Protein AF-0000000083315907 (afdb_homodimer)

InterPro domains:
  IPR002641 Patatin-like phospholipase domain [PF01734] (4-179)
  IPR002641 Patatin-like phospholipase domain [PS51635] (4-180)
  IPR016035 Acyl transferase/acyl hydrolase/lysophospholipase [SSF52151] (2-270)
  IPR050301 Neuropathy target esterase [PTHR14226] (2-271)

Nearest PDB structures (foldseek):
  5fya-assembly1_A  TM=8.007E-01  e=1.916E-17  Pseudomonas aeruginosa PAO1
  5fya-assembly1_B  TM=8.425E-01  e=4.971E-16  Pseudomonas aeruginosa PAO1
  5fqu-assembly1_A  TM=8.225E-01  e=1.769E-15  Pseudomonas aeruginosa PAO1
  5fqu-assembly1_B  TM=8.237E-01  e=1.584E-15  Pseudomonas aeruginosa PAO1
  5mal-assembly2_B  TM=2.877E-01  e=3.463E+00  Streptomyces rimosus

Secondary structure (DSSP, 8-state):
-EEEEE---GGGHHHHHHHHHHHHHTT---SEEEE-THHHHHHHHHHHH-SSHHHHHHHHHHHHHS-HHHHSTT-HHHHHHHHHHSTT----THHHHHHHHHHSPTT--BGGG-SS-EEEEEEETTTTEEEEESSSTTSBHHHHHHHHT--TTTSPPEEETTEEEEETHHHHSS-HHHHHHTT-SEEEEEE-S---SPPPPP-HHHHHHHHHHHHHHHHHHHHHHHHHHH-TT-EEEEEE----TT--TT-GGGHHHHHHHHHHHHHHHHHS-----------------S--TTEEEE-S-----/-EEEEE---GGGHHHHHHHHHHHHHTT---SEEEE-THHHHHHHHHHHH-SSHHHHHHHHHHHHHS-HHHHSTT-HHHHHHHHHHSTT----THHHHHHHHHHSPTT--BGGG-SS-EEEEEEETTTTEEEEESSSTTSBHHHHHHHHT--TTTSPPEEETTEEEEETHHHHSS-HHHHHHTT-SEEEEEE-S---SPPPPP-HHHHHHHHHHHHHHHHHHHHHHHHHHH-TT-EEEEEE----TT--TT-GGGHHHHHHHHHHHHHHHHHS-----------------S--TTEEEE-SS----

Sequence (610 aa):
MIALVLSGAGNRGPVEVGALRALVEHQIRPDFIVGTSAGAINGCYVAARGMSRETVEAMEALWQQASANVIYPGGILGAAWRLWRRADSLFSSDGMRTLIRNALPAGVTTFGHLQLPLYVTAVDLLSSRLFLFGEDGNVPLVDAVLASASVPAIHPPVAYHGLQLVDGGVLANVAASVAMDKGATQVYVVNAGYGGGPLTPAQGVLEVIGHTINAMMAQSLLQDLDRAIRDTAIDLHHIHIPAFQGISFRDFSKTREMIQAGYEAAQAYLAAPRPHVVAPAAVAQPALGAAVPGARELIPPYPRPMIALVLSGAGNRGPVEVGALRALVEHQIRPDFIVGTSAGAINGCYVAARGMSRETVEAMEALWQQASANVIYPGGILGAAWRLWRRADSLFSSDGMRTLIRNALPAGVTTFGHLQLPLYVTAVDLLSSRLFLFGEDGNVPLVDAVLASASVPAIHPPVAYHGLQLVDGGVLANVAASVAMDKGATQVYVVNAGYGGGPLTPAQGVLEVIGHTINAMMAQSLLQDLDRAIRDTAIDLHHIHIPAFQGISFRDFSKTREMIQAGYEAAQAYLAAPRPHVVAPAAVAQPALGAAVPGARELIPPYPRP

Structure (mmCIF, N/CA/C/O backbone):
data_AF-0000000083315907-model_v1
#
loop_
_entity.id
_entity.type
_entity.pdbx_description
1 polymer 'Patatin-like phospholipase family protein'
#
loop_
_atom_site.group_PDB
_atom_site.id
_atom_site.type_symbol
_atom_site.label_atom_id
_atom_site.label_alt_id
_atom_site.label_comp_id
_atom_site.label_asym_id
_atom_site.label_entity_id
_atom_site.label_seq_id
_atom_site.pdbx_PDB_ins_code
_atom_site.Cartn_x
_atom_site.Cartn_y
_atom_site.Cartn_z
_atom_site.occupancy
_atom_site.B_iso_or_equiv
_atom_site.auth_seq_id
_atom_site.auth_comp_id
_atom_site.auth_asym_id
_atom_site.auth_atom_id
_atom_site.pdbx_PDB_model_num
ATOM 1 N N . MET A 1 1 ? 19.875 -18.844 -11.914 1 95.5 1 MET A N 1
ATOM 2 C CA . MET A 1 1 ? 18.562 -19.422 -11.656 1 95.5 1 MET A CA 1
ATOM 3 C C . MET A 1 1 ? 17.453 -18.531 -12.188 1 95.5 1 MET A C 1
ATOM 5 O O . MET A 1 1 ? 17.5 -17.312 -12 1 95.5 1 MET A O 1
ATOM 9 N N . ILE A 1 2 ? 16.531 -19.172 -12.906 1 97.69 2 ILE A N 1
ATOM 10 C CA . ILE A 1 2 ? 15.453 -18.438 -13.562 1 97.69 2 ILE A CA 1
ATOM 11 C C . ILE A 1 2 ? 14.156 -18.594 -12.766 1 97.69 2 ILE A C 1
ATOM 13 O O . ILE A 1 2 ? 13.75 -19.719 -12.453 1 97.69 2 ILE A O 1
ATOM 17 N N . ALA A 1 3 ? 13.586 -17.438 -12.391 1 98.31 3 ALA A N 1
ATOM 18 C CA . ALA A 1 3 ? 12.273 -17.453 -11.742 1 98.31 3 ALA A CA 1
ATOM 19 C C . ALA A 1 3 ? 11.195 -16.906 -12.664 1 98.31 3 ALA A C 1
ATOM 21 O O . ALA A 1 3 ? 11.43 -15.938 -13.398 1 98.31 3 ALA A O 1
ATOM 22 N N . LEU A 1 4 ? 10.078 -17.578 -12.633 1 98.44 4 LEU A N 1
ATOM 23 C CA . LEU A 1 4 ? 8.859 -17.047 -13.242 1 98.44 4 LEU A CA 1
ATOM 24 C C . LEU A 1 4 ? 7.918 -16.484 -12.18 1 98.44 4 LEU A C 1
ATOM 26 O O . LEU A 1 4 ? 7.523 -17.203 -11.258 1 98.44 4 LEU A O 1
ATOM 30 N N . VAL A 1 5 ? 7.641 -15.203 -12.289 1 97.44 5 VAL A N 1
ATOM 31 C CA . VAL A 1 5 ? 6.738 -14.547 -11.344 1 97.44 5 VAL A CA 1
ATOM 32 C C . VAL A 1 5 ? 5.414 -14.227 -12.039 1 97.44 5 VAL A C 1
ATOM 34 O O . VAL A 1 5 ? 5.391 -13.5 -13.031 1 97.44 5 VAL A O 1
ATOM 37 N N . LEU A 1 6 ? 4.352 -14.812 -11.531 1 96.69 6 LEU A N 1
ATOM 38 C CA . LEU A 1 6 ? 3.004 -14.562 -12.031 1 96.69 6 LEU A CA 1
ATOM 39 C C . LEU A 1 6 ? 2.217 -13.695 -11.055 1 96.69 6 LEU A C 1
ATOM 41 O O . LEU A 1 6 ? 1.921 -14.125 -9.938 1 96.69 6 LEU A O 1
ATOM 45 N N . SER A 1 7 ? 1.846 -12.5 -11.461 1 94.5 7 SER A N 1
ATOM 46 C CA . SER A 1 7 ? 1.148 -11.555 -10.594 1 94.5 7 SER A CA 1
ATOM 47 C C . SER A 1 7 ? -0.285 -12 -10.328 1 94.5 7 SER A C 1
ATOM 49 O O . SER A 1 7 ? -0.79 -12.914 -10.992 1 94.5 7 SER A O 1
ATOM 51 N N . GLY A 1 8 ? -0.85 -11.391 -9.273 1 91.06 8 GLY A N 1
ATOM 52 C CA . GLY A 1 8 ? -2.305 -11.422 -9.258 1 91.06 8 GLY A CA 1
ATOM 53 C C . GLY A 1 8 ? -2.928 -10.789 -10.492 1 91.06 8 GLY A C 1
ATOM 54 O O . GLY A 1 8 ? -2.326 -9.914 -11.117 1 91.06 8 GLY A O 1
ATOM 55 N N . ALA A 1 9 ? -4.168 -11.273 -10.805 1 85.62 9 ALA A N 1
ATOM 56 C CA . ALA A 1 9 ? -4.742 -10.812 -12.07 1 85.62 9 ALA A CA 1
ATOM 57 C C . ALA A 1 9 ? -6.262 -10.727 -11.977 1 85.62 9 ALA A C 1
ATOM 59 O O . ALA A 1 9 ? -6.938 -10.477 -12.977 1 85.62 9 ALA A O 1
ATOM 60 N N . GLY A 1 10 ? -6.777 -10.875 -10.836 1 78.56 10 GLY A N 1
ATOM 61 C CA . GLY A 1 10 ? -8.227 -10.953 -10.773 1 78.56 10 GLY A CA 1
ATOM 62 C C . GLY A 1 10 ? -8.82 -11.906 -11.789 1 78.56 10 GLY A C 1
ATOM 63 O O . GLY A 1 10 ? -8.414 -13.07 -11.867 1 78.56 10 GLY A O 1
ATOM 64 N N . ASN A 1 11 ? -9.711 -11.352 -12.664 1 75 11 ASN A N 1
ATOM 65 C CA . ASN A 1 11 ? -10.328 -12.18 -13.695 1 75 11 ASN A CA 1
ATOM 66 C C . ASN A 1 11 ? -9.453 -12.273 -14.938 1 75 11 ASN A C 1
ATOM 68 O O . ASN A 1 11 ? -9.836 -12.906 -15.922 1 75 11 ASN A O 1
ATOM 72 N N . ARG A 1 12 ? -8.281 -11.773 -14.828 1 82.44 12 ARG A N 1
ATOM 73 C CA . ARG A 1 12 ? -7.406 -11.734 -15.992 1 82.44 12 ARG A CA 1
ATOM 74 C C . ARG A 1 12 ? -6.387 -12.867 -15.953 1 82.44 12 ARG A C 1
ATOM 76 O O . ARG A 1 12 ? -5.316 -12.766 -16.562 1 82.44 12 ARG A O 1
ATOM 83 N N . GLY A 1 13 ? -6.691 -13.914 -15.328 1 86.31 13 GLY A N 1
ATOM 84 C CA . GLY A 1 13 ? -5.852 -15.102 -15.289 1 86.31 13 GLY A CA 1
ATOM 85 C C . GLY A 1 13 ? -5.492 -15.625 -16.672 1 86.31 13 GLY A C 1
ATOM 86 O O . GLY A 1 13 ? -4.34 -15.992 -16.922 1 86.31 13 GLY A O 1
ATOM 87 N N . PRO A 1 14 ? -6.465 -15.594 -17.547 1 88.5 14 PRO A N 1
ATOM 88 C CA . PRO A 1 14 ? -6.199 -16.109 -18.906 1 88.5 14 PRO A CA 1
ATOM 89 C C . PRO A 1 14 ? -5.102 -15.32 -19.625 1 88.5 14 PRO A C 1
ATOM 91 O O . PRO A 1 14 ? -4.406 -15.875 -20.484 1 88.5 14 PRO A O 1
ATOM 94 N N . VAL A 1 15 ? -4.895 -14.078 -19.297 1 90.94 15 VAL A N 1
ATOM 95 C CA . VAL A 1 15 ? -3.828 -13.273 -19.875 1 90.94 15 VAL A CA 1
ATOM 96 C C . VAL A 1 15 ? -2.475 -13.922 -19.594 1 90.94 15 VAL A C 1
ATOM 98 O O . VAL A 1 15 ? -1.603 -13.961 -20.469 1 90.94 15 VAL A O 1
ATOM 101 N N . GLU A 1 16 ? -2.324 -14.406 -18.438 1 95.19 16 GLU A N 1
ATOM 102 C CA . GLU A 1 16 ? -1.077 -15.062 -18.047 1 95.19 16 GLU A CA 1
ATOM 103 C C . GLU A 1 16 ? -0.844 -16.328 -18.859 1 95.19 16 GLU A C 1
ATOM 105 O O . GLU A 1 16 ? 0.298 -16.672 -19.172 1 95.19 16 GLU A O 1
ATOM 110 N N . VAL A 1 17 ? -1.901 -17.047 -19.203 1 94.56 17 VAL A N 1
ATOM 111 C CA . VAL A 1 17 ? -1.788 -18.266 -19.984 1 94.56 17 VAL A CA 1
ATOM 112 C C . VAL A 1 17 ? -1.201 -17.953 -21.359 1 94.56 17 VAL A C 1
ATOM 114 O O . VAL A 1 17 ? -0.318 -18.672 -21.844 1 94.56 17 VAL A O 1
ATOM 117 N N . GLY A 1 18 ? -1.704 -16.906 -21.953 1 95.38 18 GLY A N 1
ATOM 118 C CA . GLY A 1 18 ? -1.13 -16.469 -23.219 1 95.38 18 GLY A CA 1
ATOM 119 C C . GLY A 1 18 ? 0.347 -16.141 -23.125 1 95.38 18 GLY A C 1
ATOM 120 O O . GLY A 1 18 ? 1.132 -16.516 -23.984 1 95.38 18 GLY A O 1
ATOM 121 N N . ALA A 1 19 ? 0.713 -15.43 -22.109 1 96.5 19 ALA A N 1
ATOM 122 C CA . ALA A 1 19 ? 2.117 -15.086 -21.906 1 96.5 19 ALA A CA 1
ATOM 123 C C . ALA A 1 19 ? 2.969 -16.344 -21.734 1 96.5 19 ALA A C 1
ATOM 125 O O . ALA A 1 19 ? 4.094 -16.406 -22.234 1 96.5 19 ALA A O 1
ATOM 126 N N . LEU A 1 20 ? 2.459 -17.312 -21.031 1 97.75 20 LEU A N 1
ATOM 127 C CA . LEU A 1 20 ? 3.172 -18.578 -20.812 1 97.75 20 LEU A CA 1
ATOM 128 C C . LEU A 1 20 ? 3.432 -19.297 -22.125 1 97.75 20 LEU A C 1
ATOM 130 O O . LEU A 1 20 ? 4.488 -19.906 -22.312 1 97.75 20 LEU A O 1
ATOM 134 N N . ARG A 1 21 ? 2.475 -19.234 -23 1 97.31 21 ARG A N 1
ATOM 135 C CA . ARG A 1 21 ? 2.662 -19.844 -24.312 1 97.31 21 ARG A CA 1
ATOM 136 C C . ARG A 1 21 ? 3.875 -19.234 -25.016 1 97.31 21 ARG A C 1
ATOM 138 O O . ARG A 1 21 ? 4.703 -19.969 -25.562 1 97.31 21 ARG A O 1
ATOM 145 N N . ALA A 1 22 ? 3.955 -17.938 -24.969 1 97.5 22 ALA A N 1
ATOM 146 C CA . ALA A 1 22 ? 5.094 -17.25 -25.578 1 97.5 22 ALA A CA 1
ATOM 147 C C . ALA A 1 22 ? 6.406 -17.672 -24.922 1 97.5 22 ALA A C 1
ATOM 149 O O . ALA A 1 22 ? 7.402 -17.906 -25.609 1 97.5 22 ALA A O 1
ATOM 150 N N . LEU A 1 23 ? 6.453 -17.766 -23.641 1 97.81 23 LEU A N 1
ATOM 151 C CA . LEU A 1 23 ? 7.66 -18.141 -22.922 1 97.81 23 LEU A CA 1
ATOM 152 C C . LEU A 1 23 ? 8.109 -19.547 -23.312 1 97.81 23 LEU A C 1
ATOM 154 O O . LEU A 1 23 ? 9.305 -19.781 -23.516 1 97.81 23 LEU A O 1
ATOM 158 N N . VAL A 1 24 ? 7.176 -20.469 -23.422 1 97.62 24 VAL A N 1
ATOM 159 C CA . VAL A 1 24 ? 7.477 -21.844 -23.812 1 97.62 24 VAL A CA 1
ATOM 160 C C . VAL A 1 24 ? 8.07 -21.844 -25.219 1 97.62 24 VAL A C 1
ATOM 162 O O . VAL A 1 24 ? 9.055 -22.547 -25.484 1 97.62 24 VAL A O 1
ATOM 165 N N . GLU A 1 25 ? 7.5 -21.109 -26.062 1 97 25 GLU A N 1
ATOM 166 C CA . GLU A 1 25 ? 7.953 -21.062 -27.453 1 97 25 GLU A CA 1
ATOM 167 C C . GLU A 1 25 ? 9.367 -20.5 -27.562 1 97 25 GLU A C 1
ATOM 169 O O . GLU A 1 25 ? 10.117 -20.844 -28.469 1 97 25 GLU A O 1
ATOM 174 N N . HIS A 1 26 ? 9.719 -19.672 -26.656 1 96.62 26 HIS A N 1
ATOM 175 C CA . HIS A 1 26 ? 11.055 -19.094 -26.641 1 96.62 26 HIS A CA 1
ATOM 176 C C . HIS A 1 26 ? 12 -19.906 -25.781 1 96.62 26 HIS A C 1
ATOM 178 O O . HIS A 1 26 ? 13.117 -19.484 -25.484 1 96.62 26 HIS A O 1
ATOM 184 N N . GLN A 1 27 ? 11.539 -21.016 -25.266 1 96.25 27 GLN A N 1
ATOM 185 C CA . GLN A 1 27 ? 12.312 -22.016 -24.531 1 96.25 27 GLN A CA 1
ATOM 186 C C . GLN A 1 27 ? 12.828 -21.438 -23.219 1 96.25 27 GLN A C 1
ATOM 188 O O . GLN A 1 27 ? 13.961 -21.734 -22.812 1 96.25 27 GLN A O 1
ATOM 193 N N . ILE A 1 28 ? 12.062 -20.562 -22.656 1 96.06 28 ILE A N 1
ATOM 194 C CA . ILE A 1 28 ? 12.367 -20.078 -21.312 1 96.06 28 ILE A CA 1
ATOM 195 C C . ILE A 1 28 ? 11.82 -21.062 -20.281 1 96.06 28 ILE A C 1
ATOM 197 O O . ILE A 1 28 ? 10.609 -21.281 -20.188 1 96.06 28 ILE A O 1
ATOM 201 N N . ARG A 1 29 ? 12.727 -21.672 -19.562 1 95.12 29 ARG A N 1
ATOM 202 C CA . ARG A 1 29 ? 12.352 -22.672 -18.562 1 95.12 29 ARG A CA 1
ATOM 203 C C . ARG A 1 29 ? 12.703 -22.219 -17.156 1 95.12 29 ARG A C 1
ATOM 205 O O . ARG A 1 29 ? 13.867 -22.25 -16.766 1 95.12 29 ARG A O 1
ATOM 212 N N . PRO A 1 30 ? 11.695 -21.906 -16.375 1 97.94 30 PRO A N 1
ATOM 213 C CA . PRO A 1 30 ? 12.008 -21.438 -15.023 1 97.94 30 PRO A CA 1
ATOM 214 C C . PRO A 1 30 ? 12.453 -22.578 -14.102 1 97.94 30 PRO A C 1
ATOM 216 O O . PRO A 1 30 ? 12.047 -23.719 -14.281 1 97.94 30 PRO A O 1
ATOM 219 N N . ASP A 1 31 ? 13.305 -22.234 -13.156 1 98.25 31 ASP A N 1
ATOM 220 C CA . ASP A 1 31 ? 13.719 -23.156 -12.094 1 98.25 31 ASP A CA 1
ATOM 221 C C . ASP A 1 31 ? 12.656 -23.234 -11 1 98.25 31 ASP A C 1
ATOM 223 O O . ASP A 1 31 ? 12.539 -24.25 -10.312 1 98.25 31 ASP A O 1
ATOM 227 N N . PHE A 1 32 ? 11.938 -22.188 -10.836 1 98.44 32 PHE A N 1
ATOM 228 C CA . PHE A 1 32 ? 10.828 -22.172 -9.891 1 98.44 32 PHE A CA 1
ATOM 229 C C . PHE A 1 32 ? 9.836 -21.062 -10.242 1 98.44 32 PHE A C 1
ATOM 231 O O . PHE A 1 32 ? 10.117 -20.234 -11.102 1 98.44 32 PHE A O 1
ATOM 238 N N . ILE A 1 33 ? 8.672 -21.094 -9.602 1 98.56 33 ILE A N 1
ATOM 239 C CA . ILE A 1 33 ? 7.582 -20.172 -9.891 1 98.56 33 ILE A CA 1
ATOM 240 C C . ILE A 1 33 ? 7.152 -19.469 -8.602 1 98.56 33 ILE A C 1
ATOM 242 O O . ILE A 1 33 ? 7.102 -20.094 -7.535 1 98.56 33 ILE A O 1
ATOM 246 N N . VAL A 1 34 ? 6.957 -18.156 -8.656 1 98.12 34 VAL A N 1
ATOM 247 C CA . VAL A 1 34 ? 6.281 -17.391 -7.621 1 98.12 34 VAL A CA 1
ATOM 248 C C . VAL A 1 34 ? 4.93 -16.906 -8.133 1 98.12 34 VAL A C 1
ATOM 250 O O . VAL A 1 34 ? 4.852 -16.281 -9.195 1 98.12 34 VAL A O 1
ATOM 253 N N . GLY A 1 35 ? 3.881 -17.25 -7.418 1 97.25 35 GLY A N 1
ATOM 254 C CA . GLY A 1 35 ? 2.551 -16.859 -7.867 1 97.25 35 GLY A CA 1
ATOM 255 C C . GLY A 1 35 ? 1.729 -16.172 -6.793 1 97.25 35 GLY A C 1
ATOM 256 O O . GLY A 1 35 ? 1.814 -16.531 -5.617 1 97.25 35 GLY A O 1
ATOM 257 N N . THR A 1 36 ? 0.922 -15.242 -7.203 1 95.62 36 THR A N 1
ATOM 258 C CA . THR A 1 36 ? -0 -14.539 -6.32 1 95.62 36 THR A CA 1
ATOM 259 C C . THR A 1 36 ? -1.414 -14.547 -6.895 1 95.62 36 THR A C 1
ATOM 261 O O . THR A 1 36 ? -1.622 -14.172 -8.047 1 95.62 36 THR A O 1
ATOM 264 N N . SER A 1 37 ? -2.439 -14.945 -6.086 1 93.38 37 SER A N 1
ATOM 265 C CA . SER A 1 37 ? -3.838 -14.969 -6.5 1 93.38 37 SER A CA 1
ATOM 266 C C . SER A 1 37 ? -4.027 -15.797 -7.77 1 93.38 37 SER A C 1
ATOM 268 O O . SER A 1 37 ? -3.658 -16.969 -7.812 1 93.38 37 SER A O 1
ATOM 270 N N . ALA A 1 38 ? -4.527 -15.195 -8.844 1 89.12 38 ALA A N 1
ATOM 271 C CA . ALA A 1 38 ? -4.652 -15.914 -10.109 1 89.12 38 ALA A CA 1
ATOM 272 C C . ALA A 1 38 ? -3.311 -16.484 -10.555 1 89.12 38 ALA A C 1
ATOM 274 O O . ALA A 1 38 ? -3.252 -17.562 -11.148 1 89.12 38 ALA A O 1
ATOM 275 N N . GLY A 1 39 ? -2.266 -15.766 -10.281 1 94.81 39 GLY A N 1
ATOM 276 C CA . GLY A 1 39 ? -0.93 -16.266 -10.57 1 94.81 39 GLY A CA 1
ATOM 277 C C . GLY A 1 39 ? -0.567 -17.5 -9.758 1 94.81 39 GLY A C 1
ATOM 278 O O . GLY A 1 39 ? 0.149 -18.375 -10.242 1 94.81 39 GLY A O 1
ATOM 279 N N . ALA A 1 40 ? -1.029 -17.5 -8.508 1 96.06 40 ALA A N 1
ATOM 280 C CA . ALA A 1 40 ? -0.821 -18.703 -7.699 1 96.06 40 ALA A CA 1
ATOM 281 C C . ALA A 1 40 ? -1.546 -19.906 -8.297 1 96.06 40 ALA A C 1
ATOM 283 O O . ALA A 1 40 ? -1.008 -21.016 -8.32 1 96.06 40 ALA A O 1
ATOM 284 N N . ILE A 1 41 ? -2.73 -19.703 -8.797 1 92.06 41 ILE A N 1
ATOM 285 C CA . ILE A 1 41 ? -3.523 -20.766 -9.406 1 92.06 41 ILE A CA 1
ATOM 286 C C . ILE A 1 41 ? -2.842 -21.25 -10.68 1 92.06 41 ILE A C 1
ATOM 288 O O . ILE A 1 41 ? -2.604 -22.453 -10.844 1 92.06 41 ILE A O 1
ATOM 292 N N . ASN A 1 42 ? -2.525 -20.328 -11.539 1 94.38 42 ASN A N 1
ATOM 293 C CA . ASN A 1 42 ? -1.828 -20.672 -12.773 1 94.38 42 ASN A CA 1
ATOM 294 C C . ASN A 1 42 ? -0.476 -21.328 -12.484 1 94.38 42 ASN A C 1
ATOM 296 O O . ASN A 1 42 ? -0.105 -22.312 -13.117 1 94.38 42 ASN A O 1
ATOM 300 N N . GLY A 1 43 ? 0.276 -20.703 -11.531 1 96.81 43 GLY A N 1
ATOM 301 C CA . GLY A 1 43 ? 1.568 -21.266 -11.148 1 96.81 43 GLY A CA 1
ATOM 302 C C . GLY A 1 43 ? 1.482 -22.672 -10.625 1 96.81 43 GLY A C 1
ATOM 303 O O . GLY A 1 43 ? 2.336 -23.516 -10.93 1 96.81 43 GLY A O 1
ATOM 304 N N . CYS A 1 44 ? 0.469 -22.922 -9.867 1 95.56 44 CYS A N 1
ATOM 305 C CA . CYS A 1 44 ? 0.259 -24.266 -9.312 1 95.56 44 CYS A CA 1
ATOM 306 C C . CYS A 1 44 ? 0.007 -25.281 -10.43 1 95.56 44 CYS A C 1
ATOM 308 O O . CYS A 1 44 ? 0.54 -26.391 -10.391 1 95.56 44 CYS A O 1
ATOM 310 N N . TYR A 1 45 ? -0.792 -24.922 -11.391 1 94.75 45 TYR A N 1
ATOM 311 C CA . TYR A 1 45 ? -1.074 -25.781 -12.531 1 94.75 45 TYR A CA 1
ATOM 312 C C . TYR A 1 45 ? 0.204 -26.125 -13.281 1 94.75 45 TYR A C 1
ATOM 314 O O . TYR A 1 45 ? 0.466 -27.297 -13.578 1 94.75 45 TYR A O 1
ATOM 322 N N . VAL A 1 46 ? 1.014 -25.172 -13.555 1 96.88 46 VAL A N 1
ATOM 323 C CA . VAL A 1 46 ? 2.25 -25.344 -14.305 1 96.88 46 VAL A CA 1
ATOM 324 C C . VAL A 1 46 ? 3.256 -26.141 -13.477 1 96.88 46 VAL A C 1
ATOM 326 O O . VAL A 1 46 ? 3.904 -27.047 -13.977 1 96.88 46 VAL A O 1
ATOM 329 N N . ALA A 1 47 ? 3.344 -25.797 -12.211 1 97.62 47 ALA A N 1
ATOM 330 C CA . ALA A 1 47 ? 4.316 -26.453 -11.336 1 97.62 47 ALA A CA 1
ATOM 331 C C . ALA A 1 47 ? 4.008 -27.938 -11.188 1 97.62 47 ALA A C 1
ATOM 333 O O . ALA A 1 47 ? 4.918 -28.75 -11.031 1 97.62 47 ALA A O 1
ATOM 334 N N . ALA A 1 48 ? 2.736 -28.266 -11.25 1 96.5 48 ALA A N 1
ATOM 335 C CA . ALA A 1 48 ? 2.316 -29.656 -11.062 1 96.5 48 ALA A CA 1
ATOM 336 C C . ALA A 1 48 ? 2.611 -30.484 -12.305 1 96.5 48 ALA A C 1
ATOM 338 O O . ALA A 1 48 ? 2.764 -31.719 -12.227 1 96.5 48 ALA A O 1
ATOM 339 N N . ARG A 1 49 ? 2.682 -29.859 -13.484 1 95.44 49 ARG A N 1
ATOM 340 C CA . ARG A 1 49 ? 2.738 -30.594 -14.75 1 95.44 49 ARG A CA 1
ATOM 341 C C . ARG A 1 49 ? 4.055 -30.328 -15.477 1 95.44 49 ARG A C 1
ATOM 343 O O . ARG A 1 49 ? 4.43 -31.078 -16.375 1 95.44 49 ARG A O 1
ATOM 350 N N . GLY A 1 50 ? 4.734 -29.25 -15.039 1 94.81 50 GLY A N 1
ATOM 351 C CA . GLY A 1 50 ? 5.891 -28.797 -15.789 1 94.81 50 GLY A CA 1
ATOM 352 C C . GLY A 1 50 ? 5.547 -27.781 -16.859 1 94.81 50 GLY A C 1
ATOM 353 O O . GLY A 1 50 ? 4.41 -27.719 -17.328 1 94.81 50 GLY A O 1
ATOM 354 N N . MET A 1 51 ? 6.461 -26.969 -17.156 1 95.25 51 MET A N 1
ATOM 355 C CA . MET A 1 51 ? 6.281 -25.922 -18.156 1 95.25 51 MET A CA 1
ATOM 356 C C . MET A 1 51 ? 6.508 -26.484 -19.562 1 95.25 51 MET A C 1
ATOM 358 O O . MET A 1 51 ? 7.652 -26.656 -19.984 1 95.25 51 MET A O 1
ATOM 362 N N . SER A 1 52 ? 5.453 -26.766 -20.281 1 96.12 52 SER A N 1
ATOM 363 C CA . SER A 1 52 ? 5.496 -27.328 -21.641 1 96.12 52 SER A CA 1
ATOM 364 C C . SER A 1 52 ? 4.348 -26.797 -22.484 1 96.12 52 SER A C 1
ATOM 366 O O . SER A 1 52 ? 3.414 -26.188 -21.969 1 96.12 52 SER A O 1
ATOM 368 N N . ARG A 1 53 ? 4.496 -27.047 -23.75 1 95.81 53 ARG A N 1
ATOM 369 C CA . ARG A 1 53 ? 3.432 -26.656 -24.672 1 95.81 53 ARG A CA 1
ATOM 370 C C . ARG A 1 53 ? 2.127 -27.359 -24.328 1 95.81 53 ARG A C 1
ATOM 372 O O . ARG A 1 53 ? 1.058 -26.75 -24.344 1 95.81 53 ARG A O 1
ATOM 379 N N . GLU A 1 54 ? 2.238 -28.594 -24.016 1 95.44 54 GLU A N 1
ATOM 380 C CA . GLU A 1 54 ? 1.067 -29.391 -23.656 1 95.44 54 GLU A CA 1
ATOM 381 C C . GLU A 1 54 ? 0.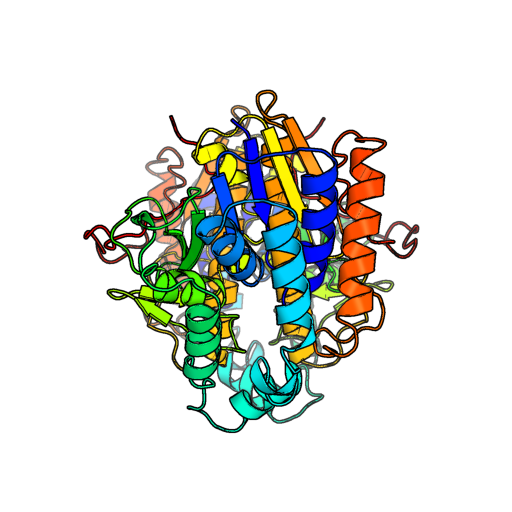382 -28.812 -22.422 1 95.44 54 GLU A C 1
ATOM 383 O O . GLU A 1 54 ? -0.846 -28.719 -22.375 1 95.44 54 GLU A O 1
ATOM 388 N N . THR A 1 55 ? 1.168 -28.484 -21.453 1 95.94 55 THR A N 1
ATOM 389 C CA . THR A 1 55 ? 0.634 -27.922 -20.219 1 95.94 55 THR A CA 1
ATOM 390 C C . THR A 1 55 ? -0.114 -26.625 -20.484 1 95.94 55 THR A C 1
ATOM 392 O O . THR A 1 55 ? -1.234 -26.422 -20.016 1 95.94 55 THR A O 1
ATOM 395 N N . VAL A 1 56 ? 0.442 -25.719 -21.297 1 95.94 56 VAL A N 1
ATOM 396 C CA . VAL A 1 56 ? -0.146 -24.406 -21.578 1 95.94 56 VAL A CA 1
ATOM 397 C C . VAL A 1 56 ? -1.432 -24.594 -22.391 1 95.94 56 VAL A C 1
ATOM 399 O O . VAL A 1 56 ? -2.432 -23.922 -22.125 1 95.94 56 VAL A O 1
ATOM 402 N N . GLU A 1 57 ? -1.417 -25.516 -23.344 1 93.31 57 GLU A N 1
ATOM 403 C CA . GLU A 1 57 ? -2.607 -25.797 -24.141 1 93.31 57 GLU A CA 1
ATOM 404 C C . GLU A 1 57 ? -3.748 -26.312 -23.266 1 93.31 57 GLU A C 1
ATOM 406 O O . GLU A 1 57 ? -4.902 -25.922 -23.453 1 93.31 57 GLU A O 1
ATOM 411 N N . ALA A 1 58 ? -3.422 -27.156 -22.406 1 91.25 58 ALA A N 1
ATOM 412 C CA . ALA A 1 58 ? -4.43 -27.672 -21.484 1 91.25 58 ALA A CA 1
ATOM 413 C C . ALA A 1 58 ? -4.992 -26.562 -20.609 1 91.25 58 ALA A C 1
ATOM 415 O O . ALA A 1 58 ? -6.191 -26.547 -20.312 1 91.25 58 ALA A O 1
ATOM 416 N N . MET A 1 59 ? -4.16 -25.672 -20.141 1 91.88 59 MET A N 1
ATOM 417 C CA . MET A 1 59 ? -4.598 -24.531 -19.344 1 91.88 59 MET A CA 1
ATOM 418 C C . MET A 1 59 ? -5.578 -23.656 -20.125 1 91.88 59 MET A C 1
ATOM 420 O O . MET A 1 59 ? -6.578 -23.203 -19.578 1 91.88 59 MET A O 1
ATOM 424 N N . GLU A 1 60 ? -5.211 -23.406 -21.344 1 89.31 60 GLU A N 1
ATOM 425 C CA . GLU A 1 60 ? -6.09 -22.625 -22.219 1 89.31 60 GLU A CA 1
ATOM 426 C C . GLU A 1 60 ? -7.484 -23.25 -22.297 1 89.31 60 GLU A C 1
ATOM 428 O O . GLU A 1 60 ? -8.484 -22.531 -22.156 1 89.31 60 GLU A O 1
ATOM 433 N N . ALA A 1 61 ? -7.516 -24.5 -22.453 1 84.38 61 ALA A N 1
ATOM 434 C CA . ALA A 1 61 ? -8.789 -25.203 -22.547 1 84.38 61 ALA A CA 1
ATOM 435 C C . ALA A 1 61 ? -9.57 -25.109 -21.25 1 84.38 61 ALA A C 1
ATOM 437 O O . ALA A 1 61 ? -10.789 -24.922 -21.266 1 84.38 61 ALA A O 1
ATOM 438 N N . LEU A 1 62 ? -8.914 -25.219 -20.141 1 82.19 62 LEU A N 1
ATOM 439 C CA . LEU A 1 62 ? -9.547 -25.125 -18.828 1 82.19 62 LEU A CA 1
ATOM 440 C C . LEU A 1 62 ? -10.18 -23.75 -18.609 1 82.19 62 LEU A C 1
ATOM 442 O O . LEU A 1 62 ? -11.32 -23.656 -18.156 1 82.19 62 LEU A O 1
ATOM 446 N N . TRP A 1 63 ? -9.453 -22.688 -18.906 1 83.38 63 TRP A N 1
ATOM 447 C CA . TRP A 1 63 ? -9.953 -21.344 -18.719 1 83.38 63 TRP A CA 1
ATOM 448 C C . TRP A 1 63 ? -11.125 -21.047 -19.641 1 83.38 63 TRP A C 1
ATOM 450 O O . TRP A 1 63 ? -12.047 -20.312 -19.297 1 83.38 63 TRP A O 1
ATOM 460 N N . GLN A 1 64 ? -11.055 -21.594 -20.797 1 78.19 64 GLN A N 1
ATOM 461 C CA . GLN A 1 64 ? -12.133 -21.391 -21.766 1 78.19 64 GLN A CA 1
ATOM 462 C C . GLN A 1 64 ? -13.414 -22.078 -21.312 1 78.19 64 GLN A C 1
ATOM 464 O O . GLN A 1 64 ? -14.516 -21.609 -21.625 1 78.19 64 GLN A O 1
ATOM 469 N N . GLN A 1 65 ? -13.297 -23.094 -20.578 1 71.38 65 GLN A N 1
ATOM 470 C CA . GLN A 1 65 ? -14.461 -23.828 -20.078 1 71.38 65 GLN A CA 1
ATOM 471 C C . GLN A 1 65 ? -14.984 -23.219 -18.797 1 71.38 65 GLN A C 1
ATOM 473 O O . GLN A 1 65 ? -16.141 -23.422 -18.422 1 71.38 65 GLN A O 1
ATOM 478 N N . ALA A 1 66 ? -14.125 -22.578 -18 1 62.72 66 ALA A N 1
ATOM 479 C CA . ALA A 1 66 ? -14.484 -22.031 -16.688 1 62.72 66 ALA A CA 1
ATOM 480 C C . ALA A 1 66 ? -15.492 -20.891 -16.844 1 62.72 66 ALA A C 1
ATOM 482 O O . ALA A 1 66 ? -15.32 -20.016 -17.703 1 62.72 66 ALA A O 1
ATOM 483 N N . SER A 1 67 ? -16.797 -21.219 -16.984 1 52.56 67 SER A N 1
ATOM 484 C CA . SER A 1 67 ? -17.891 -20.25 -17.062 1 52.56 67 SER A CA 1
ATOM 485 C C . SER A 1 67 ? -17.828 -19.25 -15.914 1 52.56 67 SER A C 1
ATOM 487 O O . SER A 1 67 ? -17.344 -19.578 -14.82 1 52.56 67 SER A O 1
ATOM 489 N N . ALA A 1 68 ? -17.906 -17.875 -16.156 1 49.91 68 ALA A N 1
ATOM 490 C CA . ALA A 1 68 ? -17.969 -16.75 -15.227 1 49.91 68 ALA A CA 1
ATOM 491 C C . ALA A 1 68 ? -18.734 -17.141 -13.961 1 49.91 68 ALA A C 1
ATOM 493 O O . ALA A 1 68 ? -18.391 -16.688 -12.867 1 49.91 68 ALA A O 1
ATOM 494 N N . ASN A 1 69 ? -19.781 -17.969 -14.195 1 47.53 69 ASN A N 1
ATOM 495 C CA . ASN A 1 69 ? -20.75 -18.203 -13.125 1 47.53 69 ASN A CA 1
ATOM 496 C C . ASN A 1 69 ? -20.141 -19.031 -12 1 47.53 69 ASN A C 1
ATOM 498 O O . ASN A 1 69 ? -20.562 -18.922 -10.844 1 47.53 69 ASN A O 1
ATOM 502 N N . VAL A 1 70 ? -19.203 -19.844 -12.297 1 47.62 70 VAL A N 1
ATOM 503 C CA . VAL A 1 70 ? -18.688 -20.75 -11.273 1 47.62 70 VAL A CA 1
ATOM 504 C C . VAL A 1 70 ? -17.672 -20.031 -10.406 1 47.62 70 VAL A C 1
ATOM 506 O O . VAL A 1 70 ? -17.641 -20.219 -9.188 1 47.62 70 VAL A O 1
ATOM 509 N N . ILE A 1 71 ? -16.859 -19.203 -10.914 1 48.44 71 ILE A N 1
ATOM 510 C CA . ILE A 1 71 ? -15.742 -18.625 -10.18 1 48.44 71 ILE A CA 1
ATOM 511 C C . ILE A 1 71 ? -16.203 -17.375 -9.43 1 48.44 71 ILE A C 1
ATOM 513 O O . ILE A 1 71 ? -15.812 -17.141 -8.289 1 48.44 71 ILE A O 1
ATOM 517 N N . TYR A 1 72 ? -17 -16.453 -10.023 1 45.38 72 TYR A N 1
ATOM 518 C CA . TYR A 1 72 ? -17.531 -15.242 -9.414 1 45.38 72 TYR A CA 1
ATOM 519 C C . TYR A 1 72 ? -19.031 -15.164 -9.602 1 45.38 72 TYR A C 1
ATOM 521 O O . TYR A 1 72 ? -19.531 -14.43 -10.469 1 45.38 72 TYR A O 1
ATOM 529 N N . PRO A 1 73 ? -19.844 -16.031 -8.922 1 39.34 73 PRO A N 1
ATOM 530 C CA . PRO A 1 73 ? -21.297 -15.891 -9.047 1 39.34 73 PRO A CA 1
ATOM 531 C C . PRO A 1 73 ? -21.781 -14.492 -8.688 1 39.34 73 PRO A C 1
ATOM 533 O O . PRO A 1 73 ? -21.484 -13.984 -7.605 1 39.34 73 PRO A O 1
ATOM 536 N N . GLY A 1 74 ? -22.25 -13.703 -9.773 1 41.09 74 GLY A N 1
ATOM 537 C CA . GLY A 1 74 ? -23.016 -12.461 -9.734 1 41.09 74 GLY A CA 1
ATOM 538 C C . GLY A 1 74 ? -22.141 -11.227 -9.93 1 41.09 74 GLY A C 1
ATOM 539 O O . GLY A 1 74 ? -22.594 -10.109 -9.703 1 41.09 74 GLY A O 1
ATOM 540 N N . GLY A 1 75 ? -20.969 -11.234 -10.414 1 38.84 75 GLY A N 1
ATOM 541 C CA . GLY A 1 75 ? -20.094 -10.102 -10.703 1 38.84 75 GLY A CA 1
ATOM 542 C C . GLY A 1 75 ? -19.375 -9.578 -9.484 1 38.84 75 GLY A C 1
ATOM 543 O O . GLY A 1 75 ? -19.703 -9.938 -8.352 1 38.84 75 GLY A O 1
ATOM 544 N N . ILE A 1 76 ? -18.109 -9.055 -9.531 1 36.47 76 ILE A N 1
ATOM 545 C CA . ILE A 1 76 ? -17.328 -8.586 -8.383 1 36.47 76 ILE A CA 1
ATOM 546 C C . ILE A 1 76 ? -18.203 -7.668 -7.523 1 36.47 76 ILE A C 1
ATOM 548 O O . ILE A 1 76 ? -18.188 -7.77 -6.293 1 36.47 76 ILE A O 1
ATOM 552 N N . LEU A 1 77 ? -18.859 -6.785 -8.18 1 38.44 77 LEU A N 1
ATOM 553 C CA . LEU A 1 77 ? -19.766 -5.844 -7.523 1 38.44 77 LEU A CA 1
ATOM 554 C C . LEU A 1 77 ? -20.984 -6.559 -6.977 1 38.44 77 LEU A C 1
ATOM 556 O O . LEU A 1 77 ? -21.5 -6.207 -5.906 1 38.44 77 LEU A O 1
ATOM 560 N N . GLY A 1 78 ? -21.578 -7.324 -7.828 1 40.47 78 GLY A N 1
ATOM 561 C CA . GLY A 1 78 ? -22.734 -8.078 -7.359 1 40.47 78 GLY A CA 1
ATOM 562 C C . GLY A 1 78 ? -22.422 -8.977 -6.184 1 40.47 78 GLY A C 1
ATOM 563 O O . GLY A 1 78 ? -23.234 -9.141 -5.281 1 40.47 78 GLY A O 1
ATOM 564 N N . ALA A 1 79 ? -21.297 -9.602 -6.164 1 39.12 79 ALA A N 1
ATOM 565 C CA . ALA A 1 79 ? -20.859 -10.391 -5.02 1 39.12 79 ALA A CA 1
ATOM 566 C C . ALA A 1 79 ? -20.547 -9.5 -3.82 1 39.12 79 ALA A C 1
ATOM 568 O O . ALA A 1 79 ? -20.891 -9.836 -2.686 1 39.12 79 ALA A O 1
ATOM 569 N N . ALA A 1 80 ? -19.828 -8.383 -4.004 1 40.47 80 ALA A N 1
ATOM 570 C CA . ALA A 1 80 ? -19.656 -7.398 -2.938 1 40.47 80 ALA A CA 1
ATOM 571 C C . ALA A 1 80 ? -21.016 -6.934 -2.406 1 40.47 80 ALA A C 1
ATOM 573 O O . ALA A 1 80 ? -21.188 -6.77 -1.197 1 40.47 80 ALA A O 1
ATOM 574 N N . TRP A 1 81 ? -21.953 -6.586 -3.297 1 39.47 81 TRP A N 1
ATOM 575 C CA . TRP A 1 81 ? -23.312 -6.211 -2.938 1 39.47 81 TRP A CA 1
ATOM 576 C C . TRP A 1 81 ? -24 -7.344 -2.186 1 39.47 81 TRP A C 1
ATOM 578 O O . TRP A 1 81 ? -24.719 -7.098 -1.215 1 39.47 81 TRP A O 1
ATOM 588 N N . ARG A 1 82 ? -24 -8.461 -2.719 1 40 82 ARG A N 1
ATOM 589 C CA . ARG A 1 82 ? -24.625 -9.555 -1.979 1 40 82 ARG A CA 1
ATOM 590 C C . ARG A 1 82 ? -23.938 -9.766 -0.632 1 40 82 ARG A C 1
ATOM 592 O O . ARG A 1 82 ? -24.578 -10.211 0.328 1 40 82 ARG A O 1
ATOM 599 N N . LEU A 1 83 ? -22.672 -9.617 -0.545 1 38.47 83 LEU A N 1
ATOM 600 C CA . LEU A 1 83 ? -21.938 -9.656 0.718 1 38.47 83 LEU A CA 1
ATOM 601 C C . LEU A 1 83 ? -22.359 -8.508 1.627 1 38.47 83 LEU A C 1
ATOM 603 O O . LEU A 1 83 ? -22.359 -8.648 2.852 1 38.47 83 LEU A O 1
ATOM 607 N N . TRP A 1 84 ? -22.484 -7.305 1.119 1 38.47 84 TRP A N 1
ATOM 608 C CA . TRP A 1 84 ? -22.984 -6.215 1.949 1 38.47 84 TRP A CA 1
ATOM 609 C C . TRP A 1 84 ? -24.359 -6.57 2.531 1 38.47 84 TRP A C 1
ATOM 611 O O . TRP A 1 84 ? -24.703 -6.117 3.623 1 38.47 84 TRP A O 1
ATOM 621 N N . ARG A 1 85 ? -25.328 -6.945 1.62 1 36.88 85 ARG A N 1
ATOM 622 C CA . ARG A 1 85 ? -26.641 -7.168 2.234 1 36.88 85 ARG A CA 1
ATOM 623 C C . ARG A 1 85 ? -26.562 -8.234 3.32 1 36.88 85 ARG A C 1
ATOM 625 O O . ARG A 1 85 ? -27.422 -8.305 4.195 1 36.88 85 ARG A O 1
ATOM 632 N N . ARG A 1 86 ? -26.203 -9.617 2.949 1 37.34 86 ARG A N 1
ATOM 633 C CA . ARG A 1 86 ? -26.25 -10.672 3.957 1 37.34 86 ARG A CA 1
ATOM 634 C C . ARG A 1 86 ? -24.953 -10.703 4.766 1 37.34 86 ARG A C 1
ATOM 636 O O . ARG A 1 86 ? -23.859 -10.781 4.199 1 37.34 86 ARG A O 1
ATOM 643 N N . ALA A 1 87 ? -24.812 -10.156 5.992 1 37.47 87 ALA A N 1
ATOM 644 C CA . ALA A 1 87 ? -23.766 -10.227 7.016 1 37.47 87 ALA A CA 1
ATOM 645 C C . ALA A 1 87 ? -22.75 -11.328 6.699 1 37.47 87 ALA A C 1
ATOM 647 O O . ALA A 1 87 ? -21.547 -11.125 6.836 1 37.47 87 ALA A O 1
ATOM 648 N N . ASP A 1 88 ? -23.125 -12.609 6.73 1 35.09 88 ASP A N 1
ATOM 649 C CA . ASP A 1 88 ? -22.453 -13.891 6.914 1 35.09 88 ASP A CA 1
ATOM 650 C C . ASP A 1 88 ? -21.922 -14.43 5.59 1 35.09 88 ASP A C 1
ATOM 652 O O . ASP A 1 88 ? -21.391 -15.539 5.531 1 35.09 88 ASP A O 1
ATOM 656 N N . SER A 1 89 ? -22.453 -13.992 4.438 1 36.62 89 SER A N 1
ATOM 657 C CA . SER A 1 89 ? -22.266 -14.969 3.371 1 36.62 89 SER A CA 1
ATOM 658 C C . SER A 1 89 ? -20.953 -14.742 2.631 1 36.62 89 SER A C 1
ATOM 660 O O . SER A 1 89 ? -20.891 -13.922 1.717 1 36.62 89 SER A O 1
ATOM 662 N N . LEU A 1 90 ? -19.891 -14.477 3.281 1 41.06 90 LEU A N 1
ATOM 663 C CA . LEU A 1 90 ? -18.656 -14.844 2.607 1 41.06 90 LEU A CA 1
ATOM 664 C C . LEU A 1 90 ? -18.859 -16.062 1.71 1 41.06 90 LEU A C 1
ATOM 666 O O . LEU A 1 90 ? -19.453 -17.047 2.133 1 41.06 90 LEU A O 1
ATOM 670 N N . PHE A 1 91 ? -19.109 -15.875 0.386 1 45.62 91 PHE A N 1
ATOM 671 C CA . PHE A 1 91 ? -19.141 -17.016 -0.519 1 45.62 91 PHE A CA 1
ATOM 672 C C . PHE A 1 91 ? -18.328 -18.172 0.048 1 45.62 91 PHE A C 1
ATOM 674 O O . PHE A 1 91 ? -17.328 -17.953 0.748 1 45.62 91 PHE A O 1
ATOM 681 N N . SER A 1 92 ? -18.969 -19.203 0.227 1 52.38 92 SER A N 1
ATOM 682 C CA . SER A 1 92 ? -18.234 -20.391 0.674 1 52.38 92 SER A CA 1
ATOM 683 C C . SER A 1 92 ? -17 -20.641 -0.183 1 52.38 92 SER A C 1
ATOM 685 O O . SER A 1 92 ? -17.047 -20.469 -1.403 1 52.38 92 SER A O 1
ATOM 687 N N . SER A 1 93 ? -15.781 -20.422 0.38 1 62.75 93 SER A N 1
ATOM 688 C CA . SER A 1 93 ? -14.492 -20.781 -0.222 1 62.75 93 SER A CA 1
ATOM 689 C C . SER A 1 93 ? -14.547 -22.156 -0.881 1 62.75 93 SER A C 1
ATOM 691 O O . SER A 1 93 ? -13.586 -22.578 -1.523 1 62.75 93 SER A O 1
ATOM 693 N N . ASP A 1 94 ? -15.781 -22.781 -0.997 1 71.12 94 ASP A N 1
ATOM 694 C CA . ASP A 1 94 ? -15.859 -24.172 -1.453 1 71.12 94 ASP A CA 1
ATOM 695 C C . ASP A 1 94 ? -15.734 -24.25 -2.973 1 71.12 94 ASP A C 1
ATOM 697 O O . ASP A 1 94 ? -15.094 -25.156 -3.498 1 71.12 94 ASP A O 1
ATOM 701 N N . GLY A 1 95 ? -16.312 -23.281 -3.605 1 71.31 95 GLY A N 1
ATOM 702 C CA . GLY A 1 95 ? -16.203 -23.297 -5.055 1 71.31 95 GLY A CA 1
ATOM 703 C C . GLY A 1 95 ? -14.773 -23.125 -5.535 1 71.31 95 GLY A C 1
ATOM 704 O O . GLY A 1 95 ? -14.297 -23.875 -6.379 1 71.31 95 GLY A O 1
ATOM 705 N N . MET A 1 96 ? -14.086 -22.234 -4.984 1 78.06 96 MET A N 1
ATOM 706 C CA . MET A 1 96 ? -12.703 -21.984 -5.367 1 78.06 96 MET A CA 1
ATOM 707 C C . MET A 1 96 ? -11.812 -23.172 -4.977 1 78.06 96 MET A C 1
ATOM 709 O O . MET A 1 96 ? -10.938 -23.562 -5.742 1 78.06 96 MET A O 1
ATOM 713 N N . ARG A 1 97 ? -12.094 -23.719 -3.836 1 84.19 97 ARG A N 1
ATOM 714 C CA . ARG A 1 97 ? -11.344 -24.891 -3.393 1 84.19 97 ARG A CA 1
ATOM 715 C C . ARG A 1 97 ? -11.477 -26.047 -4.391 1 84.19 97 ARG A C 1
ATOM 717 O O . ARG A 1 97 ? -10.484 -26.688 -4.738 1 84.19 97 ARG A O 1
ATOM 724 N N . THR A 1 98 ? -12.648 -26.234 -4.773 1 79.25 98 THR A N 1
ATOM 725 C CA . THR A 1 98 ? -12.93 -27.312 -5.719 1 79.25 98 THR A CA 1
ATOM 726 C C . THR A 1 98 ? -12.258 -27.031 -7.062 1 79.25 98 THR A C 1
ATOM 728 O O . THR A 1 98 ? -11.688 -27.938 -7.676 1 79.25 98 THR A O 1
ATOM 731 N N . LEU A 1 99 ? -12.25 -25.828 -7.465 1 74.5 99 LEU A N 1
ATOM 732 C CA . LEU A 1 99 ? -11.609 -25.453 -8.719 1 74.5 99 LEU A CA 1
ATOM 733 C C . LEU A 1 99 ? -10.109 -25.719 -8.656 1 74.5 99 LEU A C 1
ATOM 735 O O . LEU A 1 99 ? -9.539 -26.281 -9.594 1 74.5 99 LEU A O 1
ATOM 739 N N . ILE A 1 100 ? -9.484 -25.359 -7.605 1 84.44 100 ILE A N 1
ATOM 740 C CA . ILE A 1 100 ? -8.055 -25.562 -7.43 1 84.44 100 ILE A CA 1
ATOM 741 C C . ILE A 1 100 ? -7.738 -27.062 -7.383 1 84.44 100 ILE A C 1
ATOM 743 O O . ILE A 1 100 ? -6.805 -27.516 -8.047 1 84.44 100 ILE A O 1
ATOM 747 N N . ARG A 1 101 ? -8.547 -27.781 -6.691 1 85.75 101 ARG A N 1
ATOM 748 C CA . ARG A 1 101 ? -8.336 -29.219 -6.559 1 85.75 101 ARG A CA 1
ATOM 749 C C . ARG A 1 101 ? -8.461 -29.922 -7.91 1 85.75 101 ARG A C 1
ATOM 751 O O . ARG A 1 101 ? -7.664 -30.797 -8.227 1 85.75 101 ARG A O 1
ATOM 758 N N . ASN A 1 102 ? -9.414 -29.531 -8.625 1 76.81 102 ASN A N 1
ATOM 759 C CA . ASN A 1 102 ? -9.672 -30.172 -9.914 1 76.81 102 ASN A CA 1
ATOM 760 C C . ASN A 1 102 ? -8.57 -29.859 -10.922 1 76.81 102 ASN A C 1
ATOM 762 O O . ASN A 1 102 ? -8.375 -30.609 -11.883 1 76.81 102 ASN A O 1
ATOM 766 N N . ALA A 1 103 ? -7.883 -28.797 -10.703 1 77.69 103 ALA A N 1
ATOM 767 C CA . ALA A 1 103 ? -6.816 -28.391 -11.617 1 77.69 103 ALA A CA 1
ATOM 768 C C . ALA A 1 103 ? -5.527 -29.156 -11.328 1 77.69 103 ALA A C 1
ATOM 770 O O . ALA A 1 103 ? -4.602 -29.156 -12.141 1 77.69 103 ALA A O 1
ATOM 771 N N . LEU A 1 104 ? -5.5 -29.859 -10.25 1 88.38 104 LEU A N 1
ATOM 772 C CA . LEU A 1 104 ? -4.297 -30.578 -9.859 1 88.38 104 LEU A CA 1
ATOM 773 C C . LEU A 1 104 ? -4.367 -32.031 -10.312 1 88.38 104 LEU A C 1
ATOM 775 O O . LEU A 1 104 ? -5.441 -32.656 -10.289 1 88.38 104 LEU A O 1
ATOM 779 N N . PRO A 1 105 ? -3.168 -32.625 -10.805 1 90.12 105 PRO A N 1
ATOM 780 C CA . PRO A 1 105 ? -3.137 -34.031 -11.109 1 90.12 105 PRO A CA 1
ATOM 781 C C . PRO A 1 105 ? -3.42 -34.906 -9.891 1 90.12 105 PRO A C 1
ATOM 783 O O . PRO A 1 105 ? -3.238 -34.469 -8.75 1 90.12 105 PRO A O 1
ATOM 786 N N . ALA A 1 106 ? -3.859 -36.156 -10.25 1 89.38 106 ALA A N 1
ATOM 787 C CA . ALA A 1 106 ? -4.078 -37.094 -9.172 1 89.38 106 ALA A CA 1
ATOM 788 C C . ALA A 1 106 ? -2.807 -37.312 -8.359 1 89.38 106 ALA A C 1
ATOM 790 O O . ALA A 1 106 ? -1.718 -37.469 -8.922 1 89.38 106 ALA A O 1
ATOM 791 N N . GLY A 1 107 ? -2.891 -37.219 -7.094 1 92.38 107 GLY A N 1
ATOM 792 C CA . GLY A 1 107 ? -1.771 -37.5 -6.215 1 92.38 107 GLY A CA 1
ATOM 793 C C . GLY A 1 107 ? -0.999 -36.281 -5.812 1 92.38 107 GLY A C 1
ATOM 794 O O . GLY A 1 107 ? -0.164 -36.312 -4.906 1 92.38 107 GLY A O 1
ATOM 795 N N . VAL A 1 108 ? -1.219 -35.219 -6.457 1 95.81 108 VAL A N 1
ATOM 796 C CA . VAL A 1 108 ? -0.532 -33.969 -6.105 1 95.81 108 VAL A CA 1
ATOM 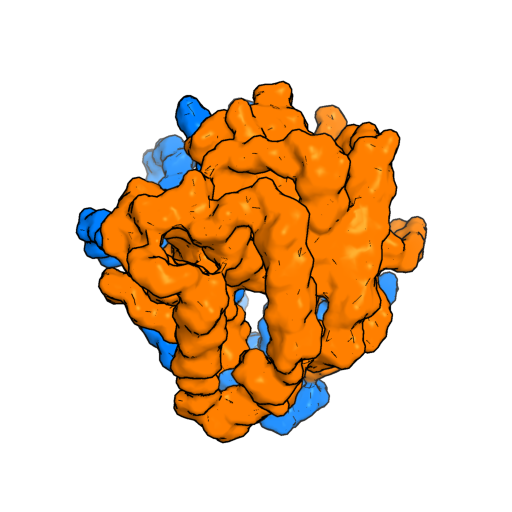797 C C . VAL A 1 108 ? -1.367 -33.188 -5.098 1 95.81 108 VAL A C 1
ATOM 799 O O . VAL A 1 108 ? -2.393 -32.594 -5.453 1 95.81 108 VAL A O 1
ATOM 802 N N . THR A 1 109 ? -0.907 -33.156 -3.832 1 95.38 109 THR A N 1
ATOM 803 C CA . THR A 1 109 ? -1.72 -32.531 -2.793 1 95.38 109 THR A CA 1
ATOM 804 C C . THR A 1 109 ? -0.893 -31.547 -1.978 1 95.38 109 THR A C 1
ATOM 806 O O . THR A 1 109 ? -1.445 -30.703 -1.269 1 95.38 109 THR A O 1
ATOM 809 N N . THR A 1 110 ? 0.41 -31.734 -2.027 1 97.19 110 THR A N 1
ATOM 810 C CA . THR A 1 110 ? 1.305 -30.875 -1.262 1 97.19 110 THR A CA 1
ATOM 811 C C . THR A 1 110 ? 2.357 -30.234 -2.17 1 97.19 110 THR A C 1
ATOM 813 O O . THR A 1 110 ? 2.506 -30.641 -3.326 1 97.19 110 THR A O 1
ATOM 816 N N . PHE A 1 111 ? 3.049 -29.266 -1.668 1 97.94 111 PHE A N 1
ATOM 817 C CA . PHE A 1 111 ? 4.07 -28.562 -2.434 1 97.94 111 PHE A CA 1
ATOM 818 C C . PHE A 1 111 ? 5.168 -29.516 -2.881 1 97.94 111 PHE A C 1
ATOM 820 O O . PHE A 1 111 ? 5.746 -29.359 -3.957 1 97.94 111 PHE A O 1
ATOM 827 N N . GLY A 1 112 ? 5.477 -30.531 -2.082 1 97.56 112 GLY A N 1
ATOM 828 C CA . GLY A 1 112 ? 6.531 -31.484 -2.375 1 97.56 112 GLY A CA 1
ATOM 829 C C . GLY A 1 112 ? 6.215 -32.375 -3.555 1 97.56 112 GLY A C 1
ATOM 830 O O . GLY A 1 112 ? 7.105 -33.031 -4.098 1 97.56 112 GLY A O 1
ATOM 831 N N . HIS A 1 113 ? 4.996 -32.469 -3.969 1 97.5 113 HIS A N 1
ATOM 832 C CA . HIS A 1 113 ? 4.574 -33.344 -5.078 1 97.5 113 HIS A CA 1
ATOM 833 C C . HIS A 1 113 ? 4.75 -32.625 -6.414 1 97.5 113 HIS A C 1
ATOM 835 O O . HIS A 1 113 ? 4.602 -33.25 -7.473 1 97.5 113 HIS A O 1
ATOM 841 N N . LEU A 1 114 ? 5.121 -31.344 -6.426 1 97.81 114 LEU A N 1
ATOM 842 C CA . LEU A 1 114 ? 5.195 -30.547 -7.645 1 97.81 114 LEU A CA 1
ATOM 843 C C . LEU A 1 114 ? 6.469 -30.859 -8.422 1 97.81 114 LEU A C 1
ATOM 845 O O . LEU A 1 114 ? 7.48 -31.25 -7.832 1 97.81 114 LEU A O 1
ATOM 849 N N . GLN A 1 115 ? 6.445 -30.703 -9.742 1 97.06 115 GLN A N 1
ATOM 850 C CA . GLN A 1 115 ? 7.605 -30.906 -10.602 1 97.06 115 GLN A CA 1
ATOM 851 C C . GLN A 1 115 ? 8.555 -29.719 -10.539 1 97.06 115 GLN A C 1
ATOM 853 O O . GLN A 1 115 ? 9.766 -29.875 -10.703 1 97.06 115 GLN A O 1
ATOM 858 N N . LEU A 1 116 ? 8.039 -28.531 -10.359 1 97.5 116 LEU A N 1
ATOM 859 C CA . LEU A 1 116 ? 8.781 -27.297 -10.141 1 97.5 116 LEU A CA 1
ATOM 860 C C . LEU A 1 116 ? 8.445 -26.703 -8.781 1 97.5 116 LEU A C 1
ATOM 862 O O . LEU A 1 116 ? 7.285 -26.703 -8.359 1 97.5 116 LEU A O 1
ATOM 866 N N . PRO A 1 117 ? 9.477 -26.172 -8.102 1 98.31 117 PRO A N 1
ATOM 867 C CA . PRO A 1 117 ? 9.133 -25.453 -6.867 1 98.31 117 PRO A CA 1
ATOM 868 C C . PRO A 1 117 ? 8.188 -24.281 -7.113 1 98.31 117 PRO A C 1
ATOM 870 O O . PRO A 1 117 ? 8.336 -23.562 -8.102 1 98.31 117 PRO A O 1
ATOM 873 N N . LEU A 1 118 ? 7.156 -24.188 -6.277 1 98.31 118 LEU A N 1
ATOM 874 C CA . LEU A 1 118 ? 6.184 -23.094 -6.309 1 98.31 118 LEU A CA 1
ATOM 875 C C . LEU A 1 118 ? 6.141 -22.375 -4.973 1 98.31 118 LEU A C 1
ATOM 877 O O . LEU A 1 118 ? 6.094 -23 -3.914 1 98.31 118 LEU A O 1
ATOM 881 N N . TYR A 1 119 ? 6.215 -21.062 -5.016 1 98.06 119 TYR A N 1
ATOM 882 C CA . TYR A 1 119 ? 6.047 -20.219 -3.844 1 98.06 119 TYR A CA 1
ATOM 883 C C . TYR A 1 119 ? 4.84 -19.297 -4 1 98.06 119 TYR A C 1
ATOM 885 O O . TYR A 1 119 ? 4.648 -18.688 -5.055 1 98.06 119 TYR A O 1
ATOM 893 N N . VAL A 1 120 ? 3.984 -19.25 -2.994 1 97.56 120 VAL A N 1
ATOM 894 C CA . VAL A 1 120 ? 2.805 -18.391 -3.039 1 97.56 120 VAL A CA 1
ATOM 895 C C . VAL A 1 120 ? 2.727 -17.547 -1.769 1 97.56 120 VAL A C 1
ATOM 897 O O . VAL A 1 120 ? 3.244 -17.953 -0.722 1 97.56 120 VAL A O 1
ATOM 900 N N . THR A 1 121 ? 2.119 -16.375 -1.877 1 96.06 121 THR A N 1
ATOM 901 C CA . THR A 1 121 ? 2.064 -15.453 -0.749 1 96.06 121 THR A CA 1
ATOM 902 C C . THR A 1 121 ? 0.62 -15.203 -0.328 1 96.06 121 THR A C 1
ATOM 904 O O . THR A 1 121 ? -0.302 -15.352 -1.133 1 96.06 121 THR A O 1
ATOM 907 N N . ALA A 1 122 ? 0.42 -14.93 0.878 1 96.5 122 ALA A N 1
ATOM 908 C CA . ALA A 1 122 ? -0.837 -14.484 1.472 1 96.5 122 ALA A CA 1
ATOM 909 C C . ALA A 1 122 ? -0.588 -13.492 2.604 1 96.5 122 ALA A C 1
ATOM 911 O O . ALA A 1 122 ? 0.511 -13.438 3.16 1 96.5 122 ALA A O 1
ATOM 912 N N . VAL A 1 123 ? -1.588 -12.711 2.889 1 94.62 123 VAL A N 1
ATOM 913 C CA . VAL A 1 123 ? -1.434 -11.68 3.908 1 94.62 123 VAL A CA 1
ATOM 914 C C . VAL A 1 123 ? -2.283 -12.023 5.129 1 94.62 123 VAL A C 1
ATOM 916 O O . VAL A 1 123 ? -3.453 -12.391 4.996 1 94.62 123 VAL A O 1
ATOM 919 N N . ASP A 1 124 ? -1.65 -11.906 6.266 1 92.94 124 ASP A N 1
ATOM 920 C CA . ASP A 1 124 ? -2.402 -12.07 7.508 1 92.94 124 ASP A CA 1
ATOM 921 C C . ASP A 1 124 ? -3.002 -10.742 7.961 1 92.94 124 ASP A C 1
ATOM 923 O O . ASP A 1 124 ? -2.277 -9.766 8.18 1 92.94 124 ASP A O 1
ATOM 927 N N . LEU A 1 125 ? -4.32 -10.734 8.156 1 90.12 125 LEU A N 1
ATOM 928 C CA . LEU A 1 125 ? -5.02 -9.516 8.547 1 90.12 125 LEU A CA 1
ATOM 929 C C . LEU A 1 125 ? -4.727 -9.164 10 1 90.12 125 LEU A C 1
ATOM 931 O O . LEU A 1 125 ? -4.863 -8 10.398 1 90.12 125 LEU A O 1
ATOM 935 N N . LEU A 1 126 ? -4.348 -10.156 10.773 1 87 126 LEU A N 1
ATOM 936 C CA . LEU A 1 126 ? -4.133 -9.914 12.195 1 87 126 LEU A CA 1
ATOM 937 C C . LEU A 1 126 ? -2.791 -9.234 12.438 1 87 126 LEU A C 1
ATOM 939 O O . LEU A 1 126 ? -2.705 -8.273 13.203 1 87 126 LEU A O 1
ATOM 943 N N . SER A 1 127 ? -1.788 -9.695 11.781 1 83.62 127 SER A N 1
ATOM 944 C CA . SER A 1 127 ? -0.443 -9.172 11.984 1 83.62 127 SER A CA 1
ATOM 945 C C . SER A 1 127 ? -0.076 -8.164 10.898 1 83.62 127 SER A C 1
ATOM 947 O O . SER A 1 127 ? 0.924 -7.449 11.016 1 83.62 127 SER A O 1
ATOM 949 N N . SER A 1 128 ? -0.813 -8.086 9.867 1 86.44 128 SER A N 1
ATOM 950 C CA . SER A 1 128 ? -0.566 -7.211 8.727 1 86.44 128 SER A CA 1
ATOM 951 C C . SER A 1 128 ? 0.734 -7.574 8.016 1 86.44 128 SER A C 1
ATOM 953 O O . SER A 1 128 ? 1.458 -6.699 7.543 1 86.44 128 SER A O 1
ATOM 955 N N . ARG A 1 129 ? 0.952 -8.867 8.008 1 87.62 129 ARG A N 1
ATOM 956 C CA . ARG A 1 129 ? 2.221 -9.312 7.438 1 87.62 129 ARG A CA 1
ATOM 957 C C . ARG A 1 129 ? 1.993 -10.25 6.258 1 87.62 129 ARG A C 1
ATOM 959 O O . ARG A 1 129 ? 0.948 -10.898 6.168 1 87.62 129 ARG A O 1
ATOM 966 N N . LEU A 1 130 ? 2.994 -10.227 5.414 1 91.44 130 LEU A N 1
ATOM 967 C CA . LEU A 1 130 ? 3.008 -11.133 4.266 1 91.44 130 LEU A CA 1
ATOM 968 C C . LEU A 1 130 ? 3.613 -12.477 4.645 1 91.44 130 LEU A C 1
ATOM 970 O O . LEU A 1 130 ? 4.652 -12.531 5.305 1 91.44 130 LEU A O 1
ATOM 974 N N . PHE A 1 131 ? 2.938 -13.539 4.27 1 93.25 131 PHE A N 1
ATOM 975 C CA . PHE A 1 131 ? 3.432 -14.891 4.527 1 93.25 131 PHE A CA 1
ATOM 976 C C . PHE A 1 131 ? 3.742 -15.609 3.221 1 93.25 131 PHE A C 1
ATOM 978 O O . PHE A 1 131 ? 3.002 -15.477 2.244 1 93.25 131 PHE A O 1
ATOM 985 N N . LEU A 1 132 ? 4.848 -16.344 3.275 1 95.38 132 LEU A N 1
ATOM 986 C CA . LEU A 1 132 ? 5.316 -17.125 2.133 1 95.38 132 LEU A CA 1
ATOM 987 C C . LEU A 1 132 ? 5.074 -18.625 2.355 1 95.38 132 LEU A C 1
ATOM 989 O O . LEU A 1 132 ? 5.449 -19.156 3.396 1 95.38 132 LEU A O 1
ATOM 993 N N . PHE A 1 133 ? 4.414 -19.266 1.4 1 97.06 133 PHE A N 1
ATOM 994 C CA . PHE A 1 133 ? 4.238 -20.719 1.374 1 97.06 133 PHE A CA 1
ATOM 995 C C . PHE A 1 133 ? 5.113 -21.359 0.299 1 97.06 133 PHE A C 1
ATOM 997 O O . PHE A 1 133 ? 5.473 -20.703 -0.681 1 97.06 133 PHE A O 1
ATOM 1004 N N . GLY A 1 134 ? 5.414 -22.703 0.5 1 97.62 134 GLY A N 1
ATOM 1005 C CA . GLY A 1 134 ? 6.133 -23.438 -0.527 1 97.62 134 GLY A CA 1
ATOM 1006 C C . GLY A 1 134 ? 7.504 -23.906 -0.078 1 97.62 134 GLY A C 1
ATOM 1007 O O . GLY A 1 134 ? 8.141 -24.719 -0.749 1 97.62 134 GLY A O 1
ATOM 1008 N N . GLU A 1 135 ? 7.953 -23.359 1.018 1 96 135 GLU A N 1
ATOM 1009 C CA . GLU A 1 135 ? 9.266 -23.766 1.52 1 96 135 GLU A CA 1
ATOM 1010 C C . GLU A 1 135 ? 9.195 -25.125 2.207 1 96 135 GLU A C 1
ATOM 1012 O O . GLU A 1 135 ? 10.195 -25.844 2.264 1 96 135 GLU A O 1
ATOM 1017 N N . ASP A 1 136 ? 8.078 -25.469 2.707 1 95.94 136 ASP A N 1
ATOM 1018 C CA . ASP A 1 136 ? 7.809 -26.766 3.307 1 95.94 136 ASP A CA 1
ATOM 1019 C C . ASP A 1 136 ? 6.996 -27.641 2.359 1 95.94 136 ASP A C 1
ATOM 1021 O O . ASP A 1 136 ? 5.812 -27.391 2.129 1 95.94 136 ASP A O 1
ATOM 1025 N N . GLY A 1 137 ? 7.598 -28.703 1.897 1 96.25 137 GLY A N 1
ATOM 1026 C CA . GLY A 1 137 ? 6.988 -29.578 0.91 1 96.25 137 GLY A CA 1
ATOM 1027 C C . GLY A 1 137 ? 5.766 -30.297 1.432 1 96.25 137 GLY A C 1
ATOM 1028 O O . GLY A 1 137 ? 4.988 -30.859 0.652 1 96.25 137 GLY A O 1
ATOM 1029 N N . ASN A 1 138 ? 5.535 -30.297 2.76 1 95.94 138 ASN A N 1
ATOM 1030 C CA . ASN A 1 138 ? 4.449 -31.078 3.354 1 95.94 138 ASN A CA 1
ATOM 1031 C C . ASN A 1 138 ? 3.17 -30.25 3.463 1 95.94 138 ASN A C 1
ATOM 1033 O O . ASN A 1 138 ? 2.107 -30.781 3.785 1 95.94 138 ASN A O 1
ATOM 1037 N N . VAL A 1 139 ? 3.227 -29.016 3.137 1 95.88 139 VAL A N 1
ATOM 1038 C CA . VAL A 1 139 ? 2.08 -28.125 3.258 1 95.88 139 VAL A CA 1
ATOM 1039 C C . VAL A 1 139 ? 1.088 -28.391 2.131 1 95.88 139 VAL A C 1
ATOM 1041 O O . VAL A 1 139 ? 1.479 -28.516 0.967 1 95.88 139 VAL A O 1
ATOM 1044 N N . PRO A 1 140 ? -0.205 -28.5 2.486 1 95.31 140 PRO A N 1
ATOM 1045 C CA . PRO A 1 140 ? -1.214 -28.703 1.443 1 95.31 140 PRO A CA 1
ATOM 1046 C C . PRO A 1 140 ? -1.285 -27.547 0.456 1 95.31 140 PRO A C 1
ATOM 1048 O O . PRO A 1 140 ? -1.371 -26.375 0.867 1 95.31 140 PRO A O 1
ATOM 1051 N N . LEU A 1 141 ? -1.308 -27.859 -0.836 1 95.69 141 LEU A N 1
ATOM 1052 C CA . LEU A 1 141 ? -1.316 -26.875 -1.914 1 95.69 141 LEU A CA 1
ATOM 1053 C C . LEU A 1 141 ? -2.607 -26.062 -1.901 1 95.69 141 LEU A C 1
ATOM 1055 O O . LEU A 1 141 ? -2.574 -24.844 -1.992 1 95.69 141 LEU A O 1
ATOM 1059 N N . VAL A 1 142 ? -3.713 -26.703 -1.747 1 94.38 142 VAL A N 1
ATOM 1060 C CA . VAL A 1 142 ? -5.027 -26.109 -1.93 1 94.38 142 VAL A CA 1
ATOM 1061 C C . VAL A 1 142 ? -5.23 -25 -0.897 1 94.38 142 VAL A C 1
ATOM 1063 O O . VAL A 1 142 ? -5.707 -23.906 -1.23 1 94.38 142 VAL A O 1
ATOM 1066 N N . ASP A 1 143 ? -4.805 -25.219 0.347 1 93.62 143 ASP A N 1
ATOM 1067 C CA . ASP A 1 143 ? -4.98 -24.234 1.405 1 93.62 143 ASP A CA 1
ATOM 1068 C C . ASP A 1 143 ? -4.152 -22.969 1.128 1 93.62 143 ASP A C 1
ATOM 1070 O O . ASP A 1 143 ? -4.648 -21.859 1.267 1 93.62 143 ASP A O 1
ATOM 1074 N N . ALA A 1 144 ? -2.938 -23.188 0.718 1 96.19 144 ALA A N 1
ATOM 1075 C CA . ALA A 1 144 ? -2.033 -22.062 0.462 1 96.19 144 ALA A CA 1
ATOM 1076 C C . ALA A 1 144 ? -2.484 -21.266 -0.754 1 96.19 144 ALA A C 1
ATOM 1078 O O . ALA A 1 144 ? -2.523 -20.031 -0.711 1 96.19 144 ALA A O 1
ATOM 1079 N N . VAL A 1 145 ? -2.832 -21.953 -1.806 1 95.75 145 VAL A N 1
ATOM 1080 C CA . VAL A 1 145 ? -3.252 -21.281 -3.037 1 95.75 145 VAL A CA 1
ATOM 1081 C C . VAL A 1 145 ? -4.586 -20.578 -2.814 1 95.75 145 VAL A C 1
ATOM 1083 O O . VAL A 1 145 ? -4.785 -19.453 -3.291 1 95.75 145 VAL A O 1
ATOM 1086 N N . LEU A 1 146 ? -5.484 -21.219 -2.07 1 93.81 146 LEU A N 1
ATOM 1087 C CA . LEU A 1 146 ? -6.762 -20.594 -1.735 1 93.81 146 LEU A CA 1
ATOM 1088 C C . LEU A 1 146 ? -6.547 -19.312 -0.949 1 93.81 146 LEU A C 1
ATOM 1090 O O . LEU A 1 146 ? -7.176 -18.281 -1.242 1 93.81 146 LEU A O 1
ATOM 1094 N N . ALA A 1 147 ? -5.668 -19.359 0.038 1 95.31 147 ALA A N 1
ATOM 1095 C CA . ALA A 1 147 ? -5.363 -18.172 0.826 1 95.31 147 ALA A CA 1
ATOM 1096 C C . ALA A 1 147 ? -4.836 -17.047 -0.061 1 95.31 147 ALA A C 1
ATOM 1098 O O . ALA A 1 147 ? -5.277 -15.906 0.048 1 95.31 147 ALA A O 1
ATOM 1099 N N . SER A 1 148 ? -3.977 -17.391 -0.955 1 96.25 148 SER A N 1
ATOM 1100 C CA . SER A 1 148 ? -3.348 -16.438 -1.853 1 96.25 148 SER A CA 1
ATOM 1101 C C . SER A 1 148 ? -4.375 -15.789 -2.779 1 96.25 148 SER A C 1
ATOM 1103 O O . SER A 1 148 ? -4.188 -14.656 -3.232 1 96.25 148 SER A O 1
ATOM 1105 N N . ALA A 1 149 ? -5.465 -16.453 -2.975 1 91.5 149 ALA A N 1
ATOM 1106 C CA . ALA A 1 149 ? -6.434 -16 -3.969 1 91.5 149 ALA A CA 1
ATOM 1107 C C . ALA A 1 149 ? -7.695 -15.469 -3.301 1 91.5 149 ALA A C 1
ATOM 1109 O O . ALA A 1 149 ? -8.695 -15.203 -3.971 1 91.5 149 ALA A O 1
ATOM 1110 N N . SER A 1 150 ? -7.652 -15.367 -2.025 1 92.12 150 SER A N 1
ATOM 1111 C CA . SER A 1 150 ? -8.82 -14.867 -1.31 1 92.12 150 SER A CA 1
ATOM 1112 C C . SER A 1 150 ? -8.852 -13.344 -1.294 1 92.12 150 SER A C 1
ATOM 1114 O O . SER A 1 150 ? -8.375 -12.719 -0.345 1 92.12 150 SER A O 1
ATOM 1116 N N . VAL A 1 151 ? -9.484 -12.805 -2.283 1 88.19 151 VAL A N 1
ATOM 1117 C CA . VAL A 1 151 ? -9.562 -11.359 -2.453 1 88.19 151 VAL A CA 1
ATOM 1118 C C . VAL A 1 151 ? -10.406 -10.75 -1.335 1 88.19 151 VAL A C 1
ATOM 1120 O O . VAL A 1 151 ? -11.562 -11.141 -1.139 1 88.19 151 VAL A O 1
ATOM 1123 N N . PRO A 1 152 ? -9.836 -9.836 -0.62 1 89.19 152 PRO A N 1
ATOM 1124 C CA . PRO A 1 152 ? -10.625 -9.211 0.445 1 89.19 152 PRO A CA 1
ATOM 1125 C C . PRO A 1 152 ? -11.945 -8.633 -0.059 1 89.19 152 PRO A C 1
ATOM 1127 O O . PRO A 1 152 ? -12 -8.086 -1.16 1 89.19 152 PRO A O 1
ATOM 1130 N N . ALA A 1 153 ? -13.008 -8.773 0.751 1 77 153 ALA A N 1
ATOM 1131 C CA . ALA A 1 153 ? -14.344 -8.242 0.517 1 77 153 ALA A CA 1
ATOM 1132 C C . ALA A 1 153 ? -15.086 -9.07 -0.536 1 77 153 ALA A C 1
ATOM 1134 O O . ALA A 1 153 ? -16.297 -8.93 -0.708 1 77 153 ALA A O 1
ATOM 1135 N N . ILE A 1 154 ? -14.375 -9.859 -1.293 1 78.81 154 ILE A N 1
ATOM 1136 C CA . ILE A 1 154 ? -15.008 -10.742 -2.271 1 78.81 154 ILE A CA 1
ATOM 1137 C C . ILE A 1 154 ? -15.078 -12.156 -1.718 1 78.81 154 ILE A C 1
ATOM 1139 O O . ILE A 1 154 ? -16.094 -12.844 -1.876 1 78.81 154 ILE A O 1
ATOM 1143 N N . HIS A 1 155 ? -14.023 -12.594 -1.111 1 83.62 155 HIS A N 1
ATOM 1144 C CA . HIS A 1 155 ? -13.93 -13.906 -0.496 1 83.62 155 HIS A CA 1
ATOM 1145 C C . HIS A 1 155 ? -13.672 -13.805 1.003 1 83.62 155 HIS A C 1
ATOM 1147 O O . HIS A 1 155 ? -13 -12.875 1.455 1 83.62 155 HIS A O 1
ATOM 1153 N N . PRO A 1 156 ? -14.258 -14.781 1.757 1 84.75 156 PRO A N 1
ATOM 1154 C CA . PRO A 1 156 ? -13.883 -14.789 3.172 1 84.75 156 PRO A CA 1
ATOM 1155 C C . PRO A 1 156 ? -12.391 -15.062 3.389 1 84.75 156 PRO A C 1
ATOM 1157 O O . PRO A 1 156 ? -11.789 -15.82 2.633 1 84.75 156 PRO A O 1
ATOM 1160 N N . PRO A 1 157 ? -11.875 -14.422 4.426 1 91.94 157 PRO A N 1
ATOM 1161 C CA . PRO A 1 157 ? -10.5 -14.789 4.77 1 91.94 157 PRO A CA 1
ATOM 1162 C C . PRO A 1 157 ? -10.352 -16.281 5.094 1 91.94 157 PRO A C 1
ATOM 1164 O O . PRO A 1 157 ? -11.312 -16.906 5.535 1 91.94 157 PRO A O 1
ATOM 1167 N N . VAL A 1 158 ? -9.219 -16.766 4.855 1 92.38 158 VAL A N 1
ATOM 1168 C CA . VAL A 1 158 ? -8.93 -18.172 5.141 1 92.38 158 VAL A CA 1
ATOM 1169 C C . VAL A 1 158 ? -8.297 -18.297 6.523 1 92.38 158 VAL A C 1
ATOM 1171 O O . VAL A 1 158 ? -7.297 -17.641 6.816 1 92.38 158 VAL A O 1
ATOM 1174 N N . ALA A 1 159 ? -8.945 -19.141 7.316 1 91.94 159 ALA A N 1
ATOM 1175 C CA . ALA A 1 159 ? -8.336 -19.453 8.602 1 91.94 159 ALA A CA 1
ATOM 1176 C C . ALA A 1 159 ? -7.195 -20.453 8.438 1 91.94 159 ALA A C 1
ATOM 1178 O O . ALA A 1 159 ? -7.375 -21.5 7.82 1 91.94 159 ALA A O 1
ATOM 1179 N N . TYR A 1 160 ? -6.031 -20.141 8.906 1 93.38 160 TYR A N 1
ATOM 1180 C CA . TYR A 1 160 ? -4.852 -20.984 8.805 1 93.38 160 TYR A CA 1
ATOM 1181 C C . TYR A 1 160 ? -4.004 -20.891 10.07 1 93.38 160 TYR A C 1
ATOM 1183 O O . TYR A 1 160 ? -3.281 -19.906 10.266 1 93.38 160 TYR A O 1
ATOM 1191 N N . HIS A 1 161 ? -4.062 -21.922 10.984 1 92.06 161 HIS A N 1
ATOM 1192 C CA . HIS A 1 161 ? -3.27 -22.016 12.203 1 92.06 161 HIS A CA 1
ATOM 1193 C C . HIS A 1 161 ? -3.279 -20.703 12.969 1 92.06 161 HIS A C 1
ATOM 1195 O O . HIS A 1 161 ? -2.221 -20.172 13.32 1 92.06 161 HIS A O 1
ATOM 1201 N N . GLY A 1 162 ? -4.406 -20.094 13.102 1 88.94 162 GLY A N 1
ATOM 1202 C CA . GLY A 1 162 ? -4.574 -18.906 13.914 1 88.94 162 GLY A CA 1
ATOM 1203 C C . GLY A 1 162 ? -4.465 -17.625 13.117 1 88.94 162 GLY A C 1
ATOM 1204 O O . GLY A 1 162 ? -4.719 -16.531 13.633 1 88.94 162 GLY A O 1
ATOM 1205 N N . LEU A 1 163 ? -4.094 -17.781 11.875 1 92.12 163 LEU A N 1
ATOM 1206 C CA . LEU A 1 163 ? -4.027 -16.625 11 1 92.12 163 LEU A CA 1
ATOM 1207 C C . LEU A 1 163 ? -5.348 -16.422 10.266 1 92.12 163 LEU A C 1
ATOM 1209 O O . LEU A 1 163 ? -6.16 -17.344 10.172 1 92.12 163 LEU A O 1
ATOM 1213 N N . GLN A 1 164 ? -5.57 -15.227 9.914 1 93.69 164 GLN A N 1
ATOM 1214 C CA . GLN A 1 164 ? -6.637 -14.859 8.992 1 93.69 164 GLN A CA 1
ATOM 1215 C C . GLN A 1 164 ? -6.066 -14.336 7.676 1 93.69 164 GLN A C 1
ATOM 1217 O O . GLN A 1 164 ? -5.773 -13.148 7.555 1 93.69 164 GLN A O 1
ATOM 1222 N N . LEU A 1 165 ? -5.996 -15.227 6.715 1 95.25 165 LEU A N 1
ATOM 1223 C CA . LEU A 1 165 ? -5.234 -14.938 5.504 1 95.25 165 LEU A CA 1
ATOM 1224 C C . LEU A 1 165 ? -6.148 -14.43 4.395 1 95.25 165 LEU A C 1
ATOM 1226 O O . LEU A 1 165 ? -7.27 -14.914 4.234 1 95.25 165 LEU A O 1
ATOM 1230 N N . VAL A 1 166 ? -5.645 -13.438 3.701 1 95.12 166 VAL A N 1
ATOM 1231 C CA . VAL A 1 166 ? -6.281 -12.945 2.482 1 95.12 166 VAL A CA 1
ATOM 1232 C C . VAL A 1 166 ? -5.266 -12.922 1.342 1 95.12 166 VAL A C 1
ATOM 1234 O O . VAL A 1 166 ? -4.113 -13.328 1.518 1 95.12 166 VAL A O 1
ATOM 1237 N N . ASP A 1 167 ? -5.758 -12.5 0.221 1 94.94 167 ASP A N 1
ATOM 1238 C CA . ASP A 1 167 ? -5.008 -12.484 -1.033 1 94.94 167 ASP A CA 1
ATOM 1239 C C . ASP A 1 167 ? -3.633 -11.852 -0.841 1 94.94 167 ASP A C 1
ATOM 1241 O O . ASP A 1 167 ? -3.516 -10.773 -0.247 1 94.94 167 ASP A O 1
ATOM 1245 N N . GLY A 1 168 ? -2.596 -12.492 -1.414 1 95.12 168 GLY A N 1
ATOM 1246 C CA . GLY A 1 168 ? -1.236 -11.984 -1.312 1 95.12 168 GLY A CA 1
ATOM 1247 C C . GLY A 1 168 ? -1.036 -10.664 -2.029 1 95.12 168 GLY A C 1
ATOM 1248 O O . GLY A 1 168 ? -0.105 -9.914 -1.718 1 95.12 168 GLY A O 1
ATOM 1249 N N . GLY A 1 169 ? -1.846 -10.406 -2.992 1 93.06 169 GLY A N 1
ATOM 1250 C CA . GLY A 1 169 ? -1.736 -9.195 -3.797 1 93.06 169 GLY A CA 1
ATOM 1251 C C . GLY A 1 169 ? -1.933 -7.926 -2.994 1 93.06 169 GLY A C 1
ATOM 1252 O O . GLY A 1 169 ? -1.58 -6.836 -3.451 1 93.06 169 GLY A O 1
ATOM 1253 N N . VAL A 1 170 ? -2.475 -8.094 -1.8 1 92.38 170 VAL A N 1
ATOM 1254 C CA . VAL A 1 170 ? -2.682 -6.957 -0.911 1 92.38 170 VAL A CA 1
ATOM 1255 C C . VAL A 1 170 ? -1.344 -6.281 -0.618 1 92.38 170 VAL A C 1
ATOM 1257 O O . VAL A 1 170 ? -1.253 -5.051 -0.598 1 92.38 170 VAL A O 1
ATOM 1260 N N . LEU A 1 171 ? -0.306 -7.062 -0.475 1 91.56 171 LEU A N 1
ATOM 1261 C CA . LEU A 1 171 ? 0.992 -6.488 -0.141 1 91.56 171 LEU A CA 1
ATOM 1262 C C . LEU A 1 171 ? 2.02 -6.801 -1.223 1 91.56 171 LEU A C 1
ATOM 1264 O O . LEU A 1 171 ? 3.018 -6.09 -1.361 1 91.56 171 LEU A O 1
ATOM 1268 N N . ALA A 1 172 ? 1.771 -7.863 -1.939 1 91.31 172 ALA A N 1
ATOM 1269 C CA . ALA A 1 172 ? 2.742 -8.281 -2.947 1 91.31 172 ALA A CA 1
ATOM 1270 C C . ALA A 1 172 ? 2.047 -8.891 -4.16 1 91.31 172 ALA A C 1
ATOM 1272 O O . ALA A 1 172 ? 2.037 -10.117 -4.328 1 91.31 172 ALA A O 1
ATOM 1273 N N . ASN A 1 173 ? 1.641 -7.969 -5.012 1 90.81 173 ASN A N 1
ATOM 1274 C CA . ASN A 1 173 ? 0.939 -8.477 -6.188 1 90.81 173 ASN A CA 1
ATOM 1275 C C . ASN A 1 173 ? 1.907 -9.07 -7.203 1 90.81 173 ASN A C 1
ATOM 1277 O O . ASN A 1 173 ? 1.612 -10.094 -7.824 1 90.81 173 ASN A O 1
ATOM 1281 N N . VAL A 1 174 ? 3.033 -8.156 -7.312 1 88.31 174 VAL A N 1
ATOM 1282 C CA . VAL A 1 174 ? 4.164 -8.664 -8.086 1 88.31 174 VAL A CA 1
ATOM 1283 C C . VAL A 1 174 ? 5.277 -9.109 -7.145 1 88.31 174 VAL A C 1
ATOM 1285 O O . VAL A 1 174 ? 5.953 -8.273 -6.531 1 88.31 174 VAL A O 1
ATOM 1288 N N . ALA A 1 175 ? 5.414 -10.062 -6.707 1 91.12 175 ALA A N 1
ATOM 1289 C CA . ALA A 1 175 ? 6.281 -10.68 -5.707 1 91.12 175 ALA A CA 1
ATOM 1290 C C . ALA A 1 175 ? 7.652 -11.008 -6.289 1 91.12 175 ALA A C 1
ATOM 1292 O O . ALA A 1 175 ? 8.156 -12.117 -6.125 1 91.12 175 ALA A O 1
ATOM 1293 N N . ALA A 1 176 ? 8.242 -10.008 -6.984 1 91.44 176 ALA A N 1
ATOM 1294 C CA . ALA A 1 176 ? 9.586 -10.188 -7.52 1 91.44 176 ALA A CA 1
ATOM 1295 C C . ALA A 1 176 ? 10.609 -10.336 -6.398 1 91.44 176 ALA A C 1
ATOM 1297 O O . ALA A 1 176 ? 11.594 -11.07 -6.539 1 91.44 176 ALA A O 1
ATOM 1298 N N . SER A 1 177 ? 10.312 -9.695 -5.301 1 88.31 177 SER A N 1
ATOM 1299 C CA . SER A 1 177 ? 11.219 -9.766 -4.156 1 88.31 177 SER A CA 1
ATOM 1300 C C . SER A 1 177 ? 11.32 -11.195 -3.617 1 88.31 177 SER A C 1
ATOM 1302 O O . SER A 1 177 ? 12.367 -11.602 -3.119 1 88.31 177 SER A O 1
ATOM 1304 N N . VAL A 1 178 ? 10.227 -11.938 -3.711 1 93.06 178 VAL A N 1
ATOM 1305 C CA . VAL A 1 178 ? 10.242 -13.336 -3.285 1 93.06 178 VAL A CA 1
ATOM 1306 C C . VAL A 1 178 ? 11.188 -14.133 -4.184 1 93.06 178 VAL A C 1
ATOM 1308 O O . VAL A 1 178 ? 11.953 -14.969 -3.703 1 93.06 178 VAL A O 1
ATOM 1311 N N . ALA A 1 179 ? 11.102 -13.867 -5.473 1 95.25 179 ALA A N 1
ATOM 1312 C CA . ALA A 1 179 ? 12.008 -14.539 -6.406 1 95.25 179 ALA A CA 1
ATOM 1313 C C . ALA A 1 179 ? 13.461 -14.25 -6.062 1 95.25 179 ALA A C 1
ATOM 1315 O O . ALA A 1 179 ? 14.297 -15.156 -6.066 1 95.25 179 ALA A O 1
ATOM 1316 N N . MET A 1 180 ? 13.703 -13.008 -5.754 1 91.44 180 MET A N 1
ATOM 1317 C CA . MET A 1 180 ? 15.055 -12.617 -5.371 1 91.44 180 MET A CA 1
ATOM 1318 C C . MET A 1 180 ? 15.484 -13.305 -4.082 1 91.44 180 MET A C 1
ATOM 1320 O O . MET A 1 180 ? 16.609 -13.789 -3.977 1 91.44 180 MET A O 1
ATOM 1324 N N . ASP A 1 181 ? 14.586 -13.375 -3.145 1 89.38 181 ASP A N 1
ATOM 1325 C CA . ASP A 1 181 ? 14.828 -14.023 -1.86 1 89.38 181 ASP A CA 1
ATOM 1326 C C . ASP A 1 181 ? 15.18 -15.5 -2.051 1 89.38 181 ASP A C 1
ATOM 1328 O O . ASP A 1 181 ? 15.953 -16.062 -1.275 1 89.38 181 ASP A O 1
ATOM 1332 N N . LYS A 1 182 ? 14.648 -16.062 -3.115 1 94.19 182 LYS A N 1
ATOM 1333 C CA . LYS A 1 182 ? 14.859 -17.484 -3.359 1 94.19 182 LYS A CA 1
ATOM 1334 C C . LYS A 1 182 ? 16.062 -17.719 -4.27 1 94.19 182 LYS A C 1
ATOM 1336 O O . LYS A 1 182 ? 16.328 -18.844 -4.691 1 94.19 182 LYS A O 1
ATOM 1341 N N . GLY A 1 183 ? 16.75 -16.656 -4.637 1 93.62 183 GLY A N 1
ATOM 1342 C CA . GLY A 1 183 ? 18.047 -16.781 -5.27 1 93.62 183 GLY A CA 1
ATOM 1343 C C . GLY A 1 183 ? 18 -16.625 -6.777 1 93.62 183 GLY A C 1
ATOM 1344 O O . GLY A 1 183 ? 18.969 -16.938 -7.473 1 93.62 183 GLY A O 1
ATOM 1345 N N . ALA A 1 184 ? 16.906 -16.172 -7.277 1 95.94 184 ALA A N 1
ATOM 1346 C CA . ALA A 1 184 ? 16.828 -15.969 -8.719 1 95.94 184 ALA A CA 1
ATOM 1347 C C . ALA A 1 184 ? 17.812 -14.891 -9.172 1 95.94 184 ALA A C 1
ATOM 1349 O O . ALA A 1 184 ? 18.016 -13.891 -8.484 1 95.94 184 ALA A O 1
ATOM 1350 N N . THR A 1 185 ? 18.422 -15.102 -10.32 1 95.62 185 THR A N 1
ATOM 1351 C CA . THR A 1 185 ? 19.266 -14.086 -10.945 1 95.62 185 THR A CA 1
ATOM 1352 C C . THR A 1 185 ? 18.625 -13.57 -12.234 1 95.62 185 THR A C 1
ATOM 1354 O O . THR A 1 185 ? 19.016 -12.523 -12.742 1 95.62 185 THR A O 1
ATOM 1357 N N . GLN A 1 186 ? 17.766 -14.383 -12.781 1 95.88 186 GLN A N 1
ATOM 1358 C CA . GLN A 1 186 ? 16.906 -13.977 -13.891 1 95.88 186 GLN A CA 1
ATOM 1359 C C . GLN A 1 186 ? 15.438 -14.094 -13.516 1 95.88 186 GLN A C 1
ATOM 1361 O O . GLN A 1 186 ? 14.977 -15.156 -13.094 1 95.88 186 GLN A O 1
ATOM 1366 N N . VAL A 1 187 ? 14.789 -12.984 -13.594 1 96.06 187 VAL A N 1
ATOM 1367 C CA . VAL A 1 187 ? 13.398 -12.969 -13.156 1 96.06 187 VAL A CA 1
ATOM 1368 C C . VAL A 1 187 ? 12.492 -12.539 -14.312 1 96.06 187 VAL A C 1
ATOM 1370 O O . VAL A 1 187 ? 12.633 -11.438 -14.844 1 96.06 187 VAL A O 1
ATOM 1373 N N . TYR A 1 188 ? 11.609 -13.445 -14.758 1 96.19 188 TYR A N 1
ATOM 1374 C CA . TYR A 1 188 ? 10.555 -13.109 -15.703 1 96.19 188 TYR A CA 1
ATOM 1375 C C . TYR A 1 188 ? 9.242 -12.836 -14.984 1 96.19 188 TYR A C 1
ATOM 1377 O O . TYR A 1 188 ? 8.625 -13.75 -14.43 1 96.19 188 TYR A O 1
ATOM 1385 N N . VAL A 1 189 ? 8.852 -11.562 -15.039 1 95.25 189 VAL A N 1
ATOM 1386 C CA . VAL A 1 189 ? 7.594 -11.164 -14.406 1 95.25 189 VAL A CA 1
ATOM 1387 C C . VAL A 1 189 ? 6.5 -11.039 -15.469 1 95.25 189 VAL A C 1
ATOM 1389 O O . VAL A 1 189 ? 6.629 -10.266 -16.422 1 95.25 189 VAL A O 1
ATOM 1392 N N . VAL A 1 190 ? 5.441 -11.844 -15.312 1 94.69 190 VAL A N 1
ATOM 1393 C CA . VAL A 1 190 ? 4.219 -11.625 -16.078 1 94.69 190 VAL A CA 1
ATOM 1394 C C . VAL A 1 190 ? 3.234 -10.797 -15.25 1 94.69 190 VAL A C 1
ATOM 1396 O O . VAL A 1 190 ? 2.578 -11.328 -14.352 1 94.69 190 VAL A O 1
ATOM 1399 N N . ASN A 1 191 ? 3.143 -9.555 -15.57 1 91 191 ASN A N 1
ATOM 1400 C CA . ASN A 1 191 ? 2.314 -8.602 -14.836 1 91 191 ASN A CA 1
ATOM 1401 C C . ASN A 1 191 ? 0.969 -8.383 -15.523 1 91 191 ASN A C 1
ATOM 1403 O O . ASN A 1 191 ? 0.875 -7.625 -16.484 1 91 191 ASN A O 1
ATOM 1407 N N . ALA A 1 192 ? -0.068 -9.125 -14.992 1 81.94 192 ALA A N 1
ATOM 1408 C CA . ALA A 1 192 ? -1.404 -9.047 -15.578 1 81.94 192 ALA A CA 1
ATOM 1409 C C . ALA A 1 192 ? -2.334 -8.195 -14.727 1 81.94 192 ALA A C 1
ATOM 1411 O O . ALA A 1 192 ? -3.537 -8.125 -14.984 1 81.94 192 ALA A O 1
ATOM 1412 N N . GLY A 1 193 ? -2.023 -7.852 -13.625 1 63.59 193 GLY A N 1
ATOM 1413 C CA . GLY A 1 193 ? -2.889 -7.25 -12.617 1 63.59 193 GLY A CA 1
ATOM 1414 C C . GLY A 1 193 ? -3.166 -5.781 -12.875 1 63.59 193 GLY A C 1
ATOM 1415 O O . GLY A 1 193 ? -4.324 -5.355 -12.883 1 63.59 193 GLY A O 1
ATOM 1416 N N . TYR A 1 194 ? -2.248 -4.855 -12.508 1 58.84 194 TYR A N 1
ATOM 1417 C CA . TYR A 1 194 ? -2.473 -3.426 -12.336 1 58.84 194 TYR A CA 1
ATOM 1418 C C . TYR A 1 194 ? -2.031 -2.65 -13.57 1 58.84 194 TYR A C 1
ATOM 1420 O O . TYR A 1 194 ? -0.854 -2.67 -13.938 1 58.84 194 TYR A O 1
ATOM 1428 N N . GLY A 1 195 ? -3.035 -2.83 -14.68 1 51.75 195 GLY A N 1
ATOM 1429 C CA . GLY A 1 195 ? -2.695 -2.363 -16.016 1 51.75 195 GLY A CA 1
ATOM 1430 C C . GLY A 1 195 ? -2.488 -0.861 -16.078 1 51.75 195 GLY A C 1
ATOM 1431 O O . GLY A 1 195 ? -2.326 -0.302 -17.172 1 51.75 195 GLY A O 1
ATOM 1432 N N . GLY A 1 196 ? -2.195 -0.4 -15.094 1 56.94 196 GLY A N 1
ATOM 1433 C CA . GLY A 1 196 ? -1.772 0.959 -15.391 1 56.94 196 GLY A CA 1
ATOM 1434 C C . GLY A 1 196 ? -2.83 1.77 -16.109 1 56.94 196 GLY A C 1
ATOM 1435 O O . GLY A 1 196 ? -3.883 1.24 -16.484 1 56.94 196 GLY A O 1
ATOM 1436 N N . GLY A 1 197 ? -3.088 3.043 -15.961 1 57.88 197 GLY A N 1
ATOM 1437 C CA . GLY A 1 197 ? -3.854 4.102 -16.609 1 57.88 197 GLY A CA 1
ATOM 1438 C C . GLY A 1 197 ? -4.805 4.805 -15.656 1 57.88 197 GLY A C 1
ATOM 1439 O O . GLY A 1 197 ? -5.047 4.332 -14.547 1 57.88 197 GLY A O 1
ATOM 1440 N N . PRO A 1 198 ? -5.168 5.891 -16.109 1 62.62 198 PRO A N 1
ATOM 1441 C CA . PRO A 1 198 ? -6.102 6.648 -15.281 1 62.62 198 PRO A CA 1
ATOM 1442 C C . PRO A 1 198 ? -7.461 5.961 -15.141 1 62.62 198 PRO A C 1
ATOM 1444 O O . PRO A 1 198 ? -7.938 5.328 -16.094 1 62.62 198 PRO A O 1
ATOM 1447 N N . LEU A 1 199 ? -7.867 5.988 -13.93 1 71.44 199 LEU A N 1
ATOM 1448 C CA . LEU A 1 199 ? -9.195 5.457 -13.633 1 71.44 199 LEU A CA 1
ATOM 1449 C C . LEU A 1 199 ? -10.266 6.52 -13.844 1 71.44 199 LEU A C 1
ATOM 1451 O O . LEU A 1 199 ? -9.961 7.707 -13.953 1 71.44 199 LEU A O 1
ATOM 1455 N N . THR A 1 200 ? -11.469 6.062 -14.062 1 76.75 200 THR A N 1
ATOM 1456 C CA . THR A 1 200 ? -12.594 6.992 -14.086 1 76.75 200 THR A CA 1
ATOM 1457 C C . THR A 1 200 ? -12.852 7.566 -12.695 1 76.75 200 THR A C 1
ATOM 1459 O O . THR A 1 200 ? -12.516 6.938 -11.688 1 76.75 200 THR A O 1
ATOM 1462 N N . PRO A 1 201 ? -13.305 8.844 -12.688 1 84.31 201 PRO A N 1
ATOM 1463 C CA . PRO A 1 201 ? -13.594 9.422 -11.375 1 84.31 201 PRO A CA 1
ATOM 1464 C C . PRO A 1 201 ? -14.492 8.523 -10.523 1 84.31 201 PRO A C 1
ATOM 1466 O O . PRO A 1 201 ? -15.477 7.98 -11.023 1 84.31 201 PRO A O 1
ATOM 1469 N N . ALA A 1 202 ? -14.039 8.234 -9.352 1 83.5 202 ALA A N 1
ATOM 1470 C CA . ALA A 1 202 ? -14.812 7.41 -8.438 1 83.5 202 ALA A CA 1
ATOM 1471 C C . ALA A 1 202 ? -16.141 8.078 -8.078 1 83.5 202 ALA A C 1
ATOM 1473 O O . ALA A 1 202 ? -16.172 9.273 -7.766 1 83.5 202 ALA A O 1
ATOM 1474 N N . GLN A 1 203 ? -17.156 7.215 -8.359 1 80.88 203 GLN A N 1
ATOM 1475 C CA . GLN A 1 203 ? -18.5 7.633 -7.977 1 80.88 203 GLN A CA 1
ATOM 1476 C C . GLN A 1 203 ? -19.031 6.793 -6.82 1 80.88 203 GLN A C 1
ATOM 1478 O O . GLN A 1 203 ? -19.156 5.57 -6.941 1 80.88 203 GLN A O 1
ATOM 1483 N N . GLY A 1 204 ? -19.172 7.352 -5.652 1 78.31 204 GLY A N 1
ATOM 1484 C CA . GLY A 1 204 ? -19.688 6.625 -4.508 1 78.31 204 GLY A CA 1
ATOM 1485 C C . GLY A 1 204 ? -18.594 6.043 -3.627 1 78.31 204 GLY A C 1
ATOM 1486 O O . GLY A 1 204 ? -17.438 6.008 -4.016 1 78.31 204 GLY A O 1
ATOM 1487 N N . VAL A 1 205 ? -19.016 5.492 -2.562 1 80.38 205 VAL A N 1
ATOM 1488 C CA . VAL A 1 205 ? -18.094 5.074 -1.512 1 80.38 205 VAL A CA 1
ATOM 1489 C C . VAL A 1 205 ? -17.344 3.82 -1.954 1 80.38 205 VAL A C 1
ATOM 1491 O O . VAL A 1 205 ? -16.125 3.707 -1.74 1 80.38 205 VAL A O 1
ATOM 1494 N N . LEU A 1 206 ? -18 2.957 -2.586 1 78.12 206 LEU A N 1
ATOM 1495 C CA . LEU A 1 206 ? -17.375 1.702 -2.99 1 78.12 206 LEU A CA 1
ATOM 1496 C C . LEU A 1 206 ? -16.312 1.943 -4.055 1 78.12 206 LEU A C 1
ATOM 1498 O O . LEU A 1 206 ? -15.242 1.324 -4.023 1 78.12 206 LEU A O 1
ATOM 1502 N N . GLU A 1 207 ? -16.641 2.807 -4.953 1 82.44 207 GLU A N 1
ATOM 1503 C CA . GLU A 1 207 ? -15.664 3.123 -5.984 1 82.44 207 GLU A CA 1
ATOM 1504 C C . GLU A 1 207 ? -14.461 3.855 -5.395 1 82.44 207 GLU A C 1
ATOM 1506 O O . GLU A 1 207 ? -13.328 3.654 -5.836 1 82.44 207 GLU A O 1
ATOM 1511 N N . VAL A 1 208 ? -14.742 4.719 -4.41 1 87 208 VAL A N 1
ATOM 1512 C CA . VAL A 1 208 ? -13.648 5.422 -3.746 1 87 208 VAL A CA 1
ATOM 1513 C C . VAL A 1 208 ? -12.734 4.418 -3.043 1 87 208 VAL A C 1
ATOM 1515 O O . VAL A 1 208 ? -11.516 4.496 -3.156 1 87 208 VAL A O 1
ATOM 1518 N N . ILE A 1 209 ? -13.328 3.459 -2.41 1 85.31 209 ILE A N 1
ATOM 1519 C CA . ILE A 1 209 ? -12.562 2.428 -1.724 1 85.31 209 ILE A CA 1
ATOM 1520 C C . ILE A 1 209 ? -11.773 1.605 -2.742 1 85.31 209 ILE A C 1
ATOM 1522 O O . ILE A 1 209 ? -10.586 1.347 -2.555 1 85.31 209 ILE A O 1
ATOM 1526 N N . GLY A 1 210 ? -12.453 1.225 -3.801 1 84.31 210 GLY A N 1
ATOM 1527 C CA . GLY A 1 210 ? -11.781 0.473 -4.852 1 84.31 210 GLY A CA 1
ATOM 1528 C C . GLY A 1 210 ? -10.594 1.206 -5.445 1 84.31 210 GLY A C 1
ATOM 1529 O O . GLY A 1 210 ? -9.523 0.623 -5.625 1 84.31 210 GLY A O 1
ATOM 1530 N N . HIS A 1 211 ? -10.773 2.48 -5.727 1 87.56 211 HIS A N 1
ATOM 1531 C CA . HIS A 1 211 ? -9.695 3.287 -6.285 1 87.56 211 HIS A CA 1
ATOM 1532 C C . HIS A 1 211 ? -8.562 3.451 -5.285 1 87.56 211 HIS A C 1
ATOM 1534 O O . HIS A 1 211 ? -7.391 3.516 -5.672 1 87.56 211 HIS A O 1
ATOM 1540 N N . THR A 1 212 ? -8.914 3.578 -4.031 1 90.38 212 THR A N 1
ATOM 1541 C CA . THR A 1 212 ? -7.906 3.695 -2.98 1 90.38 212 THR A CA 1
ATOM 1542 C C . THR A 1 212 ? -7.039 2.441 -2.92 1 90.38 212 THR A C 1
ATOM 1544 O O . THR A 1 212 ? -5.809 2.533 -2.896 1 90.38 212 THR A O 1
ATOM 1547 N N . ILE A 1 213 ? -7.637 1.306 -2.928 1 88 213 ILE A N 1
ATOM 1548 C CA . ILE A 1 213 ? -6.918 0.037 -2.889 1 88 213 ILE A CA 1
ATOM 1549 C C . ILE A 1 213 ? -6.059 -0.107 -4.145 1 88 213 ILE A C 1
ATOM 1551 O O . ILE A 1 213 ? -4.91 -0.548 -4.066 1 88 213 ILE A O 1
ATOM 1555 N N . ASN A 1 214 ? -6.617 0.318 -5.242 1 84.25 214 ASN A N 1
ATOM 1556 C CA . ASN A 1 214 ? -5.852 0.288 -6.484 1 84.25 214 ASN A CA 1
ATOM 1557 C C . ASN A 1 214 ? -4.59 1.14 -6.391 1 84.25 214 ASN A C 1
ATOM 1559 O O . ASN A 1 214 ? -3.527 0.737 -6.867 1 84.25 214 ASN A O 1
ATOM 1563 N N . ALA A 1 215 ? -4.727 2.299 -5.852 1 87.44 215 ALA A N 1
ATOM 1564 C CA . ALA A 1 215 ? -3.576 3.186 -5.699 1 87.44 215 ALA A CA 1
ATOM 1565 C C . ALA A 1 215 ? -2.504 2.549 -4.82 1 87.44 215 ALA A C 1
ATOM 1567 O O . ALA A 1 215 ? -1.312 2.627 -5.129 1 87.44 215 ALA A O 1
ATOM 1568 N N . MET A 1 216 ? -2.92 1.954 -3.742 1 89.69 216 MET A N 1
ATOM 1569 C CA . MET A 1 216 ? -1.982 1.312 -2.824 1 89.69 216 MET A CA 1
ATOM 1570 C C . MET A 1 216 ? -1.289 0.13 -3.494 1 89.69 216 MET A C 1
ATOM 1572 O O . MET A 1 216 ? -0.085 -0.066 -3.324 1 89.69 216 MET A O 1
ATOM 1576 N N . MET A 1 217 ? -2.037 -0.654 -4.242 1 86.44 217 MET A N 1
ATOM 1577 C CA . MET A 1 217 ? -1.463 -1.794 -4.953 1 86.44 217 MET A CA 1
ATOM 1578 C C . MET A 1 217 ? -0.466 -1.331 -6.008 1 86.44 217 MET A C 1
ATOM 1580 O O . MET A 1 217 ? 0.59 -1.942 -6.184 1 86.44 217 MET A O 1
ATOM 1584 N N . ALA A 1 218 ? -0.852 -0.288 -6.691 1 82.56 218 ALA A N 1
ATOM 1585 C CA . ALA A 1 218 ? 0.041 0.271 -7.703 1 82.56 218 ALA A CA 1
ATOM 1586 C C . ALA A 1 218 ? 1.373 0.691 -7.086 1 82.56 218 ALA A C 1
ATOM 1588 O O . ALA A 1 218 ? 2.438 0.421 -7.648 1 82.56 218 ALA A O 1
ATOM 1589 N N . GLN A 1 219 ? 1.242 1.3 -6 1 84.38 219 GLN A N 1
ATOM 1590 C CA . GLN A 1 219 ? 2.461 1.739 -5.324 1 84.38 219 GLN A CA 1
ATOM 1591 C C . GLN A 1 219 ? 3.312 0.549 -4.898 1 84.38 219 GLN A C 1
ATOM 1593 O O . GLN A 1 219 ? 4.539 0.581 -5.02 1 84.38 219 GLN A O 1
ATOM 1598 N N . SER A 1 220 ? 2.688 -0.461 -4.387 1 83.56 220 SER A N 1
ATOM 1599 C CA . SER A 1 220 ? 3.396 -1.662 -3.961 1 83.56 220 SER A CA 1
ATOM 1600 C C . SER A 1 220 ? 4.109 -2.326 -5.133 1 83.56 220 SER A C 1
ATOM 1602 O O . SER A 1 220 ? 5.242 -2.799 -4.992 1 83.56 220 SER A O 1
ATOM 1604 N N . LEU A 1 221 ? 3.465 -2.361 -6.227 1 82.38 221 LEU A N 1
ATOM 1605 C CA . LEU A 1 221 ? 4.039 -2.938 -7.438 1 82.38 221 LEU A CA 1
ATOM 1606 C C . LEU A 1 221 ? 5.281 -2.17 -7.871 1 82.38 221 LEU A C 1
ATOM 1608 O O . LEU A 1 221 ? 6.32 -2.773 -8.156 1 82.38 221 LEU A O 1
ATOM 1612 N N . LEU A 1 222 ? 5.156 -0.888 -7.859 1 79.75 222 LEU A N 1
ATOM 1613 C CA . LEU A 1 222 ? 6.277 -0.053 -8.281 1 79.75 222 LEU A CA 1
ATOM 1614 C C . LEU A 1 222 ? 7.473 -0.228 -7.352 1 79.75 222 LEU A C 1
ATOM 1616 O O . LEU A 1 222 ? 8.617 -0.295 -7.809 1 79.75 222 LEU A O 1
ATOM 1620 N N . GLN A 1 223 ? 7.168 -0.309 -6.137 1 78.69 223 GLN A N 1
ATOM 1621 C CA . GLN A 1 223 ? 8.242 -0.461 -5.164 1 78.69 223 GLN A CA 1
ATOM 1622 C C . GLN A 1 223 ? 8.938 -1.812 -5.32 1 78.69 223 GLN A C 1
ATOM 1624 O O . GLN A 1 223 ? 10.164 -1.903 -5.203 1 78.69 223 GLN A O 1
ATOM 1629 N N . ASP A 1 224 ? 8.172 -2.861 -5.562 1 82.38 224 ASP A N 1
ATOM 1630 C CA . ASP A 1 224 ? 8.727 -4.195 -5.75 1 82.38 224 ASP A CA 1
ATOM 1631 C C . ASP A 1 224 ? 9.594 -4.262 -7.008 1 82.38 224 ASP A C 1
ATOM 1633 O O . ASP A 1 224 ? 10.695 -4.805 -6.98 1 82.38 224 ASP A O 1
ATOM 1637 N N . LEU A 1 225 ? 9.109 -3.691 -8.039 1 81.56 225 LEU A N 1
ATOM 1638 C CA . LEU A 1 225 ? 9.859 -3.689 -9.289 1 81.56 225 LEU A CA 1
ATOM 1639 C C . LEU A 1 225 ? 11.117 -2.834 -9.172 1 81.56 225 LEU A C 1
ATOM 1641 O O . LEU A 1 225 ? 12.164 -3.191 -9.711 1 81.56 225 LEU A O 1
ATOM 1645 N N . ASP A 1 226 ? 10.992 -1.72 -8.453 1 79 226 ASP A N 1
ATOM 1646 C CA . ASP A 1 226 ? 12.141 -0.844 -8.25 1 79 226 ASP A CA 1
ATOM 1647 C C . ASP A 1 226 ? 13.273 -1.578 -7.539 1 79 226 ASP A C 1
ATOM 1649 O O . ASP A 1 226 ? 14.445 -1.393 -7.867 1 79 226 ASP A O 1
ATOM 1653 N N . ARG A 1 227 ? 12.945 -2.334 -6.66 1 78.56 227 ARG A N 1
ATOM 1654 C CA . ARG A 1 227 ? 13.945 -3.107 -5.934 1 78.56 227 ARG A CA 1
ATOM 1655 C C . ARG A 1 227 ? 14.68 -4.062 -6.863 1 78.56 227 ARG A C 1
ATOM 1657 O O . ARG A 1 227 ? 15.906 -4.199 -6.777 1 78.56 227 ARG A O 1
ATOM 1664 N N . ALA A 1 228 ? 13.922 -4.734 -7.703 1 83.25 228 ALA A N 1
ATOM 1665 C CA . ALA A 1 228 ? 14.523 -5.668 -8.648 1 83.25 228 ALA A CA 1
ATOM 1666 C C . ALA A 1 228 ? 15.391 -4.938 -9.664 1 83.25 228 ALA A C 1
ATOM 1668 O O . ALA A 1 228 ? 16.469 -5.41 -10.023 1 83.25 228 ALA A O 1
ATOM 1669 N N . ILE A 1 229 ? 14.945 -3.787 -10.023 1 82.31 229 ILE A N 1
ATOM 1670 C CA . ILE A 1 229 ? 15.641 -3.006 -11.039 1 82.31 229 ILE A CA 1
ATOM 1671 C C . ILE A 1 229 ? 16.969 -2.484 -10.469 1 82.31 229 ILE A C 1
ATOM 1673 O O . ILE A 1 229 ? 17.984 -2.461 -11.164 1 82.31 229 ILE A O 1
ATOM 1677 N N . ARG A 1 230 ? 16.984 -2.109 -9.234 1 79.44 230 ARG A N 1
ATOM 1678 C CA . ARG A 1 230 ? 18.141 -1.492 -8.617 1 79.44 230 ARG A CA 1
ATOM 1679 C C . ARG A 1 230 ? 19.188 -2.541 -8.242 1 79.44 230 ARG A C 1
ATOM 1681 O O . ARG A 1 230 ? 20.344 -2.207 -7.965 1 79.44 230 ARG A O 1
ATOM 1688 N N . ASP A 1 231 ? 18.766 -3.725 -8.195 1 83 231 ASP A N 1
ATOM 1689 C CA . ASP A 1 231 ? 19.719 -4.793 -7.891 1 83 231 ASP A CA 1
ATOM 1690 C C . ASP A 1 231 ? 20.453 -5.242 -9.148 1 83 231 ASP A C 1
ATOM 1692 O O . ASP A 1 231 ? 19.891 -5.945 -9.992 1 83 231 ASP A O 1
ATOM 1696 N N . THR A 1 232 ? 21.641 -4.895 -9.219 1 84.62 232 THR A N 1
ATOM 1697 C CA . THR A 1 232 ? 22.453 -5.129 -10.414 1 84.62 232 THR A CA 1
ATOM 1698 C C . THR A 1 232 ? 22.641 -6.625 -10.648 1 84.62 232 THR A C 1
ATOM 1700 O O . THR A 1 232 ? 23.047 -7.043 -11.734 1 84.62 232 THR A O 1
ATOM 1703 N N . ALA A 1 233 ? 22.438 -7.426 -9.625 1 89.94 233 ALA A N 1
ATOM 1704 C CA . ALA A 1 233 ? 22.609 -8.867 -9.766 1 89.94 233 ALA A CA 1
ATOM 1705 C C . ALA A 1 233 ? 21.391 -9.508 -10.414 1 89.94 233 ALA A C 1
ATOM 1707 O O . ALA A 1 233 ? 21.422 -10.688 -10.773 1 89.94 233 ALA A O 1
ATOM 1708 N N . ILE A 1 234 ? 20.422 -8.703 -10.609 1 91.94 234 ILE A N 1
ATOM 1709 C CA . ILE A 1 234 ? 19.156 -9.25 -11.109 1 91.94 234 ILE A CA 1
ATOM 1710 C C . ILE A 1 234 ? 18.938 -8.805 -12.555 1 91.94 234 ILE A C 1
ATOM 1712 O O . ILE A 1 234 ? 19.031 -7.617 -12.859 1 91.94 234 ILE A O 1
ATOM 1716 N N . ASP A 1 235 ? 18.719 -9.773 -13.414 1 92.94 235 ASP A N 1
ATOM 1717 C CA . ASP A 1 235 ? 18.219 -9.531 -14.758 1 92.94 235 ASP A CA 1
ATOM 1718 C C . ASP A 1 235 ? 16.688 -9.625 -14.797 1 92.94 235 ASP A C 1
ATOM 1720 O O . ASP A 1 235 ? 16.141 -10.727 -14.844 1 92.94 235 ASP A O 1
ATOM 1724 N N . LEU A 1 236 ? 16.078 -8.453 -14.766 1 92.56 236 LEU A N 1
ATOM 1725 C CA . LEU A 1 236 ? 14.625 -8.414 -14.664 1 92.56 236 LEU A CA 1
ATOM 1726 C C . LEU A 1 236 ? 13.984 -8.297 -16.047 1 92.56 236 LEU A C 1
ATOM 1728 O O . LEU A 1 236 ? 14.328 -7.395 -16.812 1 92.56 236 LEU A O 1
ATOM 1732 N N . HIS A 1 237 ? 13.156 -9.227 -16.344 1 93.12 237 HIS A N 1
ATOM 1733 C CA . HIS A 1 237 ? 12.273 -9.172 -17.516 1 93.12 237 HIS A CA 1
ATOM 1734 C C . HIS A 1 237 ? 10.828 -8.914 -17.094 1 93.12 237 HIS A C 1
ATOM 1736 O O . HIS A 1 237 ? 10.141 -9.828 -16.641 1 93.12 237 HIS A O 1
ATOM 1742 N N . HIS A 1 238 ? 10.414 -7.664 -17.281 1 91.12 238 HIS A N 1
ATOM 1743 C CA . HIS A 1 238 ? 9.062 -7.27 -16.891 1 91.12 238 HIS A CA 1
ATOM 1744 C C . HIS A 1 238 ? 8.117 -7.273 -18.078 1 91.12 238 HIS A C 1
ATOM 1746 O O . HIS A 1 238 ? 8.125 -6.336 -18.891 1 91.12 238 HIS A O 1
ATOM 1752 N N . ILE A 1 239 ? 7.348 -8.312 -18.203 1 90.75 239 ILE A N 1
ATOM 1753 C CA . ILE A 1 239 ? 6.34 -8.422 -19.25 1 90.75 239 ILE A CA 1
ATOM 1754 C C . ILE A 1 239 ? 5.02 -7.828 -18.766 1 90.75 239 ILE A C 1
ATOM 1756 O O . ILE A 1 239 ? 4.242 -8.5 -18.078 1 90.75 239 ILE A O 1
ATOM 1760 N N . HIS A 1 240 ? 4.82 -6.621 -19.078 1 85.88 240 HIS A N 1
ATOM 1761 C CA . HIS A 1 240 ? 3.604 -5.918 -18.688 1 85.88 240 HIS A CA 1
ATOM 1762 C C . HIS A 1 240 ? 2.498 -6.125 -19.719 1 85.88 240 HIS A C 1
ATOM 1764 O O . HIS A 1 240 ? 2.699 -5.887 -20.906 1 85.88 240 HIS A O 1
ATOM 1770 N N . ILE A 1 241 ? 1.387 -6.559 -19.266 1 80.81 241 ILE A N 1
ATOM 1771 C CA . ILE A 1 241 ? 0.234 -6.742 -20.141 1 80.81 241 ILE A CA 1
ATOM 1772 C C . ILE A 1 241 ? -0.825 -5.688 -19.828 1 80.81 241 ILE A C 1
ATOM 1774 O O . ILE A 1 241 ? -1.451 -5.727 -18.766 1 80.81 241 ILE A O 1
ATOM 1778 N N . PRO A 1 242 ? -1.009 -4.727 -20.625 1 70.62 242 PRO A N 1
ATOM 1779 C CA . PRO A 1 242 ? -1.932 -3.623 -20.359 1 70.62 242 PRO A CA 1
ATOM 1780 C C . PRO A 1 242 ? -3.359 -4.098 -20.094 1 70.62 242 PRO A C 1
ATOM 1782 O O . PRO A 1 242 ? -3.76 -5.156 -20.594 1 70.62 242 PRO A O 1
ATOM 1785 N N . ALA A 1 243 ? -3.971 -3.322 -19.203 1 62.53 243 ALA A N 1
ATOM 1786 C CA . ALA A 1 243 ? -5.371 -3.611 -18.906 1 62.53 243 ALA A CA 1
ATOM 1787 C C . ALA A 1 243 ? -6.242 -3.424 -20.141 1 62.53 243 ALA A C 1
ATOM 1789 O O . ALA A 1 243 ? -5.945 -2.582 -21 1 62.53 243 ALA A O 1
ATOM 1790 N N . PHE A 1 244 ? -7.145 -4.441 -20.422 1 55.5 244 PHE A N 1
ATOM 1791 C CA . PHE A 1 244 ? -8.133 -4.328 -21.484 1 55.5 244 PHE A CA 1
ATOM 1792 C C . PHE A 1 244 ? -9.172 -3.264 -21.141 1 55.5 244 PHE A C 1
ATOM 1794 O O . PHE A 1 244 ? -9.695 -3.23 -20.031 1 55.5 244 PHE A O 1
ATOM 1801 N N . GLN A 1 245 ? -9.047 -2.086 -21.719 1 49.62 245 GLN A N 1
ATOM 1802 C CA . GLN A 1 245 ? -10.125 -1.124 -21.547 1 49.62 245 GLN A CA 1
ATOM 1803 C C . GLN A 1 245 ? -11.484 -1.767 -21.812 1 49.62 245 GLN A C 1
ATOM 1805 O O . GLN A 1 245 ? -11.625 -2.557 -22.75 1 49.62 245 GLN A O 1
ATOM 1810 N N . GLY A 1 246 ? -12.484 -1.687 -20.906 1 47.81 246 GLY A N 1
ATOM 1811 C CA . GLY A 1 246 ? -13.875 -2.053 -21.156 1 47.81 246 GLY A CA 1
ATOM 1812 C C . GLY A 1 246 ? -14.203 -3.461 -20.688 1 47.81 246 GLY A C 1
ATOM 1813 O O . GLY A 1 246 ? -15.305 -3.955 -20.938 1 47.81 246 GLY A O 1
ATOM 1814 N N . ILE A 1 247 ? -13.219 -4.156 -20.578 1 48.22 247 ILE A N 1
ATOM 1815 C CA . ILE A 1 247 ? -13.633 -5.492 -20.156 1 48.22 247 ILE A CA 1
ATOM 1816 C C . ILE A 1 247 ? -13.805 -5.523 -18.641 1 48.22 247 ILE A C 1
ATOM 1818 O O . ILE A 1 247 ? -12.875 -5.203 -17.891 1 48.22 247 ILE A O 1
ATOM 1822 N N . SER A 1 248 ? -14.977 -5.512 -18.328 1 47.62 248 SER A N 1
ATOM 1823 C CA . SER A 1 248 ? -15.305 -5.633 -16.906 1 47.62 248 SER A CA 1
ATOM 1824 C C . SER A 1 248 ? -14.57 -6.801 -16.266 1 47.62 248 SER A C 1
ATOM 1826 O O . SER A 1 248 ? -14.391 -7.852 -16.891 1 47.62 248 SER A O 1
ATOM 1828 N N . PHE A 1 249 ? -13.727 -6.602 -15.281 1 45.56 249 PHE A N 1
ATOM 1829 C CA . PHE A 1 249 ? -13.047 -7.617 -14.492 1 45.56 249 PHE A CA 1
ATOM 1830 C C . PHE A 1 249 ? -13.906 -8.867 -14.367 1 45.56 249 PHE A C 1
ATOM 1832 O O . PHE A 1 249 ? -13.391 -9.969 -14.141 1 45.56 249 PHE A O 1
ATOM 1839 N N . ARG A 1 250 ? -15.281 -8.75 -14.844 1 44.69 250 ARG A N 1
ATOM 1840 C CA . ARG A 1 250 ? -16.266 -9.805 -14.625 1 44.69 250 ARG A CA 1
ATOM 1841 C C . ARG A 1 250 ? -16.578 -10.547 -15.922 1 44.69 250 ARG A C 1
ATOM 1843 O O . ARG A 1 250 ? -17.328 -11.523 -15.922 1 44.69 250 ARG A O 1
ATOM 1850 N N . ASP A 1 251 ? -16.094 -10.016 -17.047 1 52.09 251 ASP A N 1
ATOM 1851 C CA . ASP A 1 251 ? -16.531 -10.602 -18.312 1 52.09 251 ASP A CA 1
ATOM 1852 C C . ASP A 1 251 ? -15.578 -11.711 -18.75 1 52.09 251 ASP A C 1
ATOM 1854 O O . ASP A 1 251 ? -14.523 -11.438 -19.344 1 52.09 251 ASP A O 1
ATOM 1858 N N . PHE A 1 252 ? -15.984 -12.938 -18.375 1 54.5 252 PHE A N 1
ATOM 1859 C CA . PHE A 1 252 ? -15.195 -14.102 -18.734 1 54.5 252 PHE A CA 1
ATOM 1860 C C . PHE A 1 252 ? -15.438 -14.492 -20.203 1 54.5 252 PHE A C 1
ATOM 1862 O O . PHE A 1 252 ? -14.859 -15.461 -20.688 1 54.5 252 PHE A O 1
ATOM 1869 N N . SER A 1 253 ? -16.328 -13.789 -20.906 1 61.31 253 SER A N 1
ATOM 1870 C CA . SER A 1 253 ? -16.562 -14.07 -22.312 1 61.31 253 SER A CA 1
ATOM 1871 C C . SER A 1 253 ? -15.375 -13.68 -23.172 1 61.31 253 SER A C 1
ATOM 1873 O O . SER A 1 253 ? -15.273 -14.086 -24.328 1 61.31 253 SER A O 1
ATOM 1875 N N . LYS A 1 254 ? -14.461 -13.203 -22.453 1 76.94 254 LYS A N 1
ATOM 1876 C CA . LYS A 1 254 ? -13.359 -12.672 -23.25 1 76.94 254 LYS A CA 1
ATOM 1877 C C . LYS A 1 254 ? -12.07 -13.438 -22.969 1 76.94 254 LYS A C 1
ATOM 1879 O O . LYS A 1 254 ? -10.969 -12.898 -23.172 1 76.94 254 LYS A O 1
ATOM 1884 N N . THR A 1 255 ? -12.266 -14.695 -22.625 1 83.38 255 THR A N 1
ATOM 1885 C CA . THR A 1 255 ? -11.117 -15.516 -22.281 1 83.38 255 THR A CA 1
ATOM 1886 C C . THR A 1 255 ? -10.148 -15.633 -23.453 1 83.38 255 THR A C 1
ATOM 1888 O O . THR A 1 255 ? -8.945 -15.445 -23.297 1 83.38 255 THR A O 1
ATOM 1891 N N . ARG A 1 256 ? -10.656 -15.906 -24.688 1 84.81 256 ARG A N 1
ATOM 1892 C CA . ARG A 1 256 ? -9.812 -16.062 -25.859 1 84.81 256 ARG A CA 1
ATOM 1893 C C . ARG A 1 256 ? -9.062 -14.766 -26.172 1 84.81 256 ARG A C 1
ATOM 1895 O O . ARG A 1 256 ? -7.883 -14.797 -26.531 1 84.81 256 ARG A O 1
ATOM 1902 N N . GLU A 1 257 ? -9.773 -13.727 -26.062 1 85.5 257 GLU A N 1
ATOM 1903 C CA . GLU A 1 257 ? -9.148 -12.43 -26.297 1 85.5 257 GLU A CA 1
ATOM 1904 C C . GLU A 1 257 ? -8.055 -12.141 -25.266 1 85.5 257 GLU A C 1
ATOM 1906 O O . GLU A 1 257 ? -7.008 -11.586 -25.609 1 85.5 257 GLU A O 1
ATOM 1911 N N . MET A 1 258 ? -8.289 -12.508 -24.047 1 87.88 258 MET A N 1
ATOM 1912 C CA . MET A 1 258 ? -7.32 -12.281 -22.984 1 87.88 258 MET A CA 1
ATOM 1913 C C . MET A 1 258 ? -6.066 -13.125 -23.203 1 87.88 258 MET A C 1
ATOM 1915 O O . MET A 1 258 ? -4.949 -12.633 -23.031 1 87.88 258 MET A O 1
ATOM 1919 N N . ILE A 1 259 ? -6.285 -14.359 -23.594 1 91.44 259 ILE A N 1
ATOM 1920 C CA . ILE A 1 259 ? -5.152 -15.242 -23.875 1 91.44 259 ILE A CA 1
ATOM 1921 C C . ILE A 1 259 ? -4.32 -14.664 -25.016 1 91.44 259 ILE A C 1
ATOM 1923 O O . ILE A 1 259 ? -3.092 -14.594 -24.922 1 91.44 259 ILE A O 1
ATOM 1927 N N . GLN A 1 260 ? -4.992 -14.219 -26.062 1 91.69 260 GLN A N 1
ATOM 1928 C CA . GLN A 1 260 ? -4.297 -13.656 -27.219 1 91.69 260 GLN A CA 1
ATOM 1929 C C . GLN A 1 260 ? -3.525 -12.398 -26.828 1 91.69 260 GLN A C 1
ATOM 1931 O O . GLN A 1 260 ? -2.398 -12.195 -27.281 1 91.69 260 GLN A O 1
ATOM 1936 N N . ALA A 1 261 ? -4.09 -11.555 -26.031 1 88.88 261 ALA A N 1
ATOM 1937 C CA . ALA A 1 261 ? -3.432 -10.328 -25.578 1 88.88 261 ALA A CA 1
ATOM 1938 C C . ALA A 1 261 ? -2.164 -10.641 -24.797 1 88.88 261 ALA A C 1
ATOM 1940 O O . ALA A 1 261 ? -1.129 -10 -24.984 1 88.88 261 ALA A O 1
ATOM 1941 N N . GLY A 1 262 ? -2.283 -11.609 -23.906 1 93.56 262 GLY A N 1
ATOM 1942 C CA . GLY A 1 262 ? -1.112 -12.023 -23.156 1 93.56 262 GLY A CA 1
ATOM 1943 C C . GLY A 1 262 ? -0.003 -12.578 -24.031 1 93.56 262 GLY A C 1
ATOM 1944 O O . GLY A 1 262 ? 1.171 -12.258 -23.828 1 93.56 262 GLY A O 1
ATOM 1945 N N . TYR A 1 263 ? -0.426 -13.383 -24.984 1 94.75 263 TYR A N 1
ATOM 1946 C CA . TYR A 1 263 ? 0.529 -13.977 -25.922 1 94.75 263 TYR A CA 1
ATOM 1947 C C . TYR A 1 263 ? 1.256 -12.891 -26.703 1 94.75 263 TYR A C 1
ATOM 1949 O O . TYR A 1 263 ? 2.486 -12.898 -26.797 1 94.75 263 TYR A O 1
ATOM 1957 N N . GLU A 1 264 ? 0.52 -11.969 -27.219 1 93.5 264 GLU A N 1
ATOM 1958 C CA . GLU A 1 264 ? 1.086 -10.914 -28.062 1 93.5 264 GLU A CA 1
ATOM 1959 C C . GLU A 1 264 ? 2.014 -10.008 -27.25 1 93.5 264 GLU A C 1
ATOM 1961 O O . GLU A 1 264 ? 3.094 -9.648 -27.719 1 93.5 264 GLU A O 1
ATOM 1966 N N . ALA A 1 265 ? 1.612 -9.648 -26.094 1 90.44 265 ALA A N 1
ATOM 1967 C CA . ALA A 1 265 ? 2.439 -8.789 -25.25 1 90.44 265 ALA A CA 1
ATOM 1968 C C . ALA A 1 265 ? 3.76 -9.461 -24.891 1 90.44 265 ALA A C 1
ATOM 1970 O O . ALA A 1 265 ? 4.82 -8.844 -24.953 1 90.44 265 ALA A O 1
ATOM 1971 N N . ALA A 1 266 ? 3.686 -10.727 -24.547 1 94.38 266 ALA A N 1
ATOM 1972 C CA . ALA A 1 266 ? 4.895 -11.461 -24.188 1 94.38 266 ALA A CA 1
ATOM 1973 C C . ALA A 1 266 ? 5.805 -11.648 -25.391 1 94.38 266 ALA A C 1
ATOM 1975 O O . ALA A 1 266 ? 7.02 -11.477 -25.297 1 94.38 266 ALA A O 1
ATOM 1976 N N . GLN A 1 267 ? 5.246 -11.945 -26.531 1 95.31 267 GLN A N 1
ATOM 1977 C CA . GLN A 1 267 ? 6.02 -12.094 -27.766 1 95.31 267 GLN A CA 1
ATOM 1978 C C . GLN A 1 267 ? 6.746 -10.797 -28.109 1 95.31 267 GLN A C 1
ATOM 1980 O O . GLN A 1 267 ? 7.934 -10.812 -28.453 1 95.31 267 GLN A O 1
ATOM 1985 N N . ALA A 1 268 ? 5.992 -9.719 -27.984 1 91 268 ALA A N 1
ATOM 1986 C CA . ALA A 1 268 ? 6.578 -8.414 -28.312 1 91 268 ALA A CA 1
ATOM 1987 C C . ALA A 1 268 ? 7.75 -8.109 -27.375 1 91 268 ALA A C 1
ATOM 1989 O O . ALA A 1 268 ? 8.797 -7.629 -27.828 1 91 268 ALA A O 1
ATOM 1990 N N . TYR A 1 269 ? 7.574 -8.344 -26.156 1 91.75 269 TYR A N 1
ATOM 1991 C CA . TYR A 1 269 ? 8.641 -8.094 -25.203 1 91.75 269 TYR A CA 1
ATOM 1992 C C . TYR A 1 269 ? 9.859 -8.969 -25.484 1 91.75 269 TYR A C 1
ATOM 1994 O O . TYR A 1 269 ? 10.992 -8.484 -25.516 1 91.75 269 TYR A O 1
ATOM 2002 N N . LEU A 1 270 ? 9.625 -10.289 -25.703 1 94.31 270 LEU A N 1
ATOM 2003 C CA . LEU A 1 270 ? 10.719 -11.25 -25.875 1 94.31 270 LEU A CA 1
ATOM 2004 C C . LEU A 1 270 ? 11.469 -11 -27.172 1 94.31 270 LEU A C 1
ATOM 2006 O O . LEU A 1 270 ? 12.656 -11.312 -27.281 1 94.31 270 LEU A O 1
ATOM 2010 N N . ALA A 1 271 ? 10.82 -10.414 -28.094 1 92.75 271 ALA A N 1
ATOM 2011 C CA . ALA A 1 271 ? 11.453 -10.078 -29.375 1 92.75 271 ALA A CA 1
ATOM 2012 C C . ALA A 1 271 ? 12.398 -8.883 -29.203 1 92.75 271 ALA A C 1
ATOM 2014 O O . ALA A 1 271 ? 13.406 -8.781 -29.906 1 92.75 271 ALA A O 1
ATOM 2015 N N . ALA A 1 272 ? 12.094 -7.902 -28.297 1 89.12 272 ALA A N 1
ATOM 2016 C CA . ALA A 1 272 ? 12.898 -6.715 -28.031 1 89.12 272 ALA A CA 1
ATOM 2017 C C . ALA A 1 272 ? 12.883 -6.371 -26.547 1 89.12 272 ALA A C 1
ATOM 2019 O O . ALA A 1 272 ? 12.234 -5.41 -26.125 1 89.12 272 ALA A O 1
ATOM 2020 N N . PRO A 1 273 ? 13.703 -7.211 -25.891 1 82 273 PRO A N 1
ATOM 2021 C CA . PRO A 1 273 ? 13.688 -6.98 -24.453 1 82 273 PRO A CA 1
ATOM 2022 C C . PRO A 1 273 ? 14.219 -5.602 -24.062 1 82 273 PRO A C 1
ATOM 2024 O O . PRO A 1 273 ? 15.219 -5.145 -24.609 1 82 273 PRO A O 1
ATOM 2027 N N . ARG A 1 274 ? 13.32 -4.543 -23.688 1 64.75 274 ARG A N 1
ATOM 2028 C CA . ARG A 1 274 ? 13.727 -3.189 -23.328 1 64.75 274 ARG A CA 1
ATOM 2029 C C . ARG A 1 274 ? 14.023 -3.084 -21.828 1 64.75 274 ARG A C 1
ATOM 2031 O O . ARG A 1 274 ? 13.445 -3.812 -21.031 1 64.75 274 ARG A O 1
ATOM 2038 N N . PRO A 1 275 ? 15.102 -2.295 -21.688 1 58.81 275 PRO A N 1
ATOM 2039 C CA . PRO A 1 275 ? 15.453 -2.061 -20.281 1 58.81 275 PRO A CA 1
ATOM 2040 C C . PRO A 1 275 ? 14.266 -1.584 -19.453 1 58.81 275 PRO A C 1
ATOM 2042 O O . PRO A 1 275 ? 13.336 -0.979 -19.984 1 58.81 275 PRO A O 1
ATOM 2045 N N . HIS A 1 276 ? 14.039 -2.246 -18.406 1 52.84 276 HIS A N 1
ATOM 2046 C CA . HIS A 1 276 ? 12.93 -2.188 -17.453 1 52.84 276 HIS A CA 1
ATOM 2047 C C . HIS A 1 276 ? 12.641 -0.75 -17.031 1 52.84 276 HIS A C 1
ATOM 2049 O O . HIS A 1 276 ? 13.492 -0.102 -16.422 1 52.84 276 HIS A O 1
ATOM 2055 N N . VAL A 1 277 ? 12.273 0.165 -17.953 1 46.31 277 VAL A N 1
ATOM 2056 C CA . VAL A 1 277 ? 11.828 1.419 -17.359 1 46.31 277 VAL A CA 1
ATOM 2057 C C . VAL A 1 277 ? 10.578 1.175 -16.516 1 46.31 277 VAL A C 1
ATOM 2059 O O . VAL A 1 277 ? 9.602 0.594 -17 1 46.31 277 VAL A O 1
ATOM 2062 N N . VAL A 1 278 ? 10.812 0.73 -15.297 1 47.97 278 VAL A N 1
ATOM 2063 C CA . VAL A 1 278 ? 9.664 0.711 -14.406 1 47.97 278 VAL A CA 1
ATOM 2064 C C . VAL A 1 278 ? 8.805 1.951 -14.641 1 47.97 278 VAL A C 1
ATOM 2066 O O . VAL A 1 278 ? 9.039 3.004 -14.047 1 47.97 278 VAL A O 1
ATOM 2069 N N . ALA A 1 279 ? 8.977 2.5 -15.945 1 42.03 279 ALA A N 1
ATOM 2070 C CA . ALA A 1 279 ? 8.164 3.715 -15.938 1 42.03 279 ALA A CA 1
ATOM 2071 C C . ALA A 1 279 ? 6.781 3.443 -15.352 1 42.03 279 ALA A C 1
ATOM 2073 O O . ALA A 1 279 ? 6.18 2.404 -15.633 1 42.03 279 ALA A O 1
ATOM 2074 N N . PRO A 1 280 ? 6.641 3.643 -14.125 1 39.81 280 PRO A N 1
ATOM 2075 C CA . PRO A 1 280 ? 5.191 3.607 -13.898 1 39.81 280 PRO A CA 1
ATOM 2076 C C . PRO A 1 280 ? 4.395 3.723 -15.195 1 39.81 280 PRO A C 1
ATOM 2078 O O . PRO A 1 280 ? 4.785 4.461 -16.109 1 39.81 280 PRO A O 1
ATOM 2081 N N . ALA A 1 281 ? 4.133 2.668 -15.914 1 34.78 281 ALA A N 1
ATOM 2082 C CA . ALA A 1 281 ? 3.303 3.09 -17.047 1 34.78 281 ALA A CA 1
ATOM 2083 C C . ALA A 1 281 ? 2.836 4.531 -16.875 1 34.78 281 ALA A C 1
ATOM 2085 O O . ALA A 1 281 ? 2.242 4.879 -15.844 1 34.78 281 ALA A O 1
ATOM 2086 N N . ALA A 1 282 ? 3.654 5.441 -17.297 1 34 282 ALA A N 1
ATOM 2087 C CA . ALA A 1 282 ? 2.898 6.648 -17.609 1 34 282 ALA A CA 1
ATOM 2088 C C . ALA A 1 282 ? 1.43 6.328 -17.859 1 34 282 ALA A C 1
ATOM 2090 O O . ALA A 1 282 ? 1.085 5.746 -18.906 1 34 282 ALA A O 1
ATOM 2091 N N . VAL A 1 283 ? 0.8 5.332 -16.938 1 34.66 283 VAL A N 1
ATOM 2092 C CA . VAL A 1 283 ? -0.623 5.477 -17.219 1 34.66 283 VAL A CA 1
ATOM 2093 C C . VAL A 1 283 ? -0.833 6.578 -18.266 1 34.66 283 VAL A C 1
ATOM 2095 O O . VAL A 1 283 ? -0.23 7.648 -18.172 1 34.66 283 VAL A O 1
ATOM 2098 N N . ALA A 1 284 ? -1.046 6.086 -19.438 1 32.78 284 ALA A N 1
ATOM 2099 C CA . ALA A 1 284 ? -1.535 7.16 -20.297 1 32.78 284 ALA A CA 1
ATOM 2100 C C . ALA A 1 284 ? -2.102 8.312 -19.469 1 32.78 284 ALA A C 1
ATOM 2102 O O . ALA A 1 284 ? -3.219 8.227 -18.953 1 32.78 284 ALA A O 1
ATOM 2103 N N . GLN A 1 285 ? -1.367 8.609 -18.391 1 33.81 285 GLN A N 1
ATOM 2104 C CA . GLN A 1 285 ? -1.874 9.859 -17.828 1 33.81 285 GLN A CA 1
ATOM 2105 C C . GLN A 1 285 ? -2.711 10.617 -18.859 1 33.81 285 GLN A C 1
ATOM 2107 O O . GLN A 1 285 ? -2.266 10.844 -19.984 1 33.81 285 GLN A O 1
ATOM 2112 N N . PRO A 1 286 ? -3.896 10.336 -18.969 1 36.16 286 PRO A N 1
ATOM 2113 C CA . PRO A 1 286 ? -4.145 11.555 -19.734 1 36.16 286 PRO A CA 1
ATOM 2114 C C . PRO A 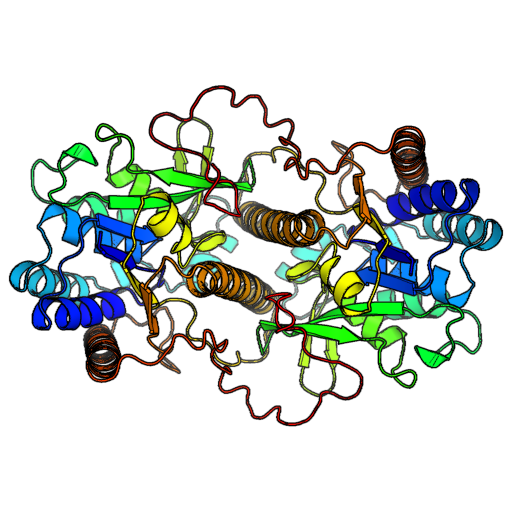1 286 ? -3.018 12.57 -19.609 1 36.16 286 PRO A C 1
ATOM 2116 O O . PRO A 1 286 ? -2.314 12.594 -18.594 1 36.16 286 PRO A O 1
ATOM 2119 N N . ALA A 1 287 ? -2.338 13.008 -20.641 1 34 287 ALA A N 1
ATOM 2120 C CA . ALA A 1 287 ? -1.68 14.312 -20.594 1 34 287 ALA A CA 1
ATOM 2121 C C . ALA A 1 287 ? -2.105 15.094 -19.359 1 34 287 ALA A C 1
ATOM 2123 O O . ALA A 1 287 ? -3.08 15.852 -19.391 1 34 287 ALA A O 1
ATOM 2124 N N . LEU A 1 288 ? -2.604 14.531 -18.359 1 39.62 288 LEU A N 1
ATOM 2125 C CA . LEU A 1 288 ? -2.617 15.773 -17.594 1 39.62 288 LEU A CA 1
ATOM 2126 C C . LEU A 1 288 ? -1.311 16.531 -17.766 1 39.62 288 LEU A C 1
ATOM 2128 O O . LEU A 1 288 ? -0.375 16.375 -16.984 1 39.62 288 LEU A O 1
ATOM 2132 N N . GLY A 1 289 ? -0.705 16.188 -18.766 1 42.31 289 GLY A N 1
ATOM 2133 C CA . GLY A 1 289 ? 0.346 17.047 -19.297 1 42.31 289 GLY A CA 1
ATOM 2134 C C . GLY A 1 289 ? 0.537 18.312 -18.484 1 42.31 289 GLY A C 1
ATOM 2135 O O . GLY A 1 289 ? 1.589 18.953 -18.562 1 42.31 289 GLY A O 1
ATOM 2136 N N . ALA A 1 290 ? -0.59 18.859 -18.031 1 50.12 290 ALA A N 1
ATOM 2137 C CA . ALA A 1 290 ? -0.402 20.188 -17.469 1 50.12 290 ALA A CA 1
ATOM 2138 C C . ALA A 1 290 ? -0.062 20.109 -15.984 1 50.12 290 ALA A C 1
ATOM 2140 O O . ALA A 1 290 ? -0.636 19.297 -15.25 1 50.12 290 ALA A O 1
ATOM 2141 N N . ALA A 1 291 ? 1.057 20.406 -15.625 1 67.56 291 ALA A N 1
ATOM 2142 C CA . ALA A 1 291 ? 1.467 20.75 -14.266 1 67.56 291 ALA A CA 1
ATOM 2143 C C . ALA A 1 291 ? 0.264 21.141 -13.414 1 67.56 291 ALA A C 1
ATOM 2145 O O . ALA A 1 291 ? -0.592 21.922 -13.852 1 67.56 291 ALA A O 1
ATOM 2146 N N . VAL A 1 292 ? -0.231 20.172 -12.5 1 82.81 292 VAL A N 1
ATOM 2147 C CA . VAL A 1 292 ? -1.271 20.594 -11.562 1 82.81 292 VAL A CA 1
ATOM 2148 C C . VAL A 1 292 ? -0.811 21.828 -10.797 1 82.81 292 VAL A C 1
ATOM 2150 O O . VAL A 1 292 ? 0.186 21.781 -10.07 1 82.81 292 VAL A O 1
ATOM 2153 N N . PRO A 1 293 ? -1.505 22.891 -11.102 1 86.5 293 PRO A N 1
ATOM 2154 C CA . PRO A 1 293 ? -1.06 24.109 -10.414 1 86.5 293 PRO A CA 1
ATOM 2155 C C . PRO A 1 293 ? -0.93 23.906 -8.898 1 86.5 293 PRO A C 1
ATOM 2157 O O . PRO A 1 293 ? -1.87 23.453 -8.25 1 86.5 293 PRO A O 1
ATOM 2160 N N . GLY A 1 294 ? 0.289 24.156 -8.383 1 90.25 294 GLY A N 1
ATOM 2161 C CA . GLY A 1 294 ? 0.502 24.203 -6.945 1 90.25 294 GLY A CA 1
ATOM 2162 C C . GLY A 1 294 ? 0.798 22.844 -6.336 1 90.25 294 GLY A C 1
ATOM 2163 O O . GLY A 1 294 ? 1.035 22.734 -5.133 1 90.25 294 GLY A O 1
ATOM 2164 N N . ALA A 1 295 ? 0.722 21.781 -7.129 1 91 295 ALA A N 1
ATOM 2165 C CA . ALA A 1 295 ? 0.99 20.438 -6.621 1 91 295 ALA A CA 1
ATOM 2166 C C . ALA A 1 295 ? 1.93 19.672 -7.551 1 91 295 ALA A C 1
ATOM 2168 O O . ALA A 1 295 ? 1.839 19.797 -8.773 1 91 295 ALA A O 1
ATOM 2169 N N . ARG A 1 296 ? 2.854 19.016 -6.934 1 89.44 296 ARG A N 1
ATOM 2170 C CA . ARG A 1 296 ? 3.793 18.203 -7.703 1 89.44 296 ARG A CA 1
ATOM 2171 C C . ARG A 1 296 ? 3.586 16.719 -7.43 1 89.44 296 ARG A C 1
ATOM 2173 O O . ARG A 1 296 ? 3.469 16.297 -6.273 1 89.44 296 ARG A O 1
ATOM 2180 N N . GLU A 1 297 ? 3.525 15.953 -8.523 1 84.56 297 GLU A N 1
ATOM 2181 C CA . GLU A 1 297 ? 3.486 14.5 -8.359 1 84.56 297 GLU A CA 1
ATOM 2182 C C . GLU A 1 297 ? 4.781 13.977 -7.746 1 84.56 297 GLU A C 1
ATOM 2184 O O . GLU A 1 297 ? 5.875 14.383 -8.148 1 84.56 297 GLU A O 1
ATOM 2189 N N . LEU A 1 298 ? 4.516 13.188 -6.684 1 78.62 298 LEU A N 1
ATOM 2190 C CA . LEU A 1 298 ? 5.676 12.539 -6.074 1 78.62 298 LEU A CA 1
ATOM 2191 C C . LEU A 1 298 ? 5.773 11.078 -6.504 1 78.62 298 LEU A C 1
ATOM 2193 O O . LEU A 1 298 ? 4.801 10.328 -6.383 1 78.62 298 LEU A O 1
ATOM 2197 N N . ILE A 1 299 ? 6.562 10.625 -7.355 1 59.94 299 ILE A N 1
ATOM 2198 C CA . ILE A 1 299 ? 6.781 9.227 -7.715 1 59.94 299 ILE A CA 1
ATOM 2199 C C . ILE A 1 299 ? 7.688 8.57 -6.676 1 59.94 299 ILE A C 1
ATOM 2201 O O . ILE A 1 299 ? 8.836 8.977 -6.496 1 59.94 299 ILE A O 1
ATOM 2205 N N . PRO A 1 300 ? 6.93 7.66 -6.027 1 50.31 300 PRO A N 1
ATOM 2206 C CA . PRO A 1 300 ? 7.852 6.957 -5.133 1 50.31 300 PRO A CA 1
ATOM 2207 C C . PRO A 1 300 ? 8.961 6.227 -5.879 1 50.31 300 PRO A C 1
ATOM 2209 O O . PRO A 1 300 ? 8.875 6.035 -7.094 1 50.31 300 PRO A O 1
ATOM 2212 N N . PRO A 1 301 ? 10.203 5.594 -6.191 1 45.34 301 PRO A N 1
ATOM 2213 C CA . PRO A 1 301 ? 11.508 5.395 -5.566 1 45.34 301 PRO A CA 1
ATOM 2214 C C . PRO A 1 301 ? 12.242 6.707 -5.301 1 45.34 301 PRO A C 1
ATOM 2216 O O . PRO A 1 301 ? 12.234 7.605 -6.148 1 45.34 301 PRO A O 1
ATOM 2219 N N . TYR A 1 302 ? 12.359 7.129 -3.971 1 38.12 302 TYR A N 1
ATOM 2220 C CA . TYR A 1 302 ? 13.328 8.102 -3.48 1 38.12 302 TYR A CA 1
ATOM 2221 C C . TYR A 1 302 ? 14.641 7.996 -4.246 1 38.12 302 TYR A C 1
ATOM 2223 O O . TYR A 1 302 ? 15.656 8.555 -3.824 1 38.12 302 TYR A O 1
ATOM 2231 N N . PRO A 1 303 ? 14.594 7.5 -5.207 1 32.12 303 PRO A N 1
ATOM 2232 C CA . PRO A 1 303 ? 15.938 7.406 -5.789 1 32.12 303 PRO A CA 1
ATOM 2233 C C . PRO A 1 303 ? 16.469 8.758 -6.254 1 32.12 303 PRO A C 1
ATOM 2235 O O . PRO A 1 303 ? 15.773 9.5 -6.945 1 32.12 303 PRO A O 1
ATOM 2238 N N . ARG A 1 304 ? 16.812 9.836 -5.688 1 30.92 304 ARG A N 1
ATOM 2239 C CA . ARG A 1 304 ? 17.5 10.703 -6.652 1 30.92 304 ARG A CA 1
ATOM 2240 C C . ARG A 1 304 ? 18.453 9.906 -7.52 1 30.92 304 ARG A C 1
ATOM 2242 O O . ARG A 1 304 ? 19.219 9.07 -7.016 1 30.92 304 ARG A O 1
ATOM 2249 N N . PRO A 1 305 ? 18.188 9.992 -8.93 1 26.52 305 PRO A N 1
ATOM 2250 C CA . PRO A 1 305 ? 19.391 9.586 -9.664 1 26.52 305 PRO A CA 1
ATOM 2251 C C . PRO A 1 305 ? 20.688 10.086 -9 1 26.52 305 PRO A C 1
ATOM 2253 O O . PRO A 1 305 ? 20.672 11.125 -8.344 1 26.52 305 PRO A O 1
ATOM 2256 N N . MET B 1 1 ? 19.688 20.656 8.078 1 95.44 1 MET B N 1
ATOM 2257 C CA . MET B 1 1 ? 18.281 21.078 8.086 1 95.44 1 MET B CA 1
ATOM 2258 C C . MET B 1 1 ? 17.406 20.078 8.82 1 95.44 1 MET B C 1
ATOM 2260 O O . MET B 1 1 ? 17.547 18.859 8.609 1 95.44 1 MET B O 1
ATOM 2264 N N . ILE B 1 2 ? 16.578 20.609 9.711 1 97.69 2 ILE B N 1
ATOM 2265 C CA . ILE B 1 2 ? 15.742 19.766 10.555 1 97.69 2 ILE B CA 1
ATOM 2266 C C . ILE B 1 2 ? 14.305 19.781 10.031 1 97.69 2 ILE B C 1
ATOM 2268 O O . ILE B 1 2 ? 13.727 20.844 9.812 1 97.69 2 ILE B O 1
ATOM 2272 N N . ALA B 1 3 ? 13.805 18.562 9.766 1 98.31 3 ALA B N 1
ATOM 2273 C CA . ALA B 1 3 ? 12.406 18.438 9.383 1 98.31 3 ALA B CA 1
ATOM 2274 C C . ALA B 1 3 ? 11.586 17.781 10.492 1 98.31 3 ALA B C 1
ATOM 2276 O O . ALA B 1 3 ? 12.062 16.859 11.156 1 98.31 3 ALA B O 1
ATOM 2277 N N . LEU B 1 4 ? 10.422 18.328 10.688 1 98.38 4 LEU B N 1
ATOM 2278 C CA . LEU B 1 4 ? 9.414 17.672 11.516 1 98.38 4 LEU B CA 1
ATOM 2279 C C . LEU B 1 4 ? 8.344 17.016 10.656 1 98.38 4 LEU B C 1
ATOM 2281 O O . LEU B 1 4 ? 7.699 17.672 9.844 1 98.38 4 LEU B O 1
ATOM 2285 N N . VAL B 1 5 ? 8.242 15.711 10.805 1 97.5 5 VAL B N 1
ATOM 2286 C CA . VAL B 1 5 ? 7.246 14.953 10.047 1 97.5 5 VAL B CA 1
ATOM 2287 C C . VAL B 1 5 ? 6.129 14.492 10.984 1 97.5 5 VAL B C 1
ATOM 2289 O O . VAL B 1 5 ? 6.375 13.773 11.953 1 97.5 5 VAL B O 1
ATOM 2292 N N . LEU B 1 6 ? 4.93 14.969 10.695 1 96.69 6 LEU B N 1
ATOM 2293 C CA . LEU B 1 6 ? 3.74 14.57 11.445 1 96.69 6 LEU B CA 1
ATOM 2294 C C . LEU B 1 6 ? 2.875 13.617 10.633 1 96.69 6 LEU B C 1
ATOM 2296 O O . LEU B 1 6 ? 2.318 14 9.602 1 96.69 6 LEU B O 1
ATOM 2300 N N . SER B 1 7 ? 2.727 12.398 11.094 1 94.56 7 SER B N 1
ATOM 2301 C CA . SER B 1 7 ? 1.978 11.375 10.367 1 94.56 7 SER B CA 1
ATOM 2302 C C . SER B 1 7 ? 0.48 11.656 10.398 1 94.56 7 SER B C 1
ATOM 2304 O O . SER B 1 7 ? 0.021 12.516 11.156 1 94.56 7 SER B O 1
ATOM 2306 N N . GLY B 1 8 ? -0.218 10.977 9.469 1 91.06 8 GLY B N 1
ATOM 2307 C CA . GLY B 1 8 ? -1.642 10.859 9.734 1 91.06 8 GLY B CA 1
ATOM 2308 C C . GLY B 1 8 ? -1.942 10.172 11.055 1 91.06 8 GLY B C 1
ATOM 2309 O O . GLY B 1 8 ? -1.142 9.375 11.547 1 91.06 8 GLY B O 1
ATOM 2310 N N . ALA B 1 9 ? -3.137 10.516 11.609 1 85.44 9 ALA B N 1
ATOM 2311 C CA . ALA B 1 9 ? -3.4 10.008 12.953 1 85.44 9 ALA B CA 1
ATOM 2312 C C . ALA B 1 9 ? -4.895 9.766 13.164 1 85.44 9 ALA B C 1
ATOM 2314 O O . ALA B 1 9 ? -5.328 9.453 14.273 1 85.44 9 ALA B O 1
ATOM 2315 N N . GLY B 1 10 ? -5.629 9.852 12.141 1 78.31 10 GLY B N 1
ATOM 2316 C CA . GLY B 1 10 ? -7.066 9.773 12.359 1 78.31 10 GLY B CA 1
ATOM 2317 C C . GLY B 1 10 ? -7.547 10.672 13.484 1 78.31 10 GLY B C 1
ATOM 2318 O O . GLY B 1 10 ? -7.262 11.867 13.492 1 78.31 10 GLY B O 1
ATOM 2319 N N . ASN B 1 11 ? -8.18 10.039 14.516 1 74.75 11 ASN B N 1
ATOM 2320 C CA . ASN B 1 11 ? -8.664 10.812 15.656 1 74.75 11 ASN B CA 1
ATOM 2321 C C . ASN B 1 11 ? -7.578 11.008 16.703 1 74.75 11 ASN B C 1
ATOM 2323 O O . ASN B 1 11 ? -7.824 11.602 17.766 1 74.75 11 ASN B O 1
ATOM 2327 N N . ARG B 1 12 ? -6.422 10.641 16.359 1 82.38 12 ARG B N 1
ATOM 2328 C CA . ARG B 1 12 ? -5.332 10.703 17.328 1 82.38 12 ARG B CA 1
ATOM 2329 C C . ARG B 1 12 ? -4.469 11.938 17.109 1 82.38 12 ARG B C 1
ATOM 2331 O O . ARG B 1 12 ? -3.297 11.961 17.484 1 82.38 12 ARG B O 1
ATOM 2338 N N . GLY B 1 13 ? -5 12.945 16.562 1 86.31 13 GLY B N 1
ATOM 2339 C CA . GLY B 1 13 ? -4.316 14.211 16.375 1 86.31 13 GLY B CA 1
ATOM 2340 C C . GLY B 1 13 ? -3.752 14.781 17.656 1 86.31 13 GLY B C 1
ATOM 2341 O O . GLY B 1 13 ? -2.621 15.273 17.688 1 86.31 13 GLY B O 1
ATOM 2342 N N . PRO B 1 14 ? -4.52 14.664 18.719 1 88.56 14 PRO B N 1
ATOM 2343 C CA . PRO B 1 14 ? -4.047 15.211 20 1 88.56 14 PRO B CA 1
ATOM 2344 C C . PRO B 1 14 ? -2.754 14.562 20.469 1 88.56 14 PRO B C 1
ATOM 2346 O O . PRO B 1 14 ? -1.971 15.195 21.188 1 88.56 14 PRO B O 1
ATOM 2349 N N . VAL B 1 15 ? -2.486 13.344 20.109 1 90.88 15 VAL B N 1
ATOM 2350 C CA . VAL B 1 15 ? -1.247 12.664 20.469 1 90.88 15 VAL B CA 1
ATOM 2351 C C . VAL B 1 15 ? -0.052 13.445 19.938 1 90.88 15 VAL B C 1
ATOM 2353 O O . VAL B 1 15 ? 0.966 13.586 20.609 1 90.88 15 VAL B O 1
ATOM 2356 N N . GLU B 1 16 ? -0.195 13.93 18.766 1 95.06 16 GLU B N 1
ATOM 2357 C CA . GLU B 1 16 ? 0.874 14.703 18.156 1 95.06 16 GLU B CA 1
ATOM 2358 C C . GLU B 1 16 ? 1.127 16 18.922 1 95.06 16 GLU B C 1
ATOM 2360 O O . GLU B 1 16 ? 2.266 16.469 19 1 95.06 16 GLU B O 1
ATOM 2365 N N . VAL B 1 17 ? 0.089 16.594 19.469 1 94.56 17 VAL B N 1
ATOM 2366 C CA . VAL B 1 17 ? 0.224 17.828 20.219 1 94.56 17 VAL B CA 1
ATOM 2367 C C . VAL B 1 17 ? 1.099 17.594 21.453 1 94.56 17 VAL B C 1
ATOM 2369 O O . VAL B 1 17 ? 1.977 18.406 21.766 1 94.56 17 VAL B O 1
ATOM 2372 N N . GLY B 1 18 ? 0.834 16.516 22.109 1 95.38 18 GLY B N 1
ATOM 2373 C CA . GLY B 1 18 ? 1.688 16.156 23.234 1 95.38 18 GLY B CA 1
ATOM 2374 C C . GLY B 1 18 ? 3.145 15.977 22.844 1 95.38 18 GLY B C 1
ATOM 2375 O O . GLY B 1 18 ? 4.039 16.453 23.547 1 95.38 18 GLY B O 1
ATOM 2376 N N . ALA B 1 19 ? 3.379 15.305 21.781 1 96.38 19 ALA B N 1
ATOM 2377 C CA . ALA B 1 19 ? 4.742 15.109 21.297 1 96.38 19 ALA B CA 1
ATOM 2378 C C . ALA B 1 19 ? 5.406 16.453 20.969 1 96.38 19 ALA B C 1
ATOM 2380 O O . ALA B 1 19 ? 6.594 16.641 21.234 1 96.38 19 ALA B O 1
ATOM 2381 N N . LEU B 1 20 ? 4.668 17.359 20.406 1 97.75 20 LEU B N 1
ATOM 2382 C CA . LEU B 1 20 ? 5.188 18.672 20.062 1 97.75 20 LEU B CA 1
ATOM 2383 C C . LEU B 1 20 ? 5.621 19.438 21.312 1 97.75 20 LEU B C 1
ATOM 2385 O O . LEU B 1 20 ? 6.621 20.156 21.297 1 97.75 20 LEU B O 1
ATOM 2389 N N . ARG B 1 21 ? 4.871 19.297 22.344 1 97.31 21 ARG B N 1
ATOM 2390 C CA . ARG B 1 21 ? 5.25 19.922 23.609 1 97.31 21 ARG B CA 1
ATOM 2391 C C . ARG B 1 21 ? 6.633 19.453 24.047 1 97.31 21 ARG B C 1
ATOM 2393 O O . ARG B 1 21 ? 7.473 20.281 24.438 1 97.31 21 ARG B O 1
ATOM 2400 N N . ALA B 1 22 ? 6.832 18.172 23.969 1 97.44 22 ALA B N 1
ATOM 2401 C CA . ALA B 1 22 ? 8.133 17.625 24.344 1 97.44 22 ALA B CA 1
ATOM 2402 C C . ALA B 1 22 ? 9.242 18.172 23.438 1 97.44 22 ALA B C 1
ATOM 2404 O O . ALA B 1 22 ? 10.32 18.516 23.922 1 97.44 22 ALA B O 1
ATOM 2405 N N . LEU B 1 23 ? 9.016 18.25 22.172 1 97.75 23 LEU B N 1
ATOM 2406 C CA . LEU B 1 23 ? 10.016 18.75 21.234 1 97.75 23 LEU B CA 1
ATOM 2407 C C . LEU B 1 23 ? 10.383 20.188 21.547 1 97.75 23 LEU B C 1
ATOM 2409 O O . LEU B 1 23 ? 11.555 20.562 21.516 1 97.75 23 LEU B O 1
ATOM 2413 N N . VAL B 1 24 ? 9.391 21.016 21.859 1 97.56 24 VAL B N 1
ATOM 2414 C CA . VAL B 1 24 ? 9.617 22.406 22.203 1 97.56 24 VAL B CA 1
ATOM 2415 C C . VAL B 1 24 ? 10.469 22.5 23.469 1 97.56 24 VAL B C 1
ATOM 2417 O O . VAL B 1 24 ? 11.406 23.297 23.547 1 97.56 24 VAL B O 1
ATOM 2420 N N . GLU B 1 25 ? 10.156 21.703 24.391 1 96.94 25 GLU B N 1
ATOM 2421 C CA . GLU B 1 25 ? 10.875 21.719 25.672 1 96.94 25 GLU B CA 1
ATOM 2422 C C . GLU B 1 25 ? 12.328 21.312 25.484 1 96.94 25 GLU B C 1
ATOM 2424 O O . GLU B 1 25 ? 13.203 21.75 26.25 1 96.94 25 GLU B O 1
ATOM 2429 N N . HIS B 1 26 ? 12.586 20.516 24.531 1 96.62 26 HIS B N 1
ATOM 2430 C CA . HIS B 1 26 ? 13.945 20.078 24.234 1 96.62 26 HIS B CA 1
ATOM 2431 C C . HIS B 1 26 ? 14.609 21 23.219 1 96.62 26 HIS B C 1
ATOM 2433 O O . HIS B 1 26 ? 15.695 20.688 22.703 1 96.62 26 HIS B O 1
ATOM 2439 N N . GLN B 1 27 ? 13.945 22.047 22.797 1 96.25 27 GLN B N 1
ATOM 2440 C CA . GLN B 1 27 ? 14.453 23.109 21.938 1 96.25 27 GLN B CA 1
ATOM 2441 C C . GLN B 1 27 ? 14.758 22.594 20.547 1 96.25 27 GLN B C 1
ATOM 2443 O O . GLN B 1 27 ? 15.742 22.984 19.922 1 96.25 27 GLN B O 1
ATOM 2448 N N . ILE B 1 28 ? 14 21.609 20.141 1 96 28 ILE B N 1
ATOM 2449 C CA . ILE B 1 28 ? 14.078 21.156 18.766 1 96 28 ILE B CA 1
ATOM 2450 C C . ILE B 1 28 ? 13.234 22.062 17.859 1 96 28 ILE B C 1
ATOM 2452 O O . ILE B 1 28 ? 12.016 22.141 18.016 1 96 28 ILE B O 1
ATOM 2456 N N . ARG B 1 29 ? 13.914 22.766 16.984 1 95 29 ARG B N 1
ATOM 2457 C CA . ARG B 1 29 ? 13.25 23.719 16.109 1 95 29 ARG B CA 1
ATOM 2458 C C . ARG B 1 29 ? 13.367 23.281 14.648 1 95 29 ARG B C 1
ATOM 2460 O O . ARG B 1 29 ? 14.422 23.438 14.023 1 95 29 ARG B O 1
ATOM 2467 N N . PRO B 1 30 ? 12.266 22.844 14.078 1 97.94 30 PRO B N 1
ATOM 2468 C CA . PRO B 1 30 ? 12.352 22.406 12.688 1 97.94 30 PRO B CA 1
ATOM 2469 C C . PRO B 1 30 ? 12.492 23.578 11.711 1 97.94 30 PRO B C 1
ATOM 2471 O O . PRO B 1 30 ? 11.992 24.672 11.977 1 97.94 30 PRO B O 1
ATOM 2474 N N . ASP B 1 31 ? 13.164 23.312 10.609 1 98.31 31 ASP B N 1
ATOM 2475 C CA . ASP B 1 31 ? 13.258 24.266 9.5 1 98.31 31 ASP B CA 1
ATOM 2476 C C . ASP B 1 31 ? 12.008 24.219 8.633 1 98.31 31 ASP B C 1
ATOM 2478 O O . ASP B 1 31 ? 11.648 25.203 8 1 98.31 31 ASP B O 1
ATOM 2482 N N . PHE B 1 32 ? 11.391 23.094 8.609 1 98.44 32 PHE B N 1
ATOM 2483 C CA . PHE B 1 32 ? 10.125 22.953 7.898 1 98.44 32 PHE B CA 1
ATOM 2484 C C . PHE B 1 32 ? 9.344 21.75 8.422 1 98.44 32 PHE B C 1
ATOM 2486 O O . PHE B 1 32 ? 9.875 20.953 9.203 1 98.44 32 PHE B O 1
ATOM 2493 N N . ILE B 1 33 ? 8.078 21.656 8.023 1 98.56 33 ILE B N 1
ATOM 2494 C CA . ILE B 1 33 ? 7.172 20.609 8.508 1 98.56 33 ILE B CA 1
ATOM 2495 C C . ILE B 1 33 ? 6.574 19.859 7.324 1 98.56 33 ILE B C 1
ATOM 2497 O O . ILE B 1 33 ? 6.254 20.453 6.297 1 98.56 33 ILE B O 1
ATOM 2501 N N . VAL B 1 34 ? 6.539 18.547 7.406 1 98.12 34 VAL B N 1
ATOM 2502 C CA . VAL B 1 34 ? 5.762 17.688 6.516 1 98.12 34 VAL B CA 1
ATOM 2503 C C . VAL B 1 34 ? 4.598 17.062 7.281 1 98.12 34 VAL B C 1
ATOM 2505 O O . VAL B 1 34 ? 4.793 16.438 8.328 1 98.12 34 VAL B O 1
ATOM 2508 N N . GLY B 1 35 ? 3.402 17.281 6.777 1 97.31 35 GLY B N 1
ATOM 2509 C CA . GLY B 1 35 ? 2.236 16.766 7.48 1 97.31 35 GLY B CA 1
ATOM 2510 C C . GLY B 1 35 ? 1.297 15.984 6.582 1 97.31 35 GLY B C 1
ATOM 2511 O O . GLY B 1 35 ? 1.108 16.344 5.414 1 97.31 35 GLY B O 1
ATO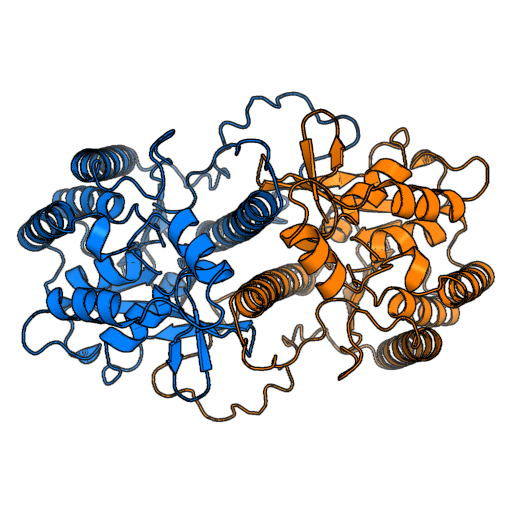M 2512 N N . THR B 1 36 ? 0.685 14.984 7.129 1 95.62 36 THR B N 1
ATOM 2513 C CA . THR B 1 36 ? -0.313 14.172 6.438 1 95.62 36 THR B CA 1
ATOM 2514 C C . THR B 1 36 ? -1.581 14.039 7.277 1 95.62 36 THR B C 1
ATOM 2516 O O . THR B 1 36 ? -1.52 13.656 8.445 1 95.62 36 THR B O 1
ATOM 2519 N N . SER B 1 37 ? -2.771 14.312 6.684 1 93.25 37 SER B N 1
ATOM 2520 C CA . SER B 1 37 ? -4.059 14.188 7.359 1 93.25 37 SER B CA 1
ATOM 2521 C C . SER B 1 37 ? -4.086 15.008 8.648 1 93.25 37 SER B C 1
ATOM 2523 O O . SER B 1 37 ? -3.842 16.219 8.633 1 93.25 37 SER B O 1
ATOM 2525 N N . ALA B 1 38 ? -4.293 14.367 9.805 1 89.06 38 ALA B N 1
ATOM 2526 C CA . ALA B 1 38 ? -4.246 15.078 11.078 1 89.06 38 ALA B CA 1
ATOM 2527 C C . ALA B 1 38 ? -2.912 15.805 11.25 1 89.06 38 ALA B C 1
ATOM 2529 O O . ALA B 1 38 ? -2.857 16.891 11.836 1 89.06 38 ALA B O 1
ATOM 2530 N N . GLY B 1 39 ? -1.878 15.203 10.766 1 94.81 39 GLY B N 1
ATOM 2531 C CA . GLY B 1 39 ? -0.573 15.844 10.789 1 94.81 39 GLY B CA 1
ATOM 2532 C C . GLY B 1 39 ? -0.508 17.094 9.938 1 94.81 39 GLY B C 1
ATOM 2533 O O . GLY B 1 39 ? 0.195 18.047 10.281 1 94.81 39 GLY B O 1
ATOM 2534 N N . ALA B 1 40 ? -1.218 17.031 8.805 1 96.06 40 ALA B N 1
ATOM 2535 C CA . ALA B 1 40 ? -1.303 18.234 7.984 1 96.06 40 ALA B CA 1
ATOM 2536 C C . ALA B 1 40 ? -2.02 19.359 8.727 1 96.06 40 ALA B C 1
ATOM 2538 O O . ALA B 1 40 ? -1.607 20.531 8.656 1 96.06 40 ALA B O 1
ATOM 2539 N N . ILE B 1 41 ? -3.051 19.031 9.453 1 92.12 41 ILE B N 1
ATOM 2540 C CA . ILE B 1 41 ? -3.818 20.016 10.211 1 92.12 41 ILE B CA 1
ATOM 2541 C C . ILE B 1 41 ? -2.957 20.594 11.336 1 92.12 41 ILE B C 1
ATOM 2543 O O . ILE B 1 41 ? -2.818 21.812 11.461 1 92.12 41 ILE B O 1
ATOM 2547 N N . ASN B 1 42 ? -2.375 19.719 12.102 1 94.38 42 ASN B N 1
ATOM 2548 C CA . ASN B 1 42 ? -1.494 20.156 13.18 1 94.38 42 ASN B CA 1
ATOM 2549 C C . ASN B 1 42 ? -0.3 20.938 12.641 1 94.38 42 ASN B C 1
ATOM 2551 O O . ASN B 1 42 ? 0.081 21.953 13.203 1 94.38 42 ASN B O 1
ATOM 2555 N N . GLY B 1 43 ? 0.301 20.391 11.555 1 96.81 43 GLY B N 1
ATOM 2556 C CA . GLY B 1 43 ? 1.428 21.078 10.93 1 96.81 43 GLY B CA 1
ATOM 2557 C C . GLY B 1 43 ? 1.09 22.469 10.445 1 96.81 43 GLY B C 1
ATOM 2558 O O . GLY B 1 43 ? 1.895 23.391 10.586 1 96.81 43 GLY B O 1
ATOM 2559 N N . CYS B 1 44 ? -0.068 22.594 9.906 1 95.62 44 CYS B N 1
ATOM 2560 C CA . CYS B 1 44 ? -0.524 23.891 9.43 1 95.62 44 CYS B CA 1
ATOM 2561 C C . CYS B 1 44 ? -0.661 24.891 10.578 1 95.62 44 CYS B C 1
ATOM 2563 O O . CYS B 1 44 ? -0.271 26.047 10.445 1 95.62 44 CYS B O 1
ATOM 2565 N N . TYR B 1 45 ? -1.216 24.469 11.672 1 94.81 45 TYR B N 1
ATOM 2566 C CA . TYR B 1 45 ? -1.36 25.312 12.859 1 94.81 45 TYR B CA 1
ATOM 2567 C C . TYR B 1 45 ? -0.003 25.797 13.352 1 94.81 45 TYR B C 1
ATOM 2569 O O . TYR B 1 45 ? 0.183 27 13.594 1 94.81 45 TYR B O 1
ATOM 2577 N N . VAL B 1 46 ? 0.943 24.922 13.43 1 96.88 46 VAL B N 1
ATOM 2578 C CA . VAL B 1 46 ? 2.277 25.234 13.93 1 96.88 46 VAL B CA 1
ATOM 2579 C C . VAL B 1 46 ? 3.008 26.125 12.922 1 96.88 46 VAL B C 1
ATOM 2581 O O . VAL B 1 46 ? 3.643 27.109 13.305 1 96.88 46 VAL B O 1
ATOM 2584 N N . ALA B 1 47 ? 2.879 25.781 11.664 1 97.69 47 ALA B N 1
ATOM 2585 C CA . ALA B 1 47 ? 3.59 26.531 10.625 1 97.69 47 ALA B CA 1
ATOM 2586 C C . ALA B 1 47 ? 3.1 27.969 10.555 1 97.69 47 ALA B C 1
ATOM 2588 O O . ALA B 1 47 ? 3.867 28.875 10.234 1 97.69 47 ALA B O 1
ATOM 2589 N N . ALA B 1 48 ? 1.844 28.172 10.859 1 96.56 48 ALA B N 1
ATOM 2590 C CA . ALA B 1 48 ? 1.247 29.5 10.773 1 96.56 48 ALA B CA 1
ATOM 2591 C C . ALA B 1 48 ? 1.687 30.375 11.945 1 96.56 48 ALA B C 1
ATOM 2593 O O . ALA B 1 48 ? 1.692 31.594 11.844 1 96.56 48 ALA B O 1
ATOM 2594 N N . ARG B 1 49 ? 2.047 29.766 13.086 1 95.5 49 ARG B N 1
ATOM 2595 C CA . ARG B 1 49 ? 2.273 30.516 14.32 1 95.5 49 ARG B CA 1
ATOM 2596 C C . ARG B 1 49 ? 3.727 30.406 14.766 1 95.5 49 ARG B C 1
ATOM 2598 O O . ARG B 1 49 ? 4.191 31.203 15.594 1 95.5 49 ARG B O 1
ATOM 2605 N N . GLY B 1 50 ? 4.414 29.406 14.203 1 94.81 50 GLY B N 1
ATOM 2606 C CA . GLY B 1 50 ? 5.742 29.078 14.703 1 94.81 50 GLY B CA 1
ATOM 2607 C C . GLY B 1 50 ? 5.727 28.047 15.812 1 94.81 50 GLY B C 1
ATOM 2608 O O . GLY B 1 50 ? 4.719 27.891 16.5 1 94.81 50 GLY B O 1
ATOM 2609 N N . MET B 1 51 ? 6.77 27.344 15.898 1 95.25 51 MET B N 1
ATOM 2610 C CA . MET B 1 51 ? 6.902 26.297 16.906 1 95.25 51 MET B CA 1
ATOM 2611 C C . MET B 1 51 ? 7.344 26.891 18.25 1 95.25 51 MET B C 1
ATOM 2613 O O . MET B 1 51 ? 8.531 27.188 18.438 1 95.25 51 MET B O 1
ATOM 2617 N N . SER B 1 52 ? 6.438 27.078 19.172 1 96.06 52 SER B N 1
ATOM 2618 C CA . SER B 1 52 ? 6.691 27.641 20.484 1 96.06 52 SER B CA 1
ATOM 2619 C C . SER B 1 52 ? 5.793 27 21.547 1 96.06 52 SER B C 1
ATOM 2621 O O . SER B 1 52 ? 4.848 26.297 21.219 1 96.06 52 SER B O 1
ATOM 2623 N N . ARG B 1 53 ? 6.16 27.266 22.766 1 95.75 53 ARG B N 1
ATOM 2624 C CA . ARG B 1 53 ? 5.344 26.781 23.875 1 95.75 53 ARG B CA 1
ATOM 2625 C C . ARG B 1 53 ? 3.928 27.344 23.797 1 95.75 53 ARG B C 1
ATOM 2627 O O . ARG B 1 53 ? 2.955 26.625 24.016 1 95.75 53 ARG B O 1
ATOM 2634 N N . GLU B 1 54 ? 3.844 28.578 23.484 1 95.44 54 GLU B N 1
ATOM 2635 C CA . GLU B 1 54 ? 2.547 29.25 23.375 1 95.44 54 GLU B CA 1
ATOM 2636 C C . GLU B 1 54 ? 1.695 28.594 22.281 1 95.44 54 GLU B C 1
ATOM 2638 O O . GLU B 1 54 ? 0.501 28.359 22.484 1 95.44 54 GLU B O 1
ATOM 2643 N N . THR B 1 55 ? 2.312 28.312 21.188 1 95.94 55 THR B N 1
ATOM 2644 C CA . THR B 1 55 ? 1.605 27.688 20.078 1 95.94 55 THR B CA 1
ATOM 2645 C C . THR B 1 55 ? 1.071 26.328 20.469 1 95.94 55 THR B C 1
ATOM 2647 O O . THR B 1 55 ? -0.094 26 20.219 1 95.94 55 THR B O 1
ATOM 2650 N N . VAL B 1 56 ? 1.861 25.5 21.141 1 96 56 VAL B N 1
ATOM 2651 C CA . VAL B 1 56 ? 1.484 24.156 21.516 1 96 56 VAL B CA 1
ATOM 2652 C C . VAL B 1 56 ? 0.371 24.203 22.562 1 96 56 VAL B C 1
ATOM 2654 O O . VAL B 1 56 ? -0.584 23.422 22.5 1 96 56 VAL B O 1
ATOM 2657 N N . GLU B 1 57 ? 0.48 25.125 23.516 1 93.38 57 GLU B N 1
ATOM 2658 C CA . GLU B 1 57 ? -0.552 25.281 24.531 1 93.38 57 GLU B CA 1
ATOM 2659 C C . GLU B 1 57 ? -1.891 25.656 23.906 1 93.38 57 GLU B C 1
ATOM 2661 O O . GLU B 1 57 ? -2.938 25.156 24.312 1 93.38 57 GLU B O 1
ATOM 2666 N N . ALA B 1 58 ? -1.837 26.531 23 1 91.31 58 ALA B N 1
ATOM 2667 C CA . ALA B 1 58 ? -3.055 26.938 22.297 1 91.31 58 ALA B CA 1
ATOM 2668 C C . ALA B 1 58 ? -3.664 25.766 21.547 1 91.31 58 ALA B C 1
ATOM 2670 O O . ALA B 1 58 ? -4.887 25.609 21.484 1 91.31 58 ALA B O 1
ATOM 2671 N N . MET B 1 59 ? -2.846 24.953 20.922 1 91.81 59 MET B N 1
ATOM 2672 C CA . MET B 1 59 ? -3.309 23.75 20.219 1 91.81 59 MET B CA 1
ATOM 2673 C C . MET B 1 59 ? -4.012 22.797 21.172 1 91.81 59 MET B C 1
ATOM 2675 O O . MET B 1 59 ? -5.047 22.219 20.844 1 91.81 59 MET B O 1
ATOM 2679 N N . GLU B 1 60 ? -3.375 22.609 22.281 1 89.31 60 GLU B N 1
ATOM 2680 C CA . GLU B 1 60 ? -3.973 21.734 23.297 1 89.31 60 GLU B CA 1
ATOM 2681 C C . GLU B 1 60 ? -5.379 22.203 23.656 1 89.31 60 GLU B C 1
ATOM 2683 O O . GLU B 1 60 ? -6.309 21.391 23.734 1 89.31 60 GLU B O 1
ATOM 2688 N N . ALA B 1 61 ? -5.516 23.438 23.844 1 84.38 61 ALA B N 1
ATOM 2689 C CA . ALA B 1 61 ? -6.809 24.016 24.203 1 84.38 61 ALA B CA 1
ATOM 2690 C C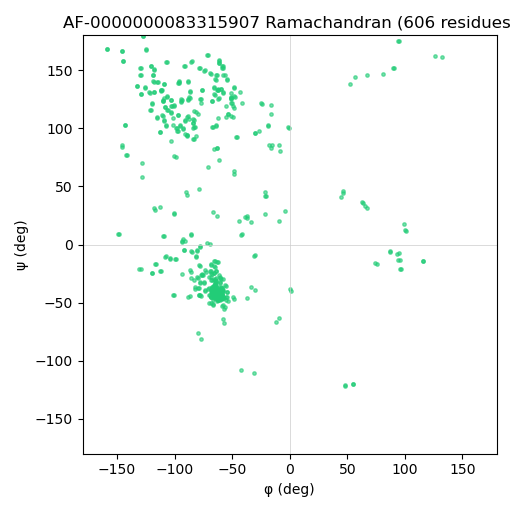 . ALA B 1 61 ? -7.824 23.828 23.078 1 84.38 61 ALA B C 1
ATOM 2692 O O . ALA B 1 61 ? -8.992 23.516 23.344 1 84.38 61 ALA B O 1
ATOM 2693 N N . LEU B 1 62 ? -7.422 23.984 21.875 1 82.12 62 LEU B N 1
ATOM 2694 C CA . LEU B 1 62 ? -8.297 23.828 20.719 1 82.12 62 LEU B CA 1
ATOM 2695 C C . LEU B 1 62 ? -8.805 22.391 20.625 1 82.12 62 LEU B C 1
ATOM 2697 O O . LEU B 1 62 ? -10 22.172 20.406 1 82.12 62 LEU B O 1
ATOM 2701 N N . TRP B 1 63 ? -7.914 21.406 20.734 1 83.38 63 TRP B N 1
ATOM 2702 C CA . TRP B 1 63 ? -8.297 20.016 20.641 1 83.38 63 TRP B CA 1
ATOM 2703 C C . TRP B 1 63 ? -9.219 19.609 21.781 1 83.38 63 TRP B C 1
ATOM 2705 O O . TRP B 1 63 ? -10.109 18.766 21.609 1 83.38 63 TRP B O 1
ATOM 2715 N N . GLN B 1 64 ? -8.977 20.156 22.906 1 78.19 64 GLN B N 1
ATOM 2716 C CA . GLN B 1 64 ? -9.805 19.859 24.062 1 78.19 64 GLN B CA 1
ATOM 2717 C C . GLN B 1 64 ? -11.219 20.406 23.891 1 78.19 64 GLN B C 1
ATOM 2719 O O . GLN B 1 64 ? -12.18 19.828 24.406 1 78.19 64 GLN B O 1
ATOM 2724 N N . GLN B 1 65 ? -11.367 21.453 23.203 1 71.19 65 GLN B N 1
ATOM 2725 C CA . GLN B 1 65 ? -12.672 22.047 22.953 1 71.19 65 GLN B CA 1
ATOM 2726 C C . GLN B 1 65 ? -13.375 21.375 21.781 1 71.19 65 GLN B C 1
ATOM 2728 O O . GLN B 1 65 ? -14.602 21.438 21.672 1 71.19 65 GLN B O 1
ATOM 2733 N N . ALA B 1 66 ? -12.641 20.859 20.781 1 62.56 66 ALA B N 1
ATOM 2734 C CA . ALA B 1 66 ? -13.195 20.234 19.594 1 62.56 66 ALA B CA 1
ATOM 2735 C C . ALA B 1 66 ? -14.016 19 19.938 1 62.56 66 ALA B C 1
ATOM 2737 O O . ALA B 1 66 ? -13.539 18.109 20.656 1 62.56 66 ALA B O 1
ATOM 2738 N N . SER B 1 67 ? -15.211 19.156 20.516 1 51.78 67 SER B N 1
ATOM 2739 C CA . SER B 1 67 ? -16.156 18.094 20.828 1 51.78 67 SER B CA 1
ATOM 2740 C C . SER B 1 67 ? -16.266 17.094 19.688 1 51.78 67 SER B C 1
ATOM 2742 O O . SER B 1 67 ? -16.062 17.453 18.516 1 51.78 67 SER B O 1
ATOM 2744 N N . ALA B 1 68 ? -16.172 15.719 19.922 1 48.88 68 ALA B N 1
ATOM 2745 C CA . ALA B 1 68 ? -16.391 14.602 19 1 48.88 68 ALA B CA 1
ATOM 2746 C C . ALA B 1 68 ? -17.422 14.961 17.938 1 48.88 68 ALA B C 1
ATOM 2748 O O . ALA B 1 68 ? -17.297 14.531 16.781 1 48.88 68 ALA B O 1
ATOM 2749 N N . ASN B 1 69 ? -18.453 15.688 18.406 1 46.91 69 ASN B N 1
ATOM 2750 C CA . ASN B 1 69 ? -19.641 15.852 17.594 1 46.91 69 ASN B CA 1
ATOM 2751 C C . ASN B 1 69 ? -19.375 16.719 16.359 1 46.91 69 ASN B C 1
ATOM 2753 O O . ASN B 1 69 ? -20.016 16.547 15.328 1 46.91 69 ASN B O 1
ATOM 2757 N N . VAL B 1 70 ? -18.469 17.625 16.484 1 46.97 70 VAL B N 1
ATOM 2758 C CA . VAL B 1 70 ? -18.281 18.578 15.398 1 46.97 70 VAL B CA 1
ATOM 2759 C C . VAL B 1 70 ? -17.406 17.953 14.312 1 46.97 70 VAL B C 1
ATOM 2761 O O . VAL B 1 70 ? -17.656 18.156 13.125 1 46.97 70 VAL B O 1
ATOM 2764 N N . ILE B 1 71 ? -16.438 17.172 14.648 1 46.78 71 ILE B N 1
ATOM 2765 C CA . ILE B 1 71 ? -15.453 16.719 13.672 1 46.78 71 ILE B CA 1
ATOM 2766 C C . ILE B 1 71 ? -15.938 15.438 13.008 1 46.78 71 ILE B C 1
ATOM 2768 O O . ILE B 1 71 ? -15.766 15.25 11.797 1 46.78 71 ILE B O 1
ATOM 2772 N N . TYR B 1 72 ? -16.484 14.422 13.891 1 44.88 72 TYR B N 1
ATOM 2773 C CA . TYR B 1 72 ? -17.016 13.156 13.391 1 44.88 72 TYR B CA 1
ATOM 2774 C C . TYR B 1 72 ? -18.406 12.891 13.93 1 44.88 72 TYR B C 1
ATOM 2776 O O . TYR B 1 72 ? -18.594 12.062 14.82 1 44.88 72 TYR B O 1
ATOM 2784 N N . PRO B 1 73 ? -19.453 13.781 13.719 1 41.38 73 PRO B N 1
ATOM 2785 C CA . PRO B 1 73 ? -20.719 13.664 14.453 1 41.38 73 PRO B CA 1
ATOM 2786 C C . PRO B 1 73 ? -21.141 12.211 14.688 1 41.38 73 PRO B C 1
ATOM 2788 O O . PRO B 1 73 ? -21.875 11.922 15.633 1 41.38 73 PRO B O 1
ATOM 2791 N N . GLY B 1 74 ? -21.141 11.234 13.812 1 39.28 74 GLY B N 1
ATOM 2792 C CA . GLY B 1 74 ? -21.766 9.93 13.969 1 39.28 74 GLY B CA 1
ATOM 2793 C C . GLY B 1 74 ? -20.766 8.789 14.055 1 39.28 74 GLY B C 1
ATOM 2794 O O . GLY B 1 74 ? -21.141 7.621 13.938 1 39.28 74 GLY B O 1
ATOM 2795 N N . GLY B 1 75 ? -19.625 8.891 14.562 1 37.47 75 GLY B N 1
ATOM 2796 C CA . GLY B 1 75 ? -18.625 7.836 14.719 1 37.47 75 GLY B CA 1
ATOM 2797 C C . GLY B 1 75 ? -18.078 7.34 13.398 1 37.47 75 GLY B C 1
ATOM 2798 O O . GLY B 1 75 ? -18.641 7.613 12.344 1 37.47 75 GLY B O 1
ATOM 2799 N N . ILE B 1 76 ? -16.812 6.938 13.234 1 35.62 76 ILE B N 1
ATOM 2800 C CA . ILE B 1 76 ? -16.234 6.488 11.969 1 35.62 76 ILE B CA 1
ATOM 2801 C C . ILE B 1 76 ? -17.141 5.449 11.328 1 35.62 76 ILE B C 1
ATOM 2803 O O . ILE B 1 76 ? -17.375 5.48 10.117 1 35.62 76 ILE B O 1
ATOM 2807 N N . LEU B 1 77 ? -17.594 4.535 12.148 1 37.06 77 LEU B N 1
ATOM 2808 C CA . LEU B 1 77 ? -18.516 3.49 11.719 1 37.06 77 LEU B CA 1
ATOM 2809 C C . LEU B 1 77 ? -19.891 4.074 11.414 1 37.06 77 LEU B C 1
ATOM 2811 O O . LEU B 1 77 ? -20.562 3.627 10.484 1 37.06 77 LEU B O 1
ATOM 2815 N N . GLY B 1 78 ? -20.375 4.816 12.336 1 39.5 78 GLY B N 1
ATOM 2816 C CA . GLY B 1 78 ? -21.672 5.438 12.102 1 39.5 78 GLY B CA 1
ATOM 2817 C C . GLY B 1 78 ? -21.688 6.32 10.867 1 39.5 78 GLY B C 1
ATOM 2818 O O . GLY B 1 78 ? -22.688 6.367 10.148 1 39.5 78 GLY B O 1
ATOM 2819 N N . ALA B 1 79 ? -20.656 7.082 10.594 1 38.69 79 ALA B N 1
ATOM 2820 C CA . ALA B 1 79 ? -20.516 7.852 9.359 1 38.69 79 ALA B CA 1
ATOM 2821 C C . ALA B 1 79 ? -20.359 6.93 8.156 1 38.69 79 ALA B C 1
ATOM 2823 O O . ALA B 1 79 ? -20.938 7.172 7.098 1 38.69 79 ALA B O 1
ATOM 2824 N N . ALA B 1 80 ? -19.469 5.914 8.227 1 39.84 80 ALA B N 1
ATOM 2825 C CA . ALA B 1 80 ? -19.438 4.891 7.184 1 39.84 80 ALA B CA 1
ATOM 2826 C C . ALA B 1 80 ? -20.812 4.273 6.973 1 39.84 80 ALA B C 1
ATOM 2828 O O . ALA B 1 80 ? -21.219 4.016 5.84 1 39.84 80 ALA B O 1
ATOM 2829 N N . TRP B 1 81 ? -21.469 3.877 8.055 1 38.59 81 TRP B N 1
ATOM 2830 C CA . TRP B 1 81 ? -22.844 3.371 8.008 1 38.59 81 TRP B CA 1
ATOM 2831 C C . TRP B 1 81 ? -23.781 4.402 7.398 1 38.59 81 TRP B C 1
ATOM 2833 O O . TRP B 1 81 ? -24.672 4.059 6.605 1 38.59 81 TRP B O 1
ATOM 2843 N N . ARG B 1 82 ? -23.766 5.559 7.887 1 39.81 82 ARG B N 1
ATOM 2844 C CA . ARG B 1 82 ? -24.641 6.562 7.266 1 39.81 82 ARG B CA 1
ATOM 2845 C C . ARG B 1 82 ? -24.25 6.777 5.805 1 39.81 82 ARG B C 1
ATOM 2847 O O . ARG B 1 82 ? -25.109 7.125 4.98 1 39.81 82 ARG B O 1
ATOM 2854 N N . LEU B 1 83 ? -23.016 6.746 5.434 1 37.78 83 LEU B N 1
ATOM 2855 C CA . LEU B 1 83 ? -22.562 6.777 4.051 1 37.78 83 LEU B CA 1
ATOM 2856 C C . LEU B 1 83 ? -23.047 5.551 3.287 1 37.78 83 LEU B C 1
ATOM 2858 O O . LEU B 1 83 ? -23.359 5.637 2.096 1 37.78 83 LEU B O 1
ATOM 2862 N N . TRP B 1 84 ? -22.938 4.371 3.855 1 38.03 84 TRP B N 1
ATOM 2863 C CA . TRP B 1 84 ? -23.531 3.215 3.189 1 38.03 84 TRP B CA 1
ATOM 2864 C C . TRP B 1 84 ? -25.016 3.426 2.947 1 38.03 84 TRP B C 1
ATOM 2866 O O . TRP B 1 84 ? -25.578 2.912 1.974 1 38.03 84 TRP B O 1
ATOM 2876 N N . ARG B 1 85 ? -25.797 3.738 4.078 1 35.78 85 ARG B N 1
ATOM 2877 C CA . ARG B 1 85 ? -27.219 3.836 3.77 1 35.78 85 ARG B CA 1
ATOM 2878 C C . ARG B 1 85 ? -27.469 4.875 2.686 1 35.78 85 ARG B C 1
ATOM 2880 O O . ARG B 1 85 ? -28.5 4.836 2.01 1 35.78 85 ARG B O 1
ATOM 2887 N N . ARG B 1 86 ? -27.219 6.309 2.986 1 37 86 ARG B N 1
ATOM 2888 C CA . ARG B 1 86 ? -27.562 7.32 1.991 1 37 86 ARG B CA 1
ATOM 2889 C C . ARG B 1 86 ? -26.469 7.445 0.94 1 37 86 ARG B C 1
ATOM 2891 O O . ARG B 1 86 ? -25.312 7.719 1.271 1 37 86 ARG B O 1
ATOM 2898 N N . ALA B 1 87 ? -26.453 6.766 -0.257 1 37.09 87 ALA B N 1
ATOM 2899 C CA . ALA B 1 87 ? -25.672 6.848 -1.48 1 37.09 87 ALA B CA 1
ATOM 2900 C C . ALA B 1 87 ? -24.781 8.094 -1.482 1 37.09 87 ALA B C 1
ATOM 2902 O O . ALA B 1 87 ? -23.625 8.039 -1.875 1 37.09 87 ALA B O 1
ATOM 2903 N N . ASP B 1 88 ? -25.312 9.305 -1.466 1 34.56 88 ASP B N 1
ATOM 2904 C CA . ASP B 1 88 ? -24.891 10.648 -1.842 1 34.56 88 ASP B CA 1
ATOM 2905 C C . ASP B 1 88 ? -24.125 11.32 -0.699 1 34.56 88 ASP B C 1
ATOM 2907 O O . ASP B 1 88 ? -23.734 12.484 -0.81 1 34.56 88 ASP B O 1
ATOM 2911 N N . SER B 1 89 ? -24.328 10.906 0.568 1 36.41 89 SER B N 1
ATOM 2912 C CA . SER B 1 89 ? -24.016 11.961 1.528 1 36.41 89 SER B CA 1
ATOM 2913 C C . SER B 1 89 ? -22.562 11.906 1.972 1 36.41 89 SER B C 1
ATOM 2915 O O . SER B 1 89 ? -22.203 11.125 2.854 1 36.41 89 SER B O 1
ATOM 2917 N N . LEU B 1 90 ? -21.625 11.75 1.1 1 41.19 90 LEU B N 1
ATOM 2918 C CA . LEU B 1 90 ? -20.312 12.281 1.471 1 41.19 90 LEU B CA 1
ATOM 2919 C C . LEU B 1 90 ? -20.453 13.492 2.385 1 41.19 90 LEU B C 1
ATOM 2921 O O . LEU B 1 90 ? -21.25 14.398 2.102 1 41.19 90 LEU B O 1
ATOM 2925 N N . PHE B 1 91 ? -20.375 13.328 3.74 1 45.62 91 PHE B N 1
ATOM 2926 C CA . PHE B 1 91 ? -20.344 14.492 4.617 1 45.62 91 PHE B CA 1
ATOM 2927 C C . PHE B 1 91 ? -19.797 15.711 3.879 1 45.62 91 PHE B C 1
ATOM 2929 O O . PHE B 1 91 ? -18.969 15.586 2.988 1 45.62 91 PHE B O 1
ATOM 2936 N N . SER B 1 92 ? -20.562 16.672 3.852 1 52 92 SER B N 1
ATOM 2937 C CA . SER B 1 92 ? -20.078 17.906 3.26 1 52 92 SER B CA 1
ATOM 2938 C C . SER B 1 92 ? -18.734 18.312 3.844 1 52 92 SER B C 1
ATOM 2940 O O . SER B 1 92 ? -18.5 18.156 5.043 1 52 92 SER B O 1
ATOM 2942 N N . SER B 1 93 ? -17.625 18.234 3.045 1 62.38 93 SER B N 1
ATOM 2943 C CA . SER B 1 93 ? -16.297 18.734 3.377 1 62.38 93 SER B CA 1
ATOM 294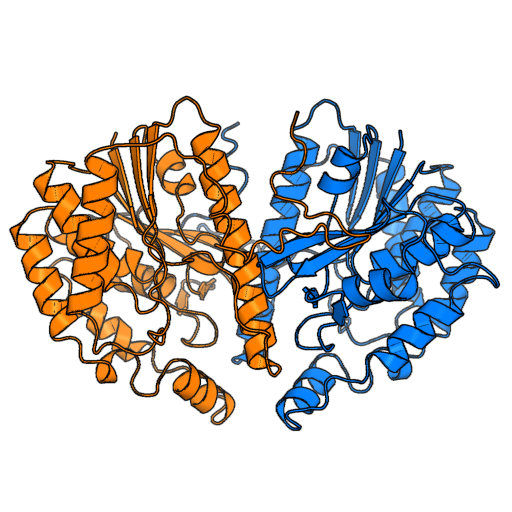4 C C . SER B 1 93 ? -16.375 20.109 4.051 1 62.38 93 SER B C 1
ATOM 2946 O O . SER B 1 93 ? -15.352 20.641 4.492 1 62.38 93 SER B O 1
ATOM 2948 N N . ASP B 1 94 ? -17.625 20.594 4.406 1 70.81 94 ASP B N 1
ATOM 2949 C CA . ASP B 1 94 ? -17.766 21.969 4.891 1 70.81 94 ASP B CA 1
ATOM 2950 C C . ASP B 1 94 ? -17.344 22.078 6.355 1 70.81 94 ASP B C 1
ATOM 2952 O O . ASP B 1 94 ? -16.719 23.062 6.758 1 70.81 94 ASP B O 1
ATOM 2956 N N . GLY B 1 95 ? -17.672 21.047 7.09 1 71.38 95 GLY B N 1
ATOM 2957 C CA . GLY B 1 95 ? -17.266 21.078 8.484 1 71.38 95 GLY B CA 1
ATOM 2958 C C . GLY B 1 95 ? -15.758 21.062 8.664 1 71.38 95 GLY B C 1
ATOM 2959 O O . GLY B 1 95 ? -15.211 21.891 9.406 1 71.38 95 GLY B O 1
ATOM 2960 N N . MET B 1 96 ? -15.102 20.266 7.973 1 78.12 96 MET B N 1
ATOM 2961 C CA . MET B 1 96 ? -13.648 20.188 8.062 1 78.12 96 MET B CA 1
ATOM 2962 C C . MET B 1 96 ? -12.992 21.453 7.52 1 78.12 96 MET B C 1
ATOM 2964 O O . MET B 1 96 ? -12.023 21.953 8.102 1 78.12 96 MET B O 1
ATOM 2968 N N . ARG B 1 97 ? -13.555 21.969 6.469 1 84.19 97 ARG B N 1
ATOM 2969 C CA . ARG B 1 97 ? -13.039 23.219 5.902 1 84.19 97 ARG B CA 1
ATOM 2970 C C . ARG B 1 97 ? -13.094 24.344 6.926 1 84.19 97 ARG B C 1
ATOM 2972 O O . ARG B 1 97 ? -12.133 25.094 7.07 1 84.19 97 ARG B O 1
ATOM 2979 N N . THR B 1 98 ? -14.188 24.406 7.539 1 79.25 98 THR B N 1
ATOM 2980 C CA . THR B 1 98 ? -14.383 25.453 8.539 1 79.25 98 THR B CA 1
ATOM 2981 C C . THR B 1 98 ? -13.43 25.25 9.719 1 79.25 98 THR B C 1
ATOM 2983 O O . THR B 1 98 ? -12.852 26.219 10.219 1 79.25 98 THR B O 1
ATOM 2986 N N . LEU B 1 99 ? -13.211 24.078 10.086 1 74.62 99 LEU B N 1
ATOM 2987 C CA . LEU B 1 99 ? -12.289 23.766 11.18 1 74.62 99 LEU B CA 1
ATOM 2988 C C . LEU B 1 99 ? -10.867 24.219 10.82 1 74.62 99 LEU B C 1
ATOM 2990 O O . LEU B 1 99 ? -10.188 24.844 11.641 1 74.62 99 LEU B O 1
ATOM 2994 N N . ILE B 1 100 ? -10.438 23.922 9.648 1 84.56 100 ILE B N 1
ATOM 2995 C CA . ILE B 1 100 ? -9.102 24.281 9.188 1 84.56 100 ILE B CA 1
ATOM 2996 C C . ILE B 1 100 ? -8.969 25.797 9.102 1 84.56 100 ILE B C 1
ATOM 2998 O O . ILE B 1 100 ? -7.98 26.359 9.562 1 84.56 100 ILE B O 1
ATOM 3002 N N . ARG B 1 101 ? -9.984 26.422 8.609 1 85.69 101 ARG B N 1
ATOM 3003 C CA . ARG B 1 101 ? -9.969 27.875 8.461 1 85.69 101 ARG B CA 1
ATOM 3004 C C . ARG B 1 101 ? -9.883 28.562 9.812 1 85.69 101 ARG B C 1
ATOM 3006 O O . ARG B 1 101 ? -9.148 29.531 9.984 1 85.69 101 ARG B O 1
ATOM 3013 N N . ASN B 1 102 ? -10.625 28.078 10.695 1 76.81 102 ASN B N 1
ATOM 3014 C CA . ASN B 1 102 ? -10.68 28.688 12.023 1 76.81 102 ASN B CA 1
ATOM 3015 C C . ASN B 1 102 ? -9.367 28.5 12.781 1 76.81 102 ASN B C 1
ATOM 3017 O O . ASN B 1 102 ? -9.055 29.281 13.688 1 76.81 102 ASN B O 1
ATOM 3021 N N . ALA B 1 103 ? -8.633 27.531 12.414 1 77.75 103 ALA B N 1
ATOM 3022 C CA . ALA B 1 103 ? -7.363 27.25 13.078 1 77.75 103 ALA B CA 1
ATOM 3023 C C . ALA B 1 103 ? -6.258 28.156 12.547 1 77.75 103 ALA B C 1
ATOM 3025 O O . ALA B 1 103 ? -5.188 28.266 13.148 1 77.75 103 ALA B O 1
ATOM 3026 N N . LEU B 1 104 ? -6.531 28.844 11.5 1 88.62 104 LEU B N 1
ATOM 3027 C CA . LEU B 1 104 ? -5.523 29.703 10.883 1 88.62 104 LEU B CA 1
ATOM 3028 C C . LEU B 1 104 ? -5.66 31.141 11.367 1 88.62 104 LEU B C 1
ATOM 3030 O O . LEU B 1 104 ? -6.773 31.625 11.562 1 88.62 104 LEU B O 1
ATOM 3034 N N . PRO B 1 105 ? -4.457 31.859 11.625 1 90.25 105 PRO B N 1
ATOM 3035 C CA . PRO B 1 105 ? -4.52 33.281 11.938 1 90.25 105 PRO B CA 1
ATOM 3036 C C . PRO B 1 105 ? -5.125 34.094 10.805 1 90.25 105 PRO B C 1
ATOM 3038 O O . PRO B 1 105 ? -5.117 33.688 9.648 1 90.25 105 PRO B O 1
ATOM 3041 N N . ALA B 1 106 ? -5.609 35.281 11.25 1 89.38 106 ALA B N 1
ATOM 3042 C CA . ALA B 1 106 ? -6.137 36.188 10.25 1 89.38 106 ALA B CA 1
ATOM 3043 C C . ALA B 1 106 ? -5.074 36.531 9.203 1 89.38 106 ALA B C 1
ATOM 3045 O O . ALA B 1 106 ? -3.916 36.781 9.547 1 89.38 106 ALA B O 1
ATOM 3046 N N . GLY B 1 107 ? -5.398 36.438 7.98 1 92.31 107 GLY B N 1
ATOM 3047 C CA . GLY B 1 107 ? -4.504 36.812 6.902 1 92.31 107 GLY B CA 1
ATOM 3048 C C . GLY B 1 107 ? -3.701 35.656 6.344 1 92.31 107 GLY B C 1
ATOM 3049 O O . GLY B 1 107 ? -3.07 35.781 5.293 1 92.31 107 GLY B O 1
ATOM 3050 N N . VAL B 1 108 ? -3.682 34.594 7 1 95.81 108 VAL B N 1
ATOM 3051 C CA . VAL B 1 108 ? -2.951 33.406 6.508 1 95.81 108 VAL B CA 1
ATOM 3052 C C . VAL B 1 108 ? -3.881 32.531 5.672 1 95.81 108 VAL B C 1
ATOM 3054 O O . VAL B 1 108 ? -4.75 31.859 6.215 1 95.81 108 VAL B O 1
ATOM 3057 N N . THR B 1 109 ? -3.674 32.562 4.352 1 95.31 109 THR B N 1
ATOM 3058 C CA . THR B 1 109 ? -4.602 31.828 3.484 1 95.31 109 THR B CA 1
ATOM 3059 C C . THR B 1 109 ? -3.848 30.922 2.514 1 95.31 109 THR B C 1
ATOM 3061 O O . THR B 1 109 ? -4.434 30.016 1.917 1 95.31 109 THR B O 1
ATOM 3064 N N . THR B 1 110 ? -2.592 31.266 2.318 1 97.12 110 THR B N 1
ATOM 3065 C CA . THR B 1 110 ? -1.775 30.484 1.385 1 97.12 110 THR B CA 1
ATOM 3066 C C . THR B 1 110 ? -0.506 29.984 2.066 1 97.12 110 THR B C 1
ATOM 3068 O O . THR B 1 110 ? -0.18 30.406 3.176 1 97.12 110 THR B O 1
ATOM 3071 N N . PHE B 1 111 ? 0.175 29.078 1.417 1 97.94 111 PHE B N 1
ATOM 3072 C CA . PHE B 1 111 ? 1.396 28.5 1.961 1 97.94 111 PHE B CA 1
ATOM 3073 C C . PHE B 1 111 ? 2.451 29.562 2.193 1 97.94 111 PHE B C 1
ATOM 3075 O O . PHE B 1 111 ? 3.242 29.469 3.133 1 97.94 111 PHE B O 1
ATOM 3082 N N . GLY B 1 112 ? 2.482 30.594 1.373 1 97.56 112 GLY B N 1
ATOM 3083 C CA . GLY B 1 112 ? 3.469 31.672 1.464 1 97.56 112 GLY B CA 1
ATOM 3084 C C . GLY B 1 112 ? 3.295 32.531 2.693 1 97.56 112 GLY B C 1
ATOM 3085 O O . GLY B 1 112 ? 4.199 33.281 3.061 1 97.56 112 GLY B O 1
ATOM 3086 N N . HIS B 1 113 ? 2.174 32.5 3.338 1 97.44 113 HIS B N 1
ATOM 3087 C CA . HIS B 1 113 ? 1.885 33.312 4.516 1 97.44 113 HIS B CA 1
ATOM 3088 C C . HIS B 1 113 ? 2.395 32.656 5.785 1 97.44 113 HIS B C 1
ATOM 3090 O O . HIS B 1 113 ? 2.391 33.25 6.859 1 97.44 113 HIS B O 1
ATOM 3096 N N . LEU B 1 114 ? 2.889 31.422 5.703 1 97.81 114 LEU B N 1
ATOM 3097 C CA . LEU B 1 114 ? 3.287 30.656 6.875 1 97.81 114 LEU B CA 1
ATOM 3098 C C . LEU B 1 114 ? 4.645 31.109 7.395 1 97.81 114 LEU B C 1
ATOM 3100 O O . LEU B 1 114 ? 5.477 31.594 6.621 1 97.81 114 LEU B O 1
ATOM 3104 N N . GLN B 1 115 ? 4.91 30.969 8.68 1 97.06 115 GLN B N 1
ATOM 3105 C CA . GLN B 1 115 ? 6.188 31.312 9.297 1 97.06 115 GLN B CA 1
ATOM 3106 C C . GLN B 1 115 ? 7.23 30.234 9.039 1 97.06 115 GLN B C 1
ATOM 3108 O O . GLN B 1 115 ? 8.43 30.516 8.961 1 97.06 115 GLN B O 1
ATOM 3113 N N . LEU B 1 116 ? 6.801 28.984 8.953 1 97.56 116 LEU B N 1
ATOM 3114 C CA . LEU B 1 116 ? 7.617 27.844 8.57 1 97.56 116 LEU B CA 1
ATOM 3115 C C . LEU B 1 116 ? 7.09 27.188 7.301 1 97.56 116 LEU B C 1
ATOM 3117 O O . LEU B 1 116 ? 5.875 27.062 7.121 1 97.56 116 LEU B O 1
ATOM 3121 N N . PRO B 1 117 ? 8.016 26.766 6.438 1 98.31 117 PRO B N 1
ATOM 3122 C CA . PRO B 1 117 ? 7.52 26 5.293 1 98.31 117 PRO B CA 1
ATOM 3123 C C . PRO B 1 117 ? 6.77 24.734 5.707 1 98.31 117 PRO B C 1
ATOM 3125 O O . PRO B 1 117 ? 7.184 24.047 6.645 1 98.31 117 PRO B O 1
ATOM 3128 N N . LEU B 1 118 ? 5.617 24.531 5.086 1 98.25 118 LEU B N 1
ATOM 3129 C CA . LEU B 1 118 ? 4.789 23.344 5.297 1 98.25 118 LEU B CA 1
ATOM 3130 C C . LEU B 1 118 ? 4.562 22.594 3.986 1 98.25 118 LEU B C 1
ATOM 3132 O O . LEU B 1 118 ? 4.242 23.203 2.965 1 98.25 118 LEU B O 1
ATOM 3136 N N . TYR B 1 119 ? 4.793 21.312 4.012 1 98 119 TYR B N 1
ATOM 3137 C CA . TYR B 1 119 ? 4.488 20.438 2.885 1 98 119 TYR B CA 1
ATOM 3138 C C . TYR B 1 119 ? 3.443 19.391 3.266 1 98 119 TYR B C 1
ATOM 3140 O O . TYR B 1 119 ? 3.531 18.781 4.332 1 98 119 TYR B O 1
ATOM 3148 N N . VAL B 1 120 ? 2.418 19.234 2.439 1 97.44 120 VAL B N 1
ATOM 3149 C CA . VAL B 1 120 ? 1.373 18.25 2.707 1 97.44 120 VAL B CA 1
ATOM 3150 C C . VAL B 1 120 ? 1.14 17.391 1.465 1 97.44 120 VAL B C 1
ATOM 3152 O O . VAL B 1 120 ? 1.399 17.828 0.342 1 97.44 120 VAL B O 1
ATOM 3155 N N . THR B 1 121 ? 0.697 16.172 1.676 1 95.88 121 THR B N 1
ATOM 3156 C CA . THR B 1 121 ? 0.521 15.234 0.571 1 95.88 121 THR B CA 1
ATOM 3157 C C . THR B 1 121 ? -0.943 14.82 0.438 1 95.88 121 THR B C 1
ATOM 3159 O O . THR B 1 121 ? -1.702 14.891 1.407 1 95.88 121 THR B O 1
ATOM 3162 N N . ALA B 1 122 ? -1.343 14.523 -0.712 1 96.44 122 ALA B N 1
ATOM 3163 C CA . ALA B 1 122 ? -2.637 13.938 -1.052 1 96.44 122 ALA B CA 1
ATOM 3164 C C . ALA B 1 122 ? -2.51 12.961 -2.221 1 96.44 122 ALA B C 1
ATOM 3166 O O . ALA B 1 122 ? -1.546 13.031 -2.988 1 96.44 122 ALA B O 1
ATOM 3167 N N . VAL B 1 123 ? -3.453 12.078 -2.307 1 94.5 123 VAL B N 1
ATOM 3168 C CA . VAL B 1 123 ? -3.395 11.055 -3.346 1 94.5 123 VAL B CA 1
ATOM 3169 C C . VAL B 1 123 ? -4.5 11.297 -4.371 1 94.5 123 VAL B C 1
ATOM 3171 O O . VAL B 1 123 ? -5.652 11.531 -4.004 1 94.5 123 VAL B O 1
ATOM 3174 N N . ASP B 1 124 ? -4.09 11.234 -5.609 1 92.94 124 ASP B N 1
ATOM 3175 C CA . ASP B 1 124 ? -5.082 11.305 -6.676 1 92.94 124 ASP B CA 1
ATOM 3176 C C . ASP B 1 124 ? -5.613 9.914 -7.02 1 92.94 124 ASP B C 1
ATOM 3178 O O . ASP B 1 124 ? -4.848 9.023 -7.387 1 92.94 124 ASP B O 1
ATOM 3182 N N . LEU B 1 125 ? -6.941 9.766 -6.957 1 90 125 LEU B N 1
ATOM 3183 C CA . LEU B 1 125 ? -7.566 8.469 -7.211 1 90 125 LEU B CA 1
ATOM 3184 C C . LEU B 1 125 ? -7.535 8.133 -8.703 1 90 125 LEU B C 1
ATOM 3186 O O . LEU B 1 125 ? -7.637 6.965 -9.078 1 90 125 LEU B O 1
ATOM 3190 N N . LEU B 1 126 ? -7.41 9.156 -9.516 1 87.06 126 LEU B N 1
ATOM 3191 C CA . LEU B 1 126 ? -7.457 8.922 -10.953 1 87.06 126 LEU B CA 1
ATOM 3192 C C . LEU B 1 126 ? -6.121 8.383 -11.461 1 87.06 126 LEU B C 1
ATOM 3194 O O . LEU B 1 126 ? -6.086 7.426 -12.234 1 87.06 126 LEU B O 1
ATOM 3198 N N . SER B 1 127 ? -5.066 8.953 -11.008 1 83.69 127 SER B N 1
ATOM 3199 C CA . SER B 1 127 ? -3.736 8.57 -11.477 1 83.69 127 SER B CA 1
ATOM 3200 C C . SER B 1 127 ? -3.055 7.625 -10.492 1 83.69 127 SER B C 1
ATOM 3202 O O . SER B 1 127 ? -2.027 7.027 -10.812 1 83.69 127 SER B O 1
ATOM 3204 N N . SER B 1 128 ? -3.555 7.473 -9.344 1 86.44 128 SER B N 1
ATOM 3205 C CA . SER B 1 128 ? -2.992 6.645 -8.281 1 86.44 128 SER B CA 1
ATOM 3206 C C . SER B 1 128 ? -1.626 7.16 -7.844 1 86.44 128 SER B C 1
ATOM 3208 O O . SER B 1 128 ? -0.73 6.371 -7.531 1 86.44 128 SER B O 1
ATOM 3210 N N . ARG B 1 129 ? -1.558 8.477 -7.859 1 87.75 129 ARG B N 1
ATOM 3211 C CA . ARG B 1 129 ? -0.259 9.07 -7.543 1 87.75 129 ARG B CA 1
ATOM 3212 C C . ARG B 1 129 ? -0.354 9.984 -6.332 1 87.75 129 ARG B C 1
ATOM 3214 O O . ARG B 1 129 ? -1.426 10.516 -6.027 1 87.75 129 ARG B O 1
ATOM 3221 N N . LEU B 1 130 ? 0.793 10.07 -5.715 1 91.38 130 LEU B N 1
ATOM 3222 C CA . LEU B 1 130 ? 0.934 10.977 -4.578 1 91.38 130 LEU B CA 1
ATOM 3223 C C . LEU B 1 130 ? 1.305 12.383 -5.047 1 91.38 130 LEU B C 1
ATOM 3225 O O . LEU B 1 130 ? 2.193 12.547 -5.891 1 91.38 130 LEU B O 1
ATOM 3229 N N . PHE B 1 131 ? 0.59 13.375 -4.543 1 93.19 131 PHE B N 1
ATOM 3230 C CA . PHE B 1 131 ? 0.876 14.766 -4.875 1 93.19 131 PHE B CA 1
ATOM 3231 C C . PHE B 1 131 ? 1.357 15.523 -3.645 1 93.19 131 PHE B C 1
ATOM 3233 O O . PHE B 1 131 ? 0.843 15.32 -2.543 1 93.19 131 PHE B O 1
ATOM 3240 N N . LEU B 1 132 ? 2.348 16.375 -3.902 1 95.31 132 LEU B N 1
ATOM 3241 C CA . LEU B 1 132 ? 2.943 17.203 -2.867 1 95.31 132 LEU B CA 1
ATOM 3242 C C . LEU B 1 132 ? 2.508 18.656 -3.021 1 95.31 132 LEU B C 1
ATOM 3244 O O . LEU B 1 132 ? 2.604 19.234 -4.109 1 95.31 132 LEU B O 1
ATOM 3248 N N . PHE B 1 133 ? 1.984 19.266 -1.951 1 97 133 PHE B N 1
ATOM 3249 C CA . PHE B 1 133 ? 1.659 20.688 -1.878 1 97 133 PHE B CA 1
ATOM 3250 C C . PHE B 1 133 ? 2.648 21.422 -0.983 1 97 133 PHE B C 1
ATOM 3252 O O . PHE B 1 133 ? 3.26 20.812 -0.097 1 97 133 PHE B O 1
ATOM 3259 N N . GLY B 1 134 ? 2.76 22.797 -1.225 1 97.56 134 GLY B N 1
ATOM 3260 C CA . GLY B 1 134 ? 3.578 23.625 -0.349 1 97.56 134 GLY B CA 1
ATOM 3261 C C . GLY B 1 134 ? 4.777 24.234 -1.051 1 97.56 134 GLY B C 1
ATOM 3262 O O . GLY B 1 134 ? 5.438 25.125 -0.508 1 97.56 134 GLY B O 1
ATOM 3263 N N . GLU B 1 135 ? 5.062 23.719 -2.219 1 95.94 135 GLU B N 1
ATOM 3264 C CA . GLU B 1 135 ? 6.195 24.266 -2.961 1 95.94 135 GLU B CA 1
ATOM 3265 C C . GLU B 1 135 ? 5.852 25.594 -3.607 1 95.94 135 GLU B C 1
ATOM 3267 O O . GLU B 1 135 ? 6.734 26.422 -3.85 1 95.94 135 GLU B O 1
ATOM 3272 N N . ASP B 1 136 ? 4.629 25.812 -3.885 1 95.81 136 ASP B N 1
ATOM 3273 C CA . ASP B 1 136 ? 4.109 27.062 -4.406 1 95.81 136 ASP B CA 1
ATOM 3274 C C . ASP B 1 136 ? 3.408 27.859 -3.311 1 95.81 136 ASP B C 1
ATOM 3276 O O . ASP B 1 136 ? 2.326 27.484 -2.855 1 95.81 136 ASP B O 1
ATOM 3280 N N . GLY B 1 137 ? 3.973 28.969 -2.965 1 96.19 137 GLY B N 1
ATOM 3281 C CA . GLY B 1 137 ? 3.479 29.797 -1.872 1 96.19 137 GLY B CA 1
ATOM 3282 C C . GLY B 1 137 ? 2.105 30.375 -2.141 1 96.19 137 GLY B C 1
ATOM 3283 O O . GLY B 1 137 ? 1.441 30.859 -1.222 1 96.19 137 GLY B O 1
ATOM 3284 N N . ASN B 1 138 ? 1.63 30.328 -3.389 1 95.81 138 ASN B N 1
ATOM 3285 C CA . ASN B 1 138 ? 0.375 30.984 -3.756 1 95.81 138 ASN B CA 1
ATOM 3286 C C . ASN B 1 138 ? -0.809 30.031 -3.623 1 95.81 138 ASN B C 1
ATOM 3288 O O . ASN B 1 138 ? -1.963 30.453 -3.727 1 95.81 138 ASN B O 1
ATOM 3292 N N . VAL B 1 139 ? -0.564 28.812 -3.324 1 95.81 139 VAL B N 1
ATOM 3293 C CA . VAL B 1 139 ? -1.611 27.797 -3.229 1 95.81 139 VAL B CA 1
ATOM 3294 C C . VAL B 1 139 ? -2.387 27.969 -1.924 1 95.81 139 VAL B C 1
ATOM 3296 O O . VAL B 1 139 ? -1.789 28.156 -0.86 1 95.81 139 VAL B O 1
ATOM 3299 N N . PRO B 1 140 ? -3.727 27.938 -2.021 1 95.25 140 PRO B N 1
ATOM 3300 C CA . PRO B 1 140 ? -4.527 28.047 -0.798 1 95.25 140 PRO B CA 1
ATOM 3301 C C . PRO B 1 140 ? -4.277 26.891 0.172 1 95.25 140 PRO B C 1
ATOM 3303 O O . PRO B 1 140 ? -4.309 25.719 -0.229 1 95.25 140 PRO B O 1
ATOM 3306 N N . LEU B 1 141 ? -4.094 27.219 1.446 1 95.62 141 LEU B N 1
ATOM 3307 C CA . LEU B 1 141 ? -3.785 26.25 2.492 1 95.62 141 LEU B CA 1
ATOM 3308 C C . LEU B 1 141 ? -4.961 25.297 2.723 1 95.62 141 LEU B C 1
ATOM 3310 O O . LEU B 1 141 ? -4.777 24.078 2.791 1 95.62 141 LEU B O 1
ATOM 3314 N N . VAL B 1 142 ? -6.129 25.828 2.785 1 94.38 142 VAL B N 1
ATOM 3315 C CA . VAL B 1 142 ? -7.309 25.078 3.217 1 94.38 142 VAL B CA 1
ATOM 3316 C C . VAL B 1 142 ? -7.594 23.953 2.236 1 94.38 142 VAL B C 1
ATOM 3318 O O . VAL B 1 142 ? -7.867 22.812 2.648 1 94.38 142 VAL B O 1
ATOM 3321 N N . ASP B 1 143 ? -7.445 24.203 0.938 1 93.56 143 ASP B N 1
ATOM 3322 C CA . ASP B 1 143 ? -7.719 23.172 -0.072 1 93.56 143 ASP B CA 1
ATOM 3323 C C . ASP B 1 143 ? -6.723 22.031 0.025 1 93.56 143 ASP B C 1
ATOM 3325 O O . ASP B 1 143 ? -7.109 20.859 -0.022 1 93.56 143 ASP B O 1
ATOM 3329 N N . ALA B 1 144 ? -5.48 22.375 0.181 1 96.12 144 ALA B N 1
ATOM 3330 C CA . ALA B 1 144 ? -4.426 21.359 0.246 1 96.12 144 ALA B CA 1
ATOM 3331 C C . ALA B 1 144 ? -4.543 20.531 1.52 1 96.12 144 ALA B C 1
ATOM 3333 O O . ALA B 1 144 ? -4.453 19.297 1.475 1 96.12 144 ALA B O 1
ATOM 3334 N N . VAL B 1 145 ? -4.746 21.172 2.635 1 95.75 145 VAL B N 1
ATOM 3335 C CA . VAL B 1 145 ? -4.84 20.484 3.918 1 95.75 145 VAL B CA 1
ATOM 3336 C C . VAL B 1 145 ? -6.109 19.641 3.951 1 95.75 145 VAL B C 1
ATOM 3338 O O . VAL B 1 145 ? -6.09 18.516 4.449 1 95.75 145 VAL B O 1
ATOM 3341 N N . LEU B 1 146 ? -7.203 20.172 3.4 1 93.81 146 LEU B N 1
ATOM 3342 C CA . LEU B 1 146 ? -8.445 19.422 3.316 1 93.81 146 LEU B CA 1
ATOM 3343 C C . LEU B 1 146 ? -8.258 18.141 2.492 1 93.81 146 LEU B C 1
ATOM 3345 O O . LEU B 1 146 ? -8.695 17.062 2.891 1 93.81 146 LEU B O 1
ATOM 3349 N N . ALA B 1 147 ? -7.598 18.297 1.357 1 95.38 147 ALA B N 1
ATOM 3350 C CA . ALA B 1 147 ? -7.328 17.125 0.515 1 95.38 147 ALA B CA 1
ATOM 3351 C C . ALA B 1 147 ? -6.516 16.078 1.271 1 95.38 147 ALA B C 1
ATOM 3353 O O . ALA B 1 147 ? -6.844 14.891 1.242 1 95.38 147 ALA B O 1
ATOM 3354 N N . SER B 1 148 ? -5.539 16.531 1.969 1 96.19 148 SER B N 1
ATOM 3355 C CA . SER B 1 148 ? -4.648 15.641 2.717 1 96.19 148 SER B CA 1
ATOM 3356 C C . SER B 1 148 ? -5.402 14.906 3.82 1 96.19 148 SER B C 1
ATOM 3358 O O . SER B 1 148 ? -5.016 13.805 4.211 1 96.19 148 SER B O 1
ATOM 3360 N N . ALA B 1 149 ? -6.5 15.461 4.242 1 91.5 149 ALA B N 1
ATOM 3361 C CA . ALA B 1 149 ? -7.199 14.914 5.402 1 91.5 149 ALA B CA 1
ATOM 3362 C C . ALA B 1 149 ? -8.5 14.242 4.984 1 91.5 149 ALA B C 1
ATOM 3364 O O . ALA B 1 149 ? -9.32 13.875 5.832 1 91.5 149 ALA B O 1
ATOM 3365 N N . SER B 1 150 ? -8.703 14.133 3.725 1 92.12 150 SER B N 1
ATOM 3366 C CA . SER B 1 150 ? -9.93 13.5 3.244 1 92.12 150 SER B CA 1
ATOM 3367 C C . SER B 1 150 ? -9.797 11.984 3.225 1 92.12 150 SER B C 1
ATOM 3369 O O . SER B 1 150 ? -9.445 11.398 2.197 1 92.12 150 SER B O 1
ATOM 3371 N N . VAL B 1 151 ? -10.164 11.391 4.309 1 88.25 151 VAL B N 1
ATOM 3372 C CA . VAL B 1 151 ? -10.047 9.945 4.48 1 88.25 151 VAL B CA 1
ATOM 3373 C C . VAL B 1 151 ? -11.016 9.234 3.541 1 88.25 151 VAL B C 1
ATOM 3375 O O . VAL B 1 151 ? -12.219 9.492 3.576 1 88.25 151 VAL B O 1
ATOM 3378 N N . PRO B 1 152 ? -10.492 8.375 2.73 1 89.12 152 PRO B N 1
ATOM 3379 C CA . PRO B 1 152 ? -11.398 7.652 1.834 1 89.12 152 PRO B CA 1
ATOM 3380 C C . PRO B 1 152 ? -12.531 6.945 2.582 1 89.12 152 PRO B C 1
ATOM 3382 O O . PRO B 1 152 ? -12.312 6.41 3.67 1 89.12 152 PRO B O 1
ATOM 3385 N N . ALA B 1 153 ? -13.742 6.941 1.987 1 77.06 153 ALA B N 1
ATOM 3386 C CA . ALA B 1 153 ? -14.945 6.281 2.475 1 77.06 153 ALA B CA 1
ATOM 3387 C C . ALA B 1 153 ? -15.547 7.035 3.652 1 77.06 153 ALA B C 1
ATOM 3389 O O . ALA B 1 153 ? -16.688 6.766 4.059 1 77.06 153 ALA B O 1
ATOM 3390 N N . ILE B 1 154 ? -14.797 7.914 4.262 1 78.88 154 ILE B N 1
ATOM 3391 C CA . ILE B 1 154 ? -15.312 8.727 5.355 1 78.88 154 ILE B CA 1
ATOM 3392 C C . ILE B 1 154 ? -15.648 10.125 4.84 1 78.88 154 ILE B C 1
ATOM 3394 O O . ILE B 1 154 ? -16.688 10.695 5.199 1 78.88 154 ILE B O 1
ATOM 3398 N N . HIS B 1 155 ? -14.781 10.664 4.043 1 83.5 155 HIS B N 1
ATOM 3399 C CA . HIS B 1 155 ? -14.945 11.984 3.434 1 83.5 155 HIS B CA 1
ATOM 3400 C C . HIS B 1 155 ? -14.984 11.883 1.913 1 83.5 155 HIS B C 1
ATOM 3402 O O . HIS B 1 155 ? -14.32 11.031 1.325 1 83.5 155 HIS B O 1
ATOM 3408 N N . PRO B 1 156 ? -15.805 12.797 1.311 1 84.75 156 PRO B N 1
ATOM 3409 C CA . PRO B 1 156 ? -15.719 12.828 -0.151 1 84.75 156 PRO B CA 1
ATOM 3410 C C . PRO B 1 156 ? -14.344 13.258 -0.651 1 84.75 156 PRO B C 1
ATOM 3412 O O . PRO B 1 156 ? -13.688 14.086 -0.021 1 84.75 156 PRO B O 1
ATOM 3415 N N . PRO B 1 157 ? -13.977 12.656 -1.777 1 92.06 157 PRO B N 1
ATOM 3416 C CA . PRO B 1 157 ? -12.75 13.164 -2.381 1 92.06 157 PRO B CA 1
ATOM 3417 C C . PRO B 1 157 ? -12.828 14.656 -2.711 1 92.06 157 PRO B C 1
ATOM 3419 O O . PRO B 1 157 ? -13.914 15.18 -2.951 1 92.06 157 PRO B O 1
ATOM 3422 N N . VAL B 1 158 ? -11.727 15.273 -2.697 1 92.38 158 VAL B N 1
ATOM 3423 C CA . VAL B 1 158 ? -11.648 16.688 -3.021 1 92.38 158 VAL B CA 1
ATOM 3424 C C . VAL B 1 158 ? -11.32 16.875 -4.5 1 92.38 158 VAL B C 1
ATOM 3426 O O . VAL B 1 158 ? -10.336 16.312 -4.996 1 92.38 158 VAL B O 1
ATOM 3429 N N . ALA B 1 159 ? -12.195 17.625 -5.133 1 92.06 159 ALA B N 1
ATOM 3430 C CA . ALA B 1 159 ? -11.891 18 -6.516 1 92.06 159 ALA B CA 1
ATOM 3431 C C . ALA B 1 159 ? -10.852 19.109 -6.562 1 92.06 159 ALA B C 1
ATOM 3433 O O . ALA B 1 159 ? -11.023 20.156 -5.926 1 92.06 159 ALA B O 1
ATOM 3434 N N . TYR B 1 160 ? -9.773 18.922 -7.254 1 93.31 160 TYR B N 1
ATOM 3435 C CA . TYR B 1 160 ? -8.695 19.891 -7.375 1 93.31 160 TYR B CA 1
ATOM 3436 C C . TYR B 1 160 ? -8.109 19.875 -8.781 1 93.31 160 TYR B C 1
ATOM 3438 O O . TYR B 1 160 ? -7.34 18.969 -9.133 1 93.31 160 TYR B O 1
ATOM 3446 N N . HIS B 1 161 ? -8.445 20.875 -9.648 1 92 161 HIS B N 1
ATOM 3447 C CA . HIS B 1 161 ? -7.926 21.047 -11 1 92 161 HIS B CA 1
ATOM 3448 C C . HIS B 1 161 ? -7.945 19.719 -11.766 1 92 161 HIS B C 1
ATOM 3450 O O . HIS B 1 161 ? -6.93 19.312 -12.328 1 92 161 HIS B O 1
ATOM 3456 N N . GLY B 1 162 ? -9.023 19.016 -11.688 1 89 162 GLY B N 1
ATOM 3457 C CA . GLY B 1 162 ? -9.211 17.797 -12.453 1 89 162 GLY B CA 1
ATOM 3458 C C . GLY B 1 162 ? -8.805 16.547 -11.703 1 89 162 GLY B C 1
ATOM 3459 O O . GLY B 1 162 ? -9.047 15.43 -12.172 1 89 162 GLY B O 1
ATOM 3460 N N . LEU B 1 163 ? -8.211 16.75 -10.57 1 92 163 LEU B N 1
ATOM 3461 C CA . LEU B 1 163 ? -7.848 15.609 -9.734 1 92 163 LEU B CA 1
ATOM 3462 C C . LEU B 1 163 ? -8.969 15.273 -8.758 1 92 163 LEU B C 1
ATOM 3464 O O . LEU B 1 163 ? -9.844 16.109 -8.5 1 92 163 LEU B O 1
ATOM 3468 N N . GLN B 1 164 ? -8.984 14.07 -8.391 1 93.75 164 GLN B N 1
ATOM 3469 C CA . GLN B 1 164 ? -9.805 13.602 -7.281 1 93.75 164 GLN B CA 1
ATOM 3470 C C . GLN B 1 164 ? -8.938 13.156 -6.109 1 93.75 164 GLN B C 1
ATOM 3472 O O . GLN B 1 164 ? -8.5 12 -6.059 1 93.75 164 GLN B O 1
ATOM 3477 N N . LEU B 1 165 ? -8.773 14.055 -5.176 1 95.25 165 LEU B N 1
ATOM 3478 C CA . LEU B 1 165 ? -7.766 13.867 -4.141 1 95.25 165 LEU B CA 1
ATOM 3479 C C . LEU B 1 165 ? -8.383 13.273 -2.879 1 95.25 165 LEU B C 1
ATOM 3481 O O . LEU B 1 165 ? -9.5 13.633 -2.498 1 95.25 165 LEU B O 1
ATOM 3485 N N . VAL B 1 166 ? -7.648 12.352 -2.301 1 95.12 166 VAL B N 1
ATOM 3486 C CA . VAL B 1 166 ? -7.977 11.812 -0.986 1 95.12 166 VAL B CA 1
ATOM 3487 C C . VAL B 1 166 ? -6.762 11.914 -0.065 1 95.12 166 VAL B C 1
ATOM 3489 O O . VAL B 1 166 ? -5.719 12.445 -0.459 1 95.12 166 VAL B O 1
ATOM 3492 N N . ASP B 1 167 ? -6.977 11.461 1.128 1 94.94 167 ASP B N 1
ATOM 3493 C CA . ASP B 1 167 ? -6 11.539 2.211 1 94.94 167 ASP B CA 1
ATOM 3494 C C . ASP B 1 167 ? -4.629 11.047 1.748 1 94.94 167 ASP B C 1
ATOM 3496 O O . ASP B 1 167 ? -4.516 9.992 1.131 1 94.94 167 ASP B O 1
ATOM 3500 N N . GLY B 1 168 ? -3.57 11.812 2.107 1 95 168 GLY B N 1
ATOM 3501 C CA . GLY B 1 168 ? -2.211 11.453 1.735 1 95 168 GLY B CA 1
ATOM 3502 C C . GLY B 1 168 ? -1.731 10.172 2.389 1 95 168 GLY B C 1
ATOM 3503 O O . GLY B 1 168 ? -0.803 9.523 1.896 1 95 168 GLY B O 1
ATOM 3504 N N . GLY B 1 169 ? -2.305 9.836 3.488 1 93 169 GLY B N 1
ATOM 3505 C CA . GLY B 1 169 ? -1.907 8.664 4.242 1 93 169 GLY B CA 1
ATOM 3506 C C . GLY B 1 169 ? -2.115 7.363 3.484 1 93 169 GLY B C 1
ATOM 3507 O O . GLY B 1 169 ? -1.563 6.328 3.854 1 93 169 GLY B O 1
ATOM 3508 N N . VAL B 1 170 ? -2.896 7.457 2.418 1 92.25 170 VAL B N 1
ATOM 3509 C CA . VAL B 1 170 ? -3.146 6.293 1.579 1 92.25 170 VAL B CA 1
ATOM 3510 C C . VAL B 1 170 ? -1.826 5.762 1.024 1 92.25 170 VAL B C 1
ATOM 3512 O O . VAL B 1 170 ? -1.608 4.547 0.976 1 92.25 170 VAL B O 1
ATOM 3515 N N . LEU B 1 171 ? -0.927 6.652 0.686 1 91.5 171 LEU B N 1
ATOM 3516 C CA . LEU B 1 171 ? 0.336 6.219 0.1 1 91.5 171 LEU B CA 1
ATOM 3517 C C . LEU B 1 171 ? 1.516 6.656 0.962 1 91.5 171 LEU B C 1
ATOM 3519 O O . LEU B 1 171 ? 2.596 6.062 0.892 1 91.5 171 LEU B O 1
ATOM 3523 N N . ALA B 1 172 ? 1.291 7.703 1.729 1 91.25 172 ALA B N 1
ATOM 3524 C CA . ALA B 1 172 ? 2.387 8.242 2.531 1 91.25 172 ALA B CA 1
ATOM 3525 C C . ALA B 1 172 ? 1.876 8.789 3.861 1 91.25 172 ALA B C 1
ATOM 3527 O O . ALA B 1 172 ? 1.766 10 4.039 1 91.25 172 ALA B O 1
ATOM 3528 N N . ASN B 1 173 ? 1.752 7.93 4.812 1 90.62 173 ASN B N 1
ATOM 3529 C CA . ASN B 1 173 ? 1.225 8.367 6.102 1 90.62 173 ASN B CA 1
ATOM 3530 C C . ASN B 1 173 ? 2.287 9.086 6.926 1 90.62 173 ASN B C 1
ATOM 3532 O O . ASN B 1 173 ? 1.993 10.086 7.586 1 90.62 173 ASN B O 1
ATOM 3536 N N . VAL B 1 174 ? 3.557 8.641 7.027 1 87.62 174 VAL B N 1
ATOM 3537 C CA . VAL B 1 174 ? 4.652 9.281 7.75 1 87.62 174 VAL B CA 1
ATOM 3538 C C . VAL B 1 174 ? 5.449 10.172 6.797 1 87.62 174 VAL B C 1
ATOM 3540 O O . VAL B 1 174 ? 5.785 11.312 7.133 1 87.62 174 VAL B O 1
ATOM 3543 N N . ALA B 1 175 ? 5.512 9.992 5.559 1 90.88 175 ALA B N 1
ATOM 3544 C CA . ALA B 1 175 ? 6.074 10.734 4.438 1 90.88 175 ALA B CA 1
ATOM 3545 C C . ALA B 1 175 ? 7.473 11.25 4.762 1 90.88 175 ALA B C 1
ATOM 3547 O O . ALA B 1 175 ? 7.781 12.422 4.52 1 90.88 175 ALA B O 1
ATOM 3548 N N . ALA B 1 176 ? 8.344 10.516 5.402 1 91.62 176 ALA B N 1
ATOM 3549 C CA . ALA B 1 176 ? 9.734 10.844 5.672 1 91.62 176 ALA B CA 1
ATOM 3550 C C . ALA B 1 176 ? 10.5 11.102 4.375 1 91.62 176 ALA B C 1
ATOM 3552 O O . ALA B 1 176 ? 11.406 11.938 4.332 1 91.62 176 ALA B O 1
ATOM 3553 N N . SER B 1 177 ? 10.062 10.445 3.359 1 88.19 177 SER B N 1
ATOM 3554 C CA . SER B 1 177 ? 10.711 10.602 2.062 1 88.19 177 SER B CA 1
ATOM 3555 C C . SER B 1 177 ? 10.547 12.023 1.534 1 88.19 177 SER B C 1
ATOM 3557 O O . SER B 1 177 ? 11.43 12.539 0.843 1 88.19 177 SER B O 1
ATOM 3559 N N . VAL B 1 178 ? 9.422 12.648 1.852 1 93 178 VAL B N 1
ATOM 3560 C CA . VAL B 1 178 ? 9.211 14.039 1.449 1 93 178 VAL B CA 1
ATOM 3561 C C . VAL B 1 178 ? 10.219 14.938 2.152 1 93 178 VAL B C 1
ATOM 3563 O O . VAL B 1 178 ? 10.789 15.844 1.537 1 93 178 VAL B O 1
ATOM 3566 N N . ALA B 1 179 ? 10.43 14.68 3.42 1 95.31 179 ALA B N 1
ATOM 3567 C CA . ALA B 1 179 ? 11.422 15.453 4.164 1 95.31 179 ALA B CA 1
ATOM 3568 C C . ALA B 1 179 ? 12.805 15.312 3.537 1 95.31 179 ALA B C 1
ATOM 3570 O O . ALA B 1 179 ? 13.523 16.312 3.387 1 95.31 179 ALA B O 1
ATOM 3571 N N . MET B 1 180 ? 13.102 14.102 3.17 1 91.62 180 MET B N 1
ATOM 3572 C CA . MET B 1 180 ? 14.383 13.852 2.525 1 91.62 180 MET B CA 1
ATOM 3573 C C . MET B 1 180 ? 14.477 14.57 1.186 1 91.62 180 MET B C 1
ATOM 3575 O O . MET B 1 180 ? 15.5 15.172 0.865 1 91.62 180 MET B O 1
ATOM 3579 N N . ASP B 1 181 ? 13.414 14.539 0.45 1 89.56 181 ASP B N 1
ATOM 3580 C CA . ASP B 1 181 ? 13.328 15.195 -0.849 1 89.56 181 ASP B CA 1
ATOM 3581 C C . ASP B 1 181 ? 13.547 16.703 -0.714 1 89.56 181 ASP B C 1
ATOM 3583 O O . ASP B 1 181 ? 14.086 17.344 -1.62 1 89.56 181 ASP B O 1
ATOM 3587 N N . LYS B 1 182 ? 13.188 17.219 0.431 1 94.38 182 LYS B N 1
ATOM 3588 C CA . LYS B 1 182 ? 13.289 18.656 0.646 1 94.38 182 LYS B CA 1
ATOM 3589 C C . LYS B 1 182 ? 14.617 19.031 1.303 1 94.38 182 LYS B C 1
ATOM 3591 O O . LYS B 1 182 ? 14.828 20.172 1.682 1 94.38 182 LYS B O 1
ATOM 3596 N N . GLY B 1 183 ? 15.461 18.031 1.532 1 93.69 183 GLY B N 1
ATOM 3597 C CA . GLY B 1 183 ? 16.844 18.312 1.896 1 93.69 183 GLY B CA 1
ATOM 3598 C C . GLY B 1 183 ? 17.109 18.172 3.383 1 93.69 183 GLY B C 1
ATOM 3599 O O . GLY B 1 183 ? 18.156 18.594 3.875 1 93.69 183 GLY B O 1
ATOM 3600 N N . ALA B 1 184 ? 16.188 17.609 4.082 1 96.06 184 ALA B N 1
ATOM 3601 C CA . ALA B 1 184 ? 16.422 17.422 5.512 1 96.06 184 ALA B CA 1
ATOM 3602 C C . ALA B 1 184 ? 17.578 16.453 5.754 1 96.06 184 ALA B C 1
ATOM 3604 O O . ALA B 1 184 ? 17.734 15.469 5.027 1 96.06 184 ALA B O 1
ATOM 3605 N N . THR B 1 185 ? 18.375 16.734 6.762 1 95.69 185 THR B N 1
ATOM 3606 C CA . THR B 1 185 ? 19.422 15.828 7.203 1 95.69 185 THR B CA 1
ATOM 3607 C C . THR B 1 185 ? 19.109 15.266 8.586 1 95.69 185 THR B C 1
ATOM 3609 O O . THR B 1 185 ? 19.688 14.258 9 1 95.69 185 THR B O 1
ATOM 3612 N N . GLN B 1 186 ? 18.297 15.977 9.297 1 95.88 186 GLN B N 1
ATOM 3613 C CA . GLN B 1 186 ? 17.719 15.492 10.547 1 95.88 186 GLN B CA 1
ATOM 3614 C C . GLN B 1 186 ? 16.188 15.445 10.461 1 95.88 186 GLN B C 1
ATOM 3616 O O . GLN B 1 186 ? 15.555 16.453 10.156 1 95.88 186 GLN B O 1
ATOM 3621 N N . VAL B 1 187 ? 15.695 14.281 10.672 1 96.12 187 VAL B N 1
ATOM 3622 C CA . VAL B 1 187 ? 14.258 14.109 10.508 1 96.12 187 VAL B CA 1
ATOM 3623 C C . VAL B 1 187 ? 13.648 13.602 11.812 1 96.12 187 VAL B C 1
ATOM 3625 O O . VAL B 1 187 ? 14.008 12.523 12.297 1 96.12 187 VAL B O 1
ATOM 3628 N N . TYR B 1 188 ? 12.773 14.414 12.422 1 96.12 188 TYR B N 1
ATOM 3629 C CA . TYR B 1 188 ? 11.961 13.977 13.555 1 96.12 188 TYR B CA 1
ATOM 3630 C C . TYR B 1 188 ? 10.57 13.555 13.102 1 96.12 188 TYR B C 1
ATOM 3632 O O . TYR B 1 188 ? 9.766 14.391 12.68 1 96.12 188 TYR B O 1
ATOM 3640 N N . VAL B 1 189 ? 10.336 12.25 13.219 1 95.31 189 VAL B N 1
ATOM 3641 C CA . VAL B 1 189 ? 9.031 11.711 12.844 1 95.31 189 VAL B CA 1
ATOM 3642 C C . VAL B 1 189 ? 8.188 11.484 14.094 1 95.31 189 VAL B C 1
ATOM 3644 O O . VAL B 1 189 ? 8.586 10.734 14.992 1 95.31 189 VAL B O 1
ATOM 3647 N N . VAL B 1 190 ? 7.043 12.164 14.164 1 94.62 190 VAL B N 1
ATOM 3648 C CA . VAL B 1 190 ? 6.023 11.828 15.148 1 94.62 190 VAL B CA 1
ATOM 3649 C C . VAL B 1 190 ? 4.988 10.891 14.523 1 94.62 190 VAL B C 1
ATOM 3651 O O . VAL B 1 190 ? 4.113 11.336 13.781 1 94.62 190 VAL B O 1
ATOM 3654 N N . ASN B 1 191 ? 5.098 9.641 14.836 1 90.88 191 ASN B N 1
ATOM 3655 C CA . ASN B 1 191 ? 4.25 8.594 14.273 1 90.88 191 ASN B CA 1
ATOM 3656 C C . ASN B 1 191 ? 3.094 8.25 15.203 1 90.88 191 ASN B C 1
ATOM 3658 O O . ASN B 1 191 ? 3.27 7.496 16.156 1 90.88 191 ASN B O 1
ATOM 3662 N N . ALA B 1 192 ? 1.896 8.867 14.898 1 81.81 192 ALA B N 1
ATOM 3663 C CA . ALA B 1 192 ? 0.716 8.656 15.727 1 81.81 192 ALA B CA 1
ATOM 3664 C C . ALA B 1 192 ? -0.268 7.699 15.062 1 81.81 192 ALA B C 1
ATOM 3666 O O . ALA B 1 192 ? -1.38 7.496 15.555 1 81.81 192 ALA B O 1
ATOM 3667 N N . GLY B 1 193 ? -0.175 7.363 13.906 1 63.47 193 GLY B N 1
ATOM 3668 C CA . GLY B 1 193 ? -1.157 6.672 13.086 1 63.47 193 GLY B CA 1
ATOM 3669 C C . GLY B 1 193 ? -1.193 5.176 13.336 1 63.47 193 GLY B C 1
ATOM 3670 O O . GLY B 1 193 ? -2.268 4.598 13.5 1 63.47 193 GLY B O 1
ATOM 3671 N N . TYR B 1 194 ? -0.242 4.43 12.836 1 58.72 194 TYR B N 1
ATOM 3672 C CA . TYR B 1 194 ? -0.311 2.98 12.672 1 58.72 194 TYR B CA 1
ATOM 3673 C C . TYR B 1 194 ? 0.442 2.271 13.797 1 58.72 194 TYR B C 1
ATOM 3675 O O . TYR B 1 194 ? 1.654 2.445 13.945 1 58.72 194 TYR B O 1
ATOM 3683 N N . GLY B 1 195 ? -0.352 2.295 15.07 1 51.62 195 GLY B N 1
ATOM 3684 C CA . GLY B 1 195 ? 0.272 1.876 16.312 1 51.62 195 GLY B CA 1
ATOM 3685 C C . GLY B 1 195 ? 0.623 0.4 16.344 1 51.62 195 GLY B C 1
ATOM 3686 O O . GLY B 1 195 ? 1.036 -0.128 17.375 1 51.62 195 GLY B O 1
ATOM 3687 N N . GLY B 1 196 ? 0.832 -0.036 15.328 1 56.56 196 GLY B N 1
ATOM 3688 C CA . GLY B 1 196 ? 1.452 -1.336 15.531 1 56.56 196 GLY B CA 1
ATOM 3689 C C . GLY B 1 196 ? 0.656 -2.24 16.453 1 56.56 196 GLY B C 1
ATOM 3690 O O . GLY B 1 196 ? -0.333 -1.812 17.047 1 56.56 196 GLY B O 1
ATOM 3691 N N . GLY B 1 197 ? 0.428 -3.531 16.297 1 57.66 197 GLY B N 1
ATOM 3692 C CA . GLY B 1 197 ? -0.066 -4.66 17.062 1 57.66 197 GLY B CA 1
ATOM 3693 C C . GLY B 1 197 ? -1.101 -5.484 16.328 1 57.66 197 GLY B C 1
ATOM 3694 O O . GLY B 1 197 ? -1.611 -5.059 15.281 1 57.66 197 GLY B O 1
ATOM 3695 N N . PRO B 1 198 ? -1.233 -6.605 16.828 1 62.31 198 PRO B N 1
ATOM 3696 C CA . PRO B 1 198 ? -2.225 -7.477 16.188 1 62.31 198 PRO B CA 1
ATOM 3697 C C . PRO B 1 198 ? -3.65 -6.949 16.328 1 62.31 198 PRO B C 1
ATOM 3699 O O . PRO B 1 198 ? -3.996 -6.367 17.359 1 62.31 198 PRO B O 1
ATOM 3702 N N . LEU B 1 199 ? -4.281 -7.012 15.234 1 71.25 199 LEU B N 1
ATOM 3703 C CA . LEU B 1 199 ? -5.691 -6.641 15.211 1 71.25 199 LEU B CA 1
ATOM 3704 C C . LEU B 1 199 ? -6.574 -7.812 15.617 1 71.25 199 LEU B C 1
ATOM 3706 O O . LEU B 1 199 ? -6.113 -8.961 15.656 1 71.25 199 LEU B O 1
ATOM 3710 N N . THR B 1 200 ? -7.75 -7.496 16.062 1 76.75 200 THR B N 1
ATOM 3711 C CA . THR B 1 200 ? -8.734 -8.547 16.297 1 76.75 200 THR B CA 1
ATOM 3712 C C . THR B 1 200 ? -9.195 -9.156 14.977 1 76.75 200 THR B C 1
ATOM 3714 O O . THR B 1 200 ? -9.133 -8.508 13.93 1 76.75 200 THR B O 1
ATOM 3717 N N . PRO B 1 201 ? -9.508 -10.484 15.055 1 84.31 201 PRO B N 1
ATOM 3718 C CA . PRO B 1 201 ? -9.984 -11.102 13.812 1 84.31 201 PRO B CA 1
ATOM 3719 C C . PRO B 1 201 ? -11.125 -10.32 13.164 1 84.31 201 PRO B C 1
ATOM 3721 O O . PRO B 1 201 ? -12.047 -9.883 13.852 1 84.31 201 PRO B O 1
ATOM 3724 N N . ALA B 1 202 ? -10.938 -9.984 11.93 1 83.81 202 ALA B N 1
ATOM 3725 C CA . ALA B 1 202 ? -11.961 -9.258 11.195 1 83.81 202 ALA B CA 1
ATOM 3726 C C . ALA B 1 202 ? -13.25 -10.07 11.086 1 83.81 202 ALA B C 1
ATOM 3728 O O . ALA B 1 202 ? -13.211 -11.258 10.781 1 83.81 202 ALA B O 1
ATOM 3729 N N . GLN B 1 203 ? -14.266 -9.305 11.562 1 81.06 203 GLN B N 1
ATOM 3730 C CA . GLN B 1 203 ? -15.609 -9.867 11.445 1 81.06 203 GLN B CA 1
ATOM 3731 C C . GLN B 1 203 ? -16.438 -9.102 10.422 1 81.06 203 GLN B C 1
ATOM 3733 O O . GLN B 1 203 ? -16.672 -7.898 10.578 1 81.06 203 GLN B O 1
ATOM 3738 N N . GLY B 1 204 ? -16.766 -9.68 9.312 1 78.38 204 GLY B N 1
ATOM 3739 C CA . GLY B 1 204 ? -17.578 -9.016 8.297 1 78.38 204 GLY B CA 1
ATOM 3740 C C . GLY B 1 204 ? -16.75 -8.328 7.227 1 78.38 204 GLY B C 1
ATOM 3741 O O . GLY B 1 204 ? -15.531 -8.164 7.383 1 78.38 204 GLY B O 1
ATOM 3742 N N . VAL B 1 205 ? -17.422 -7.832 6.277 1 80.81 205 VAL B N 1
ATOM 3743 C CA . VAL B 1 205 ? -16.766 -7.32 5.074 1 80.81 205 VAL B CA 1
ATOM 3744 C C . VAL B 1 205 ? -16.078 -5.992 5.379 1 80.81 205 VAL B C 1
ATOM 3746 O O . VAL B 1 205 ? -14.961 -5.754 4.934 1 80.81 205 VAL B O 1
ATOM 3749 N N . LEU B 1 206 ? -16.703 -5.203 6.137 1 78.25 206 LEU B N 1
ATOM 3750 C CA . LEU B 1 206 ? -16.141 -3.887 6.43 1 78.25 206 LEU B CA 1
ATOM 3751 C C . LEU B 1 206 ? -14.867 -4.004 7.258 1 78.25 206 LEU B C 1
ATOM 3753 O O . LEU B 1 206 ? -13.898 -3.275 7.027 1 78.25 206 LEU B O 1
ATOM 3757 N N . GLU B 1 207 ? -14.922 -4.898 8.188 1 82.62 207 GLU B N 1
ATOM 3758 C CA . GLU B 1 207 ? -13.727 -5.102 9 1 82.62 207 GLU B CA 1
ATOM 3759 C C . GLU B 1 207 ? -12.594 -5.703 8.18 1 82.62 207 GLU B C 1
ATOM 3761 O O . GLU B 1 207 ? -11.422 -5.375 8.391 1 82.62 207 GLU B O 1
ATOM 3766 N N . VAL B 1 208 ? -12.969 -6.602 7.25 1 87.25 208 VAL B N 1
ATOM 3767 C CA . VAL B 1 208 ? -11.961 -7.188 6.379 1 87.25 208 VAL B CA 1
ATOM 3768 C C . VAL B 1 208 ? -11.312 -6.098 5.523 1 87.25 208 VAL B C 1
ATOM 3770 O O . VAL B 1 208 ? -10.094 -6.039 5.395 1 87.25 208 VAL B O 1
ATOM 3773 N N . ILE B 1 209 ? -12.117 -5.207 5.031 1 85.31 209 ILE B N 1
ATOM 3774 C CA . ILE B 1 209 ? -11.609 -4.105 4.223 1 85.31 209 ILE B CA 1
ATOM 3775 C C . ILE B 1 209 ? -10.734 -3.195 5.082 1 85.31 209 ILE B C 1
ATOM 3777 O O . ILE B 1 209 ? -9.641 -2.809 4.668 1 85.31 209 ILE B O 1
ATOM 3781 N N . GLY B 1 210 ? -11.227 -2.879 6.258 1 84.38 210 GLY B N 1
ATOM 3782 C CA . GLY B 1 210 ? -10.453 -2.051 7.168 1 84.38 210 GLY B CA 1
ATOM 3783 C C . GLY B 1 210 ? -9.102 -2.646 7.508 1 84.38 210 GLY B C 1
ATOM 3784 O O . GLY B 1 210 ? -8.086 -1.948 7.484 1 84.38 210 GLY B O 1
ATOM 3785 N N . HIS B 1 211 ? -9.094 -3.936 7.805 1 87.75 211 HIS B N 1
ATOM 3786 C CA . HIS B 1 211 ? -7.844 -4.617 8.133 1 87.75 211 HIS B CA 1
ATOM 3787 C C . HIS B 1 211 ? -6.91 -4.664 6.922 1 87.75 211 HIS B C 1
ATOM 3789 O O . HIS B 1 211 ? -5.688 -4.602 7.074 1 87.75 211 HIS B O 1
ATOM 3795 N N . THR B 1 212 ? -7.488 -4.84 5.754 1 90.5 212 THR B N 1
ATOM 3796 C CA . THR B 1 212 ? -6.703 -4.855 4.527 1 90.5 212 THR B CA 1
ATOM 3797 C C . THR B 1 212 ? -6.004 -3.516 4.316 1 90.5 212 THR B C 1
ATOM 3799 O O . THR B 1 212 ? -4.801 -3.473 4.051 1 90.5 212 THR B O 1
ATOM 3802 N N . ILE B 1 213 ? -6.703 -2.447 4.461 1 88.12 213 ILE B N 1
ATOM 3803 C CA . ILE B 1 213 ? -6.145 -1.109 4.301 1 88.12 213 ILE B CA 1
ATOM 3804 C C . ILE B 1 213 ? -5.074 -0.862 5.363 1 88.12 213 ILE B C 1
ATOM 3806 O O . ILE B 1 213 ? -4.02 -0.299 5.07 1 88.12 213 ILE B O 1
ATOM 3810 N N . ASN B 1 214 ? -5.355 -1.333 6.539 1 84.38 214 ASN B N 1
ATOM 3811 C CA . ASN B 1 214 ? -4.371 -1.209 7.609 1 84.38 214 ASN B CA 1
ATOM 3812 C C . ASN B 1 214 ? -3.068 -1.921 7.258 1 84.38 214 ASN B C 1
ATOM 3814 O O . ASN B 1 214 ? -1.983 -1.402 7.52 1 84.38 214 ASN B O 1
ATOM 3818 N N . ALA B 1 215 ? -3.184 -3.094 6.738 1 87.56 215 ALA B N 1
ATOM 3819 C CA . ALA B 1 215 ? -1.998 -3.852 6.348 1 87.56 215 ALA B CA 1
ATOM 3820 C C . ALA B 1 215 ? -1.195 -3.109 5.285 1 87.56 215 ALA B C 1
ATOM 3822 O O . ALA B 1 215 ? 0.035 -3.055 5.352 1 87.56 215 ALA B O 1
ATOM 3823 N N . MET B 1 216 ? -1.876 -2.572 4.316 1 89.56 216 MET B N 1
ATOM 3824 C CA . MET B 1 216 ? -1.214 -1.84 3.242 1 89.56 216 MET B CA 1
ATOM 3825 C C . MET B 1 216 ? -0.534 -0.584 3.777 1 89.56 216 MET B C 1
ATOM 3827 O O . MET B 1 216 ? 0.585 -0.26 3.375 1 89.56 216 MET B O 1
ATOM 3831 N N . MET B 1 217 ? -1.196 0.119 4.664 1 86.38 217 MET B N 1
ATOM 3832 C CA . MET B 1 217 ? -0.622 1.32 5.266 1 86.38 217 MET B CA 1
ATOM 3833 C C . MET B 1 217 ? 0.606 0.977 6.102 1 86.38 217 MET B C 1
ATOM 3835 O O . MET B 1 217 ? 1.603 1.702 6.078 1 86.38 217 MET B O 1
ATOM 3839 N N . ALA B 1 218 ? 0.476 -0.097 6.832 1 82.62 218 ALA B N 1
ATOM 3840 C CA . ALA B 1 218 ? 1.605 -0.549 7.641 1 82.62 218 ALA B CA 1
ATOM 3841 C C . ALA B 1 218 ? 2.828 -0.828 6.77 1 82.62 218 ALA B C 1
ATOM 3843 O O . ALA B 1 218 ? 3.945 -0.439 7.117 1 82.62 218 ALA B O 1
ATOM 3844 N N . GLN B 1 219 ? 2.547 -1.463 5.723 1 84.31 219 GLN B N 1
ATOM 3845 C CA . GLN B 1 219 ? 3.646 -1.772 4.816 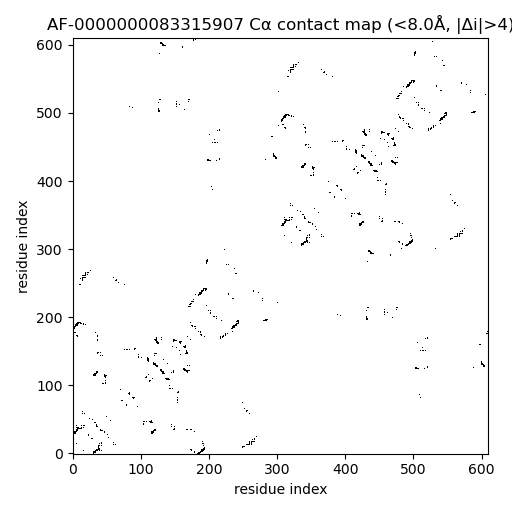1 84.31 219 GLN B CA 1
ATOM 3846 C C . GLN B 1 219 ? 4.266 -0.5 4.25 1 84.31 219 GLN B C 1
ATOM 3848 O O . GLN B 1 219 ? 5.488 -0.399 4.125 1 84.31 219 GLN B O 1
ATOM 3853 N N . SER B 1 220 ? 3.457 0.43 3.881 1 83.44 220 SER B N 1
ATOM 3854 C CA . SER B 1 220 ? 3.934 1.698 3.34 1 83.44 220 SER B CA 1
ATOM 3855 C C . SER B 1 220 ? 4.789 2.445 4.355 1 83.44 220 SER B C 1
ATOM 3857 O O . SER B 1 220 ? 5.812 3.033 4 1 83.44 220 SER B O 1
ATOM 3859 N N . LEU B 1 221 ? 4.375 2.424 5.551 1 82.25 221 LEU B N 1
ATOM 3860 C CA . LEU B 1 221 ? 5.109 3.07 6.633 1 82.25 221 LEU B CA 1
ATOM 3861 C C . LEU B 1 221 ? 6.488 2.443 6.805 1 82.25 221 LEU B C 1
ATOM 3863 O O . LEU B 1 221 ? 7.492 3.154 6.891 1 82.25 221 LEU B O 1
ATOM 3867 N N . LEU B 1 222 ? 6.5 1.161 6.797 1 79.62 222 LEU B N 1
ATOM 3868 C CA . LEU B 1 222 ? 7.762 0.454 6.988 1 79.62 222 LEU B CA 1
ATOM 3869 C C . LEU B 1 222 ? 8.727 0.746 5.84 1 79.62 222 LEU B C 1
ATOM 3871 O O . LEU B 1 222 ? 9.922 0.935 6.066 1 79.62 222 LEU B O 1
ATOM 3875 N N . GLN B 1 223 ? 8.172 0.77 4.715 1 78.75 223 GLN B N 1
ATOM 3876 C CA . GLN B 1 223 ? 9.016 1.026 3.553 1 78.75 223 GLN B CA 1
ATOM 3877 C C . GLN B 1 223 ? 9.578 2.445 3.584 1 78.75 223 GLN B C 1
ATOM 3879 O O . GLN B 1 223 ? 10.734 2.668 3.227 1 78.75 223 GLN B O 1
ATOM 3884 N N . ASP B 1 224 ? 8.773 3.412 3.98 1 82.31 224 ASP B N 1
ATOM 3885 C CA . ASP B 1 224 ? 9.211 4.805 4.066 1 82.31 224 ASP B CA 1
ATOM 3886 C C . ASP B 1 224 ? 10.289 4.973 5.133 1 82.31 224 ASP B C 1
ATOM 3888 O O . ASP B 1 224 ? 11.305 5.633 4.898 1 82.31 224 ASP B O 1
ATOM 3892 N N . LEU B 1 225 ? 10.078 4.375 6.234 1 81.56 225 LEU B N 1
ATOM 3893 C CA . LEU B 1 225 ? 11.055 4.465 7.316 1 81.56 225 LEU B CA 1
ATOM 3894 C C . LEU B 1 225 ? 12.352 3.75 6.945 1 81.56 225 LEU B C 1
ATOM 3896 O O . LEU B 1 225 ? 13.438 4.223 7.266 1 81.56 225 LEU B O 1
ATOM 3900 N N . ASP B 1 226 ? 12.203 2.613 6.25 1 79.12 226 ASP B N 1
ATOM 3901 C CA . ASP B 1 226 ? 13.383 1.865 5.82 1 79.12 226 ASP B CA 1
ATOM 3902 C C . ASP B 1 226 ? 14.266 2.709 4.906 1 79.12 226 ASP B C 1
ATOM 3904 O O . ASP B 1 226 ? 15.492 2.656 5 1 79.12 226 ASP B O 1
ATOM 3908 N N . ARG B 1 227 ? 13.688 3.418 4.125 1 78.69 227 ARG B N 1
ATOM 3909 C CA . ARG B 1 227 ? 14.438 4.289 3.223 1 78.69 227 ARG B CA 1
ATOM 3910 C C . ARG B 1 227 ? 15.242 5.324 4.004 1 78.69 227 ARG B C 1
ATOM 3912 O O . ARG B 1 227 ? 16.406 5.586 3.68 1 78.69 227 ARG B O 1
ATOM 3919 N N . ALA B 1 228 ? 14.602 5.922 4.98 1 83.56 228 ALA B N 1
ATOM 3920 C CA . ALA B 1 228 ? 15.273 6.926 5.797 1 83.56 228 ALA B CA 1
ATOM 3921 C C . ALA B 1 228 ? 16.406 6.301 6.617 1 83.56 228 ALA B C 1
ATOM 3923 O O . ALA B 1 228 ? 17.469 6.891 6.758 1 83.56 228 ALA B O 1
ATOM 3924 N N . ILE B 1 229 ? 16.156 5.113 7.039 1 82.38 229 ILE B N 1
ATOM 3925 C CA . ILE B 1 229 ? 17.109 4.422 7.883 1 82.38 229 ILE B CA 1
ATOM 3926 C C . ILE B 1 229 ? 18.344 4.035 7.062 1 82.38 229 ILE B C 1
ATOM 3928 O O . ILE B 1 229 ? 19.469 4.125 7.547 1 82.38 229 ILE B O 1
ATOM 3932 N N . ARG B 1 230 ? 18.141 3.645 5.848 1 79.31 230 ARG B N 1
ATOM 3933 C CA . ARG B 1 230 ? 19.219 3.148 4.996 1 79.31 230 ARG B CA 1
ATOM 3934 C C . ARG B 1 230 ? 20.062 4.301 4.445 1 79.31 230 ARG B C 1
ATOM 3936 O O . ARG B 1 230 ? 21.156 4.086 3.943 1 79.31 230 ARG B O 1
ATOM 3943 N N . ASP B 1 231 ? 19.516 5.441 4.48 1 83 231 ASP B N 1
ATOM 3944 C CA . ASP B 1 231 ? 20.266 6.602 4.016 1 83 231 ASP B CA 1
ATOM 3945 C C . ASP B 1 231 ? 21.188 7.137 5.109 1 83 231 ASP B C 1
ATOM 3947 O O . ASP B 1 231 ? 20.719 7.777 6.059 1 83 231 ASP B O 1
ATOM 3951 N N . THR B 1 232 ? 22.406 6.918 4.941 1 85 232 THR B N 1
ATOM 3952 C CA . THR B 1 232 ? 23.391 7.246 5.961 1 85 232 THR B CA 1
ATOM 3953 C C . THR B 1 232 ? 23.469 8.758 6.164 1 85 232 THR B C 1
ATOM 3955 O O . THR B 1 232 ? 24.016 9.227 7.164 1 85 232 THR B O 1
ATOM 3958 N N . ALA B 1 233 ? 22.984 9.523 5.223 1 90.19 233 ALA B N 1
ATOM 3959 C CA . ALA B 1 233 ? 23.031 10.984 5.336 1 90.19 233 ALA B CA 1
ATOM 3960 C C . ALA B 1 233 ? 21.891 11.492 6.219 1 90.19 233 ALA B C 1
ATOM 3962 O O . ALA B 1 233 ? 21.859 12.672 6.578 1 90.19 233 ALA B O 1
ATOM 3963 N N . ILE B 1 234 ? 21.078 10.594 6.598 1 91.94 234 ILE B N 1
ATOM 3964 C CA . ILE B 1 234 ? 19.875 11 7.332 1 91.94 234 ILE B CA 1
ATOM 3965 C C . ILE B 1 234 ? 19.984 10.555 8.789 1 91.94 234 ILE B C 1
ATOM 3967 O O . ILE B 1 234 ? 20.266 9.383 9.062 1 91.94 234 ILE B O 1
ATOM 3971 N N . ASP B 1 235 ? 19.844 11.508 9.688 1 93 235 ASP B N 1
ATOM 3972 C CA . ASP B 1 235 ? 19.641 11.219 11.102 1 93 235 ASP B CA 1
ATOM 3973 C C . ASP B 1 235 ? 18.156 11.156 11.438 1 93 235 ASP B C 1
ATOM 3975 O O . ASP B 1 235 ? 17.5 12.188 11.602 1 93 235 ASP B O 1
ATOM 3979 N N . LEU B 1 236 ? 17.672 9.93 11.516 1 92.62 236 LEU B N 1
ATOM 3980 C CA . LEU B 1 236 ? 16.234 9.734 11.703 1 92.62 236 LEU B CA 1
ATOM 3981 C C . LEU B 1 236 ? 15.898 9.562 13.18 1 92.62 236 LEU B C 1
ATOM 3983 O O . LEU B 1 236 ? 16.484 8.719 13.859 1 92.62 236 LEU B O 1
ATOM 3987 N N . HIS B 1 237 ? 15.039 10.398 13.648 1 93.19 237 HIS B N 1
ATOM 3988 C CA . HIS B 1 237 ? 14.422 10.266 14.961 1 93.19 237 HIS B CA 1
ATOM 3989 C C . HIS B 1 237 ? 12.953 9.844 14.836 1 93.19 237 HIS B C 1
ATOM 3991 O O . HIS B 1 237 ? 12.094 10.672 14.531 1 93.19 237 HIS B O 1
ATOM 3997 N N . HIS B 1 238 ? 12.727 8.562 15.078 1 91.19 238 HIS B N 1
ATOM 3998 C CA . HIS B 1 238 ? 11.375 8.023 14.953 1 91.19 238 HIS B CA 1
ATOM 3999 C C . HIS B 1 238 ? 10.688 7.938 16.312 1 91.19 238 HIS B C 1
ATOM 4001 O O . HIS B 1 238 ? 10.945 7.016 17.094 1 91.19 238 HIS B O 1
ATOM 4007 N N . ILE B 1 239 ? 9.844 8.883 16.594 1 90.69 239 ILE B N 1
ATOM 4008 C CA . ILE B 1 239 ? 9.055 8.898 17.812 1 90.69 239 ILE B CA 1
ATOM 4009 C C . ILE B 1 239 ? 7.734 8.164 17.594 1 90.69 239 ILE B C 1
ATOM 4011 O O . ILE B 1 239 ? 6.773 8.742 17.078 1 90.69 239 ILE B O 1
ATOM 4015 N N . HIS B 1 240 ? 7.73 6.949 17.922 1 85.75 240 HIS B N 1
ATOM 4016 C CA . HIS B 1 240 ? 6.543 6.113 17.781 1 85.75 240 HIS B CA 1
ATOM 4017 C C . HIS B 1 240 ? 5.641 6.215 19 1 85.75 240 HIS B C 1
ATOM 4019 O O . HIS B 1 240 ? 6.098 6.008 20.125 1 85.75 240 HIS B O 1
ATOM 4025 N N . ILE B 1 241 ? 4.434 6.527 18.781 1 80.44 241 ILE B N 1
ATOM 4026 C CA . ILE B 1 241 ? 3.459 6.594 19.875 1 80.44 241 ILE B CA 1
ATOM 4027 C C . ILE B 1 241 ? 2.479 5.43 19.75 1 80.44 241 ILE B C 1
ATOM 4029 O O . ILE B 1 241 ? 1.659 5.387 18.828 1 80.44 241 ILE B O 1
ATOM 4033 N N . PRO B 1 242 ? 2.557 4.461 20.578 1 70.25 242 PRO B N 1
ATOM 4034 C CA . PRO B 1 242 ? 1.724 3.262 20.469 1 70.25 242 PRO B CA 1
ATOM 4035 C C . PRO B 1 242 ? 0.23 3.578 20.5 1 70.25 242 PRO B C 1
ATOM 4037 O O . PRO B 1 242 ? -0.182 4.59 21.062 1 70.25 242 PRO B O 1
ATOM 4040 N N . ALA B 1 243 ? -0.452 2.723 19.719 1 62.34 243 ALA B N 1
ATOM 4041 C CA . ALA B 1 243 ? -1.907 2.852 19.703 1 62.34 243 ALA B CA 1
ATOM 4042 C C . ALA B 1 243 ? -2.498 2.598 21.078 1 62.34 243 ALA B C 1
ATOM 4044 O O . ALA B 1 243 ? -1.959 1.808 21.859 1 62.34 243 ALA B O 1
ATOM 4045 N N . PHE B 1 244 ? -3.436 3.521 21.531 1 55.25 244 PHE B N 1
ATOM 4046 C CA . PHE B 1 244 ? -4.18 3.328 22.766 1 55.25 244 PHE B CA 1
ATOM 4047 C C . PHE B 1 244 ? -5.133 2.146 22.641 1 55.25 244 PHE B C 1
ATOM 4049 O O . PHE B 1 244 ? -5.852 2.021 21.641 1 55.25 244 PHE B O 1
ATOM 4056 N N . GLN B 1 245 ? -4.758 1.005 23.188 1 49.25 245 GLN B N 1
ATOM 4057 C CA . GLN B 1 245 ? -5.734 -0.078 23.219 1 49.25 245 GLN B CA 1
ATOM 4058 C C . GLN B 1 245 ? -7.082 0.417 23.75 1 49.25 245 GLN B C 1
ATOM 4060 O O . GLN B 1 245 ? -7.141 1.207 24.688 1 49.25 245 GLN B O 1
ATOM 4065 N N . GLY B 1 246 ? -8.219 0.187 23.031 1 47.69 246 GLY B N 1
ATOM 4066 C CA . GLY B 1 246 ? -9.578 0.402 23.531 1 47.69 246 GLY B CA 1
ATOM 4067 C C . GLY B 1 246 ? -10.141 1.752 23.141 1 47.69 246 GLY B C 1
ATOM 4068 O O . GLY B 1 246 ? -11.234 2.125 23.578 1 47.69 246 GLY B O 1
ATOM 4069 N N . ILE B 1 247 ? -9.281 2.543 22.859 1 47.97 247 ILE B N 1
ATOM 4070 C CA . ILE B 1 247 ? -9.914 3.818 22.531 1 47.97 247 ILE B CA 1
ATOM 4071 C C . ILE B 1 247 ? -10.352 3.809 21.062 1 47.97 247 ILE B C 1
ATOM 4073 O O . ILE B 1 247 ? -9.547 3.572 20.172 1 47.97 247 ILE B O 1
ATOM 4077 N N . SER B 1 248 ? -11.555 3.664 20.984 1 47.28 248 SER B N 1
ATOM 4078 C CA . SER B 1 248 ? -12.148 3.738 19.656 1 47.28 248 SER B CA 1
ATOM 4079 C C . SER B 1 248 ? -11.664 4.969 18.891 1 47.28 248 SER B C 1
ATOM 4081 O O . SER B 1 248 ? -11.492 6.039 19.484 1 47.28 248 SER B O 1
ATOM 4083 N N . PHE B 1 249 ? -10.984 4.828 17.781 1 45.56 249 PHE B N 1
ATOM 4084 C CA . PHE B 1 249 ? -10.578 5.906 16.891 1 45.56 249 PHE B CA 1
ATOM 4085 C C . PHE B 1 249 ? -11.57 7.059 16.938 1 45.56 249 PHE B C 1
ATOM 4087 O O . PHE B 1 249 ? -11.227 8.195 16.625 1 45.56 249 PHE B O 1
ATOM 4094 N N . ARG B 1 250 ? -12.797 6.793 17.672 1 44.72 250 ARG B N 1
ATOM 4095 C CA . ARG B 1 250 ? -13.914 7.73 17.641 1 44.72 250 ARG B CA 1
ATOM 4096 C C . ARG B 1 250 ? -14.055 8.453 18.984 1 44.72 250 ARG B C 1
ATOM 4098 O O . ARG B 1 250 ? -14.891 9.336 19.141 1 44.72 250 ARG B O 1
ATOM 4105 N N . ASP B 1 251 ? -13.32 7.969 19.984 1 51.69 251 ASP B N 1
ATOM 4106 C CA . ASP B 1 251 ? -13.562 8.523 21.312 1 51.69 251 ASP B CA 1
ATOM 4107 C C . ASP B 1 251 ? -12.68 9.75 21.578 1 51.69 251 ASP B C 1
ATOM 4109 O O . ASP B 1 251 ? -11.508 9.609 21.922 1 51.69 251 ASP B O 1
ATOM 4113 N N . PHE B 1 252 ? -13.312 10.906 21.266 1 54.34 252 PHE B N 1
ATOM 4114 C CA . PHE B 1 252 ? -12.609 12.164 21.484 1 54.34 252 PHE B CA 1
ATOM 4115 C C . PHE B 1 252 ? -12.625 12.547 22.969 1 54.34 252 PHE B C 1
ATOM 4117 O O . PHE B 1 252 ? -12.078 13.586 23.344 1 54.34 252 PHE B O 1
ATOM 4124 N N . SER B 1 253 ? -13.258 11.758 23.844 1 61.25 253 SER B N 1
ATOM 4125 C CA . SER B 1 253 ? -13.289 12.055 25.266 1 61.25 253 SER B CA 1
ATOM 4126 C C . SER B 1 253 ? -11.922 11.82 25.906 1 61.25 253 SER B C 1
ATOM 4128 O O . SER B 1 253 ? -11.664 12.266 27.031 1 61.25 253 SER B O 1
ATOM 4130 N N . LYS B 1 254 ? -11.109 11.445 25.016 1 77 254 LYS B N 1
ATOM 4131 C CA . LYS B 1 254 ? -9.828 11.062 25.609 1 77 254 LYS B CA 1
ATOM 4132 C C . LYS B 1 254 ? -8.703 11.961 25.109 1 77 254 LYS B C 1
ATOM 4134 O O . LYS B 1 254 ? -7.535 11.555 25.094 1 77 254 LYS B O 1
ATOM 4139 N N . THR B 1 255 ? -9.086 13.188 24.828 1 83.44 255 THR B N 1
ATOM 4140 C CA . THR B 1 255 ? -8.125 14.125 24.281 1 83.44 255 THR B CA 1
ATOM 4141 C C . THR B 1 255 ? -6.965 14.359 25.234 1 83.44 255 THR B C 1
ATOM 4143 O O . THR B 1 255 ? -5.801 14.297 24.844 1 83.44 255 THR B O 1
ATOM 4146 N N . ARG B 1 256 ? -7.266 14.602 26.547 1 85 256 ARG B N 1
ATOM 4147 C CA . ARG B 1 256 ? -6.219 14.859 27.547 1 85 256 ARG B CA 1
ATOM 4148 C C . ARG B 1 256 ? -5.289 13.656 27.672 1 85 256 ARG B C 1
ATOM 4150 O O . ARG B 1 256 ? -4.074 13.812 27.797 1 85 256 ARG B O 1
ATOM 4157 N N . GLU B 1 257 ? -5.883 12.539 27.688 1 85.5 257 GLU B N 1
ATOM 4158 C CA . GLU B 1 257 ? -5.09 11.32 27.797 1 85.5 257 GLU B CA 1
ATOM 4159 C C . GLU B 1 257 ? -4.195 11.141 26.562 1 85.5 257 GLU B C 1
ATOM 4161 O O . GLU B 1 257 ? -3.049 10.711 26.688 1 85.5 257 GLU B O 1
ATOM 4166 N N . MET B 1 258 ? -4.703 11.461 25.422 1 87.88 258 MET B N 1
ATOM 4167 C CA . MET B 1 258 ? -3.945 11.336 24.188 1 87.88 258 MET B CA 1
ATOM 4168 C C . MET B 1 258 ? -2.77 12.305 24.172 1 87.88 258 MET B C 1
ATOM 4170 O O . MET B 1 258 ? -1.66 11.93 23.781 1 87.88 258 MET B O 1
ATOM 4174 N N . ILE B 1 259 ? -3.043 13.508 24.609 1 91.5 259 ILE B N 1
ATOM 4175 C CA . ILE B 1 259 ? -1.98 14.508 24.672 1 91.5 259 ILE B CA 1
ATOM 4176 C C . ILE B 1 259 ? -0.882 14.039 25.609 1 91.5 259 ILE B C 1
ATOM 4178 O O . ILE B 1 259 ? 0.303 14.094 25.281 1 91.5 259 ILE B O 1
ATOM 4182 N N . GLN B 1 260 ? -1.283 13.531 26.766 1 91.69 260 GLN B N 1
ATOM 4183 C CA . GLN B 1 260 ? -0.319 13.062 27.75 1 91.69 260 GLN B CA 1
ATOM 4184 C C . GLN B 1 260 ? 0.493 11.883 27.219 1 91.69 260 GLN B C 1
ATOM 4186 O O . GLN B 1 260 ? 1.702 11.805 27.438 1 91.69 260 GLN B O 1
ATOM 4191 N N . ALA B 1 261 ? -0.121 10.977 26.531 1 88.69 261 ALA B N 1
ATOM 4192 C CA . ALA B 1 261 ? 0.565 9.828 25.953 1 88.69 261 ALA B CA 1
ATOM 4193 C C . ALA B 1 261 ? 1.614 10.266 24.938 1 88.69 261 ALA B C 1
ATOM 4195 O O . ALA B 1 261 ? 2.729 9.734 24.922 1 88.69 261 ALA B O 1
ATOM 4196 N N . GLY B 1 262 ? 1.225 11.195 24.094 1 93.38 262 GLY B N 1
ATOM 4197 C CA . GLY B 1 262 ? 2.174 11.734 23.141 1 93.38 262 GLY B CA 1
ATOM 4198 C C . GLY B 1 262 ? 3.367 12.406 23.781 1 93.38 262 GLY B C 1
ATOM 4199 O O . GLY B 1 262 ? 4.504 12.211 23.344 1 93.38 262 GLY B O 1
ATOM 4200 N N . TYR B 1 263 ? 3.049 13.164 24.812 1 94.69 263 TYR B N 1
ATOM 4201 C CA . TYR B 1 263 ? 4.098 13.859 25.547 1 94.69 263 TYR B CA 1
ATOM 4202 C C . TYR B 1 263 ? 5.078 12.875 26.172 1 94.69 263 TYR B C 1
ATOM 4204 O O . TYR B 1 263 ? 6.293 13.016 26.016 1 94.69 263 TYR B O 1
ATOM 4212 N N . GLU B 1 264 ? 4.555 11.883 26.797 1 93.38 264 GLU B N 1
ATOM 4213 C CA . GLU B 1 264 ? 5.387 10.906 27.484 1 93.38 264 GLU B CA 1
ATOM 4214 C C . GLU B 1 264 ? 6.227 10.094 26.516 1 93.38 264 GLU B C 1
ATOM 4216 O O . GLU B 1 264 ? 7.41 9.852 26.766 1 93.38 264 GLU B O 1
ATOM 4221 N N . ALA B 1 265 ? 5.652 9.695 25.438 1 90.25 265 ALA B N 1
ATOM 4222 C CA . ALA B 1 265 ? 6.383 8.914 24.453 1 90.25 265 ALA B CA 1
ATOM 4223 C C . ALA B 1 265 ? 7.531 9.727 23.859 1 90.25 265 ALA B C 1
ATOM 4225 O O . ALA B 1 265 ? 8.648 9.219 23.703 1 90.25 265 ALA B O 1
ATOM 4226 N N . ALA B 1 266 ? 7.258 10.969 23.547 1 94.31 266 ALA B N 1
ATOM 4227 C CA . ALA B 1 266 ? 8.289 11.828 22.969 1 94.31 266 ALA B CA 1
ATOM 4228 C C . ALA B 1 266 ? 9.391 12.125 23.969 1 94.31 266 ALA B C 1
ATOM 4230 O O . ALA B 1 266 ? 10.578 12.078 23.641 1 94.31 266 ALA B O 1
ATOM 4231 N N . GLN B 1 267 ? 9.031 12.375 25.188 1 95.31 267 GLN B N 1
ATOM 4232 C CA . GLN B 1 267 ? 10.008 12.609 26.25 1 95.31 267 GLN B CA 1
ATOM 4233 C C . GLN B 1 267 ? 10.93 11.406 26.438 1 95.31 267 GLN B C 1
ATOM 4235 O O . GLN B 1 267 ? 12.148 11.555 26.547 1 95.31 267 GLN B O 1
ATOM 4240 N N . ALA B 1 268 ? 10.281 10.25 26.453 1 90.88 268 ALA B N 1
ATOM 4241 C CA . ALA B 1 268 ? 11.055 9.023 26.641 1 90.88 268 ALA B CA 1
ATOM 4242 C C . ALA B 1 268 ? 12.055 8.828 25.5 1 90.88 268 ALA B C 1
ATOM 4244 O O . ALA B 1 268 ? 13.211 8.469 25.734 1 90.88 268 ALA B O 1
ATOM 4245 N N . TYR B 1 269 ? 11.609 9.031 24.344 1 91.62 269 TYR B N 1
ATOM 4246 C CA . TYR B 1 269 ? 12.5 8.891 23.188 1 91.62 269 TYR B CA 1
ATOM 4247 C C . TYR B 1 269 ? 13.641 9.891 23.25 1 91.62 269 TYR B C 1
ATOM 4249 O O . TYR B 1 269 ? 14.805 9.531 23.047 1 91.62 269 TYR B O 1
ATOM 4257 N N . LEU B 1 270 ? 13.32 11.18 23.516 1 94.12 270 LEU B N 1
ATOM 4258 C CA . LEU B 1 270 ? 14.305 12.25 23.469 1 94.12 270 LEU B CA 1
ATOM 4259 C C . LEU B 1 270 ? 15.32 12.102 24.609 1 94.12 270 LEU B C 1
ATOM 4261 O O . LEU B 1 270 ? 16.469 12.547 24.484 1 94.12 270 LEU B O 1
ATOM 4265 N N . ALA B 1 271 ? 14.93 11.461 25.625 1 92.62 271 ALA B N 1
ATOM 4266 C CA . ALA B 1 271 ? 15.836 11.211 26.734 1 92.62 271 ALA B CA 1
ATOM 4267 C C . ALA B 1 271 ? 16.844 10.125 26.391 1 92.62 271 ALA B C 1
ATOM 4269 O O . ALA B 1 271 ? 17.969 10.133 26.891 1 92.62 271 ALA B O 1
ATOM 4270 N N . ALA B 1 272 ? 16.469 9.102 25.547 1 89 272 ALA B N 1
ATOM 4271 C CA . ALA B 1 272 ? 17.328 8.008 25.109 1 89 272 ALA B CA 1
ATOM 4272 C C . ALA B 1 272 ? 17.078 7.648 23.656 1 89 272 ALA B C 1
ATOM 4274 O O . ALA B 1 272 ? 16.469 6.621 23.359 1 89 272 ALA B O 1
ATOM 4275 N N . PRO B 1 273 ? 17.672 8.57 22.875 1 81.75 273 PRO B N 1
ATOM 4276 C CA . PRO B 1 273 ? 17.406 8.328 21.453 1 81.75 273 PRO B CA 1
ATOM 4277 C C . PRO B 1 273 ? 18 7.012 20.953 1 81.75 273 PRO B C 1
ATOM 4279 O O . PRO B 1 273 ? 19.141 6.684 21.281 1 81.75 273 PRO B O 1
ATOM 4282 N N . ARG B 1 274 ? 17.172 5.848 20.766 1 64.81 274 ARG B N 1
ATOM 4283 C CA . ARG B 1 274 ? 17.656 4.547 20.312 1 64.81 274 ARG B CA 1
ATOM 4284 C C . ARG B 1 274 ? 17.641 4.453 18.797 1 64.81 274 ARG B C 1
ATOM 4286 O O . ARG B 1 274 ? 16.812 5.098 18.141 1 64.81 274 ARG B O 1
ATOM 4293 N N . PRO B 1 275 ? 18.734 3.818 18.406 1 58.81 275 PRO B N 1
ATOM 4294 C CA . PRO B 1 275 ? 18.812 3.613 16.953 1 58.81 275 PRO B CA 1
ATOM 4295 C C . PRO B 1 275 ? 17.547 2.986 16.375 1 58.81 275 PRO B C 1
ATOM 4297 O O . PRO B 1 275 ? 16.828 2.271 17.078 1 58.81 275 PRO B O 1
ATOM 4300 N N . HIS B 1 276 ? 17.016 3.627 15.445 1 52.94 276 HIS B N 1
ATOM 4301 C CA . HIS B 1 276 ? 15.742 3.418 14.758 1 52.94 276 HIS B CA 1
ATOM 4302 C C . HIS B 1 276 ? 15.57 1.962 14.344 1 52.94 276 HIS B C 1
ATOM 4304 O O . HIS B 1 276 ? 16.344 1.444 13.539 1 52.94 276 HIS B O 1
ATOM 4310 N N . VAL B 1 277 ? 15.508 1.015 15.305 1 46.44 277 VAL B N 1
ATOM 4311 C CA . VAL B 1 277 ? 15.109 -0.279 14.758 1 46.44 277 VAL B CA 1
ATOM 4312 C C . VAL B 1 277 ? 13.695 -0.183 14.18 1 46.44 277 VAL B C 1
ATOM 4314 O O . VAL B 1 277 ? 12.773 0.278 14.852 1 46.44 277 VAL B O 1
ATOM 4317 N N . VAL B 1 278 ? 13.648 0.29 12.969 1 48.12 278 VAL B N 1
ATOM 4318 C CA . VAL B 1 278 ? 12.352 0.167 12.312 1 48.12 278 VAL B CA 1
ATOM 4319 C C . VAL B 1 278 ? 11.695 -1.155 12.711 1 48.12 278 VAL B C 1
ATOM 4321 O O . VAL B 1 278 ? 11.945 -2.189 12.086 1 48.12 278 VAL B O 1
ATOM 4324 N N . ALA B 1 279 ? 12.164 -1.637 13.961 1 42.22 279 ALA B N 1
ATOM 4325 C CA . ALA B 1 279 ? 11.516 -2.934 14.125 1 42.22 279 ALA B CA 1
ATOM 4326 C C . ALA B 1 279 ? 10.031 -2.844 13.789 1 42.22 279 ALA B C 1
ATOM 4328 O O . ALA B 1 279 ? 9.359 -1.866 14.141 1 42.22 279 ALA B O 1
ATOM 4329 N N . PRO B 1 280 ? 9.688 -3.109 12.617 1 39.59 280 PRO B N 1
ATOM 4330 C CA . PRO B 1 280 ? 8.234 -3.27 12.68 1 39.59 280 PRO B CA 1
ATOM 4331 C C . PRO B 1 280 ? 7.719 -3.455 14.102 1 39.59 280 PRO B C 1
ATOM 4333 O O . PRO B 1 280 ? 8.367 -4.125 14.914 1 39.59 280 PRO B O 1
ATOM 4336 N N . ALA B 1 281 ? 7.508 -2.432 14.867 1 34.66 281 ALA B N 1
ATOM 4337 C CA . ALA B 1 281 ? 6.941 -2.932 16.109 1 34.66 281 ALA B CA 1
ATOM 4338 C C . ALA B 1 281 ? 6.602 -4.414 16.016 1 34.66 281 ALA B C 1
ATOM 4340 O O . ALA B 1 281 ? 5.836 -4.82 15.133 1 34.66 281 ALA B O 1
ATOM 4341 N N . ALA B 1 282 ? 7.566 -5.262 16.172 1 34.12 282 ALA B N 1
ATOM 4342 C CA . ALA B 1 282 ? 7.02 -6.543 16.609 1 34.12 282 ALA B CA 1
ATOM 4343 C C . ALA B 1 282 ? 5.633 -6.359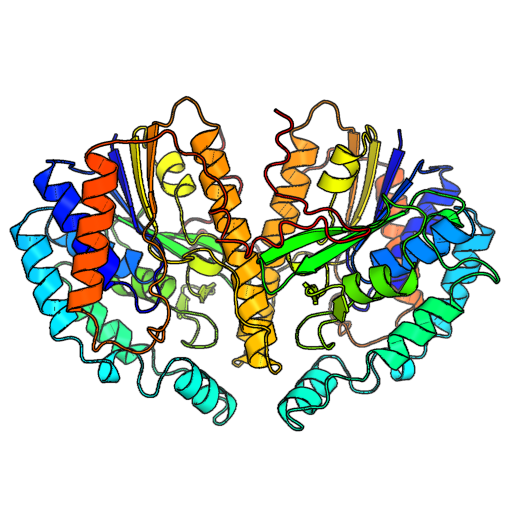 17.234 1 34.12 282 ALA B C 1
ATOM 4345 O O . ALA B 1 282 ? 5.496 -5.793 18.312 1 34.12 282 ALA B O 1
ATOM 4346 N N . VAL B 1 283 ? 4.695 -5.488 16.5 1 34.44 283 VAL B N 1
ATOM 4347 C CA . VAL B 1 283 ? 3.395 -5.734 17.109 1 34.44 283 VAL B CA 1
ATOM 4348 C C . VAL B 1 283 ? 3.529 -6.789 18.219 1 34.44 283 VAL B C 1
ATOM 4350 O O . VAL B 1 283 ? 4.184 -7.816 18.016 1 34.44 283 VAL B O 1
ATOM 4353 N N . ALA B 1 284 ? 3.57 -6.289 19.422 1 33.09 284 ALA B N 1
ATOM 4354 C CA . ALA B 1 284 ? 3.326 -7.352 20.391 1 33.09 284 ALA B CA 1
ATOM 4355 C C . ALA B 1 284 ? 2.607 -8.531 19.734 1 33.09 284 ALA B C 1
ATOM 4357 O O . ALA B 1 284 ? 1.376 -8.562 19.688 1 33.09 284 ALA B O 1
ATOM 4358 N N . GLN B 1 285 ? 2.824 -8.641 18.422 1 34.16 285 GLN B N 1
ATOM 4359 C CA . GLN B 1 285 ? 2.188 -9.891 18.016 1 34.16 285 GLN B CA 1
ATOM 4360 C C . GLN B 1 285 ? 2.119 -10.875 19.188 1 34.16 285 GLN B C 1
ATOM 4362 O O . GLN B 1 285 ? 3.102 -11.062 19.906 1 34.16 285 GLN B O 1
ATOM 4367 N N . PRO B 1 286 ? 1.085 -10.898 19.766 1 35.78 286 PRO B N 1
ATOM 4368 C CA . PRO B 1 286 ? 1.326 -12.172 20.453 1 35.78 286 PRO B CA 1
ATOM 4369 C C . PRO B 1 286 ? 2.463 -12.969 19.828 1 35.78 286 PRO B C 1
ATOM 4371 O O . PRO B 1 286 ? 2.721 -12.844 18.625 1 35.78 286 PRO B O 1
ATOM 4374 N N . ALA B 1 287 ? 3.645 -13.203 20.438 1 34.28 287 ALA B N 1
ATOM 4375 C CA . ALA B 1 287 ? 4.422 -14.383 20.078 1 34.28 287 ALA B CA 1
ATOM 4376 C C . ALA B 1 287 ? 3.662 -15.25 19.078 1 34.28 287 ALA B C 1
ATOM 4378 O O . ALA B 1 287 ? 2.795 -16.031 19.453 1 34.28 287 ALA B O 1
ATOM 4379 N N . LEU B 1 288 ? 2.838 -14.805 18.266 1 39.44 288 LEU B N 1
ATOM 4380 C CA . LEU B 1 288 ? 2.738 -16.094 17.609 1 39.44 288 LEU B CA 1
ATOM 4381 C C . LEU B 1 288 ? 4.098 -16.781 17.562 1 39.44 288 LEU B C 1
ATOM 4383 O O . LEU B 1 288 ? 4.852 -16.609 16.594 1 39.44 288 LEU B O 1
ATOM 4387 N N . GLY B 1 289 ? 4.828 -16.344 18.438 1 42.25 289 GLY B N 1
ATOM 4388 C CA . GLY B 1 289 ? 6.016 -17.109 18.781 1 42.25 289 GLY B CA 1
ATOM 4389 C C . GLY B 1 289 ? 6.176 -18.359 17.938 1 42.25 289 GLY B C 1
ATOM 4390 O O . GLY B 1 289 ? 7.285 -18.875 17.797 1 42.25 289 GLY B O 1
ATOM 4391 N N . ALA B 1 290 ? 5.023 -19 17.703 1 50.31 290 ALA B N 1
ATOM 4392 C CA . ALA B 1 290 ? 5.223 -20.312 17.094 1 50.31 290 ALA B CA 1
ATOM 4393 C C . ALA B 1 290 ? 5.258 -20.203 15.57 1 50.31 290 ALA B C 1
ATOM 4395 O O . ALA B 1 290 ? 4.473 -19.469 14.977 1 50.31 290 ALA B O 1
ATOM 4396 N N . ALA B 1 291 ? 6.312 -20.375 14.992 1 67.88 291 ALA B N 1
ATOM 4397 C CA . ALA B 1 291 ? 6.484 -20.672 13.578 1 67.88 291 ALA B CA 1
ATOM 4398 C C . ALA B 1 291 ? 5.188 -21.203 12.969 1 67.88 291 ALA B C 1
ATOM 4400 O O . ALA B 1 291 ? 4.516 -22.062 13.562 1 67.88 291 ALA B O 1
ATOM 4401 N N . VAL B 1 292 ? 4.406 -20.297 12.172 1 83.69 292 VAL B N 1
ATOM 4402 C CA . VAL B 1 292 ? 3.252 -20.828 11.453 1 83.69 292 VAL B CA 1
ATOM 4403 C C . VAL B 1 292 ? 3.68 -22.016 10.594 1 83.69 292 VAL B C 1
ATOM 4405 O O . VAL B 1 292 ? 4.504 -21.875 9.688 1 83.69 292 VAL B O 1
ATOM 4408 N N . PRO B 1 293 ? 3.182 -23.141 11.023 1 87.12 293 PRO B N 1
ATOM 4409 C CA . PRO B 1 293 ? 3.611 -24.312 10.25 1 87.12 293 PRO B CA 1
ATOM 4410 C C . PRO B 1 293 ? 3.424 -24.125 8.742 1 87.12 293 PRO B C 1
ATOM 4412 O O . PRO B 1 293 ? 2.334 -23.766 8.297 1 87.12 293 PRO B O 1
ATOM 4415 N N . GLY B 1 294 ? 4.539 -24.25 8 1 91.06 294 GLY B N 1
ATOM 4416 C CA . GLY B 1 294 ? 4.473 -24.297 6.551 1 91.06 294 GLY B CA 1
ATOM 4417 C C . GLY B 1 294 ? 4.504 -22.922 5.91 1 91.06 294 GLY B C 1
ATOM 4418 O O . GLY B 1 294 ? 4.488 -22.812 4.684 1 91.06 294 GLY B O 1
ATOM 4419 N N . ALA B 1 295 ? 4.461 -21.859 6.695 1 92 295 ALA B N 1
ATOM 4420 C CA . ALA B 1 295 ? 4.48 -20.5 6.156 1 92 295 ALA B CA 1
ATOM 4421 C C . ALA B 1 295 ? 5.492 -19.625 6.895 1 92 295 ALA B C 1
ATOM 4423 O O . ALA B 1 295 ? 5.637 -19.734 8.117 1 92 295 ALA B O 1
ATOM 4424 N N . ARG B 1 296 ? 6.215 -18.875 6.121 1 90.56 296 ARG B N 1
ATOM 4425 C CA . ARG B 1 296 ? 7.195 -17.953 6.699 1 90.56 296 ARG B CA 1
ATOM 4426 C C . ARG B 1 296 ? 6.785 -16.5 6.484 1 90.56 296 ARG B C 1
ATOM 4428 O O . ARG B 1 296 ? 6.406 -16.125 5.375 1 90.56 296 ARG B O 1
ATOM 4435 N N . GLU B 1 297 ? 6.867 -15.734 7.555 1 85.94 297 GLU B N 1
ATOM 4436 C CA . GLU B 1 297 ? 6.641 -14.297 7.422 1 85.94 297 GLU B CA 1
ATOM 4437 C C . GLU B 1 297 ? 7.727 -13.648 6.578 1 85.94 297 GLU B C 1
ATOM 4439 O O . GLU B 1 297 ? 8.914 -13.938 6.746 1 85.94 297 GLU B O 1
ATOM 4444 N N . LEU B 1 298 ? 7.18 -12.875 5.59 1 80.5 298 LEU B N 1
ATOM 4445 C CA . LEU B 1 298 ? 8.125 -12.109 4.785 1 80.5 298 LEU B CA 1
ATOM 4446 C C . LEU B 1 298 ? 8.156 -10.648 5.23 1 80.5 298 LEU B C 1
ATOM 4448 O O . LEU B 1 298 ? 7.113 -10.008 5.336 1 80.5 298 LEU B O 1
ATOM 4452 N N . ILE B 1 299 ? 9.094 -10.094 5.828 1 61.44 299 ILE B N 1
ATOM 4453 C CA . ILE B 1 299 ? 9.234 -8.695 6.219 1 61.44 299 ILE B CA 1
ATOM 4454 C C . ILE B 1 299 ? 9.852 -7.898 5.07 1 61.44 299 ILE B C 1
ATOM 4456 O O . ILE B 1 299 ? 10.977 -8.18 4.645 1 61.44 299 ILE B O 1
ATOM 4460 N N . PRO B 1 300 ? 8.977 -7.043 4.406 1 52.25 300 PRO B N 1
ATOM 4461 C CA . PRO B 1 300 ? 9.656 -6.148 3.467 1 52.25 300 PRO B CA 1
ATOM 4462 C C . PRO B 1 300 ? 10.656 -5.219 4.156 1 52.25 300 PRO B C 1
ATOM 4464 O O . PRO B 1 300 ? 10.594 -5.035 5.371 1 52.25 300 PRO B O 1
ATOM 4467 N N . PRO B 1 301 ? 11.766 -4.602 3.555 1 47.16 301 PRO B N 1
ATOM 4468 C CA . PRO B 1 301 ? 12.125 -4.941 2.178 1 47.16 301 PRO B CA 1
ATOM 4469 C C . PRO B 1 301 ? 12.844 -6.289 2.072 1 47.16 301 PRO B C 1
ATOM 4471 O O . PRO B 1 301 ? 13.656 -6.629 2.93 1 47.16 301 PRO B O 1
ATOM 4474 N N . TYR B 1 302 ? 12.445 -7.281 1.38 1 38.47 302 TYR B N 1
ATOM 4475 C CA . TYR B 1 302 ? 12.875 -8.672 1.42 1 38.47 302 TYR B CA 1
ATOM 4476 C C . TYR B 1 302 ? 14.398 -8.766 1.534 1 38.47 302 TYR B C 1
ATOM 4478 O O . TYR B 1 302 ? 14.914 -9.469 2.406 1 38.47 302 TYR B O 1
ATOM 4486 N N . PRO B 1 303 ? 15.289 -9.141 0.606 1 34.44 303 PRO B N 1
ATOM 4487 C CA . PRO B 1 303 ? 16.484 -9.906 0.993 1 34.44 303 PRO B CA 1
ATOM 4488 C C . PRO B 1 303 ? 17.312 -9.203 2.068 1 34.44 303 PRO B C 1
ATOM 4490 O O . PRO B 1 303 ? 17.516 -7.992 2 1 34.44 303 PRO B O 1
ATOM 4493 N N . ARG B 1 304 ? 17.594 -9.727 3.348 1 28.59 304 ARG B N 1
ATOM 4494 C CA . ARG B 1 304 ? 18.422 -9.82 4.543 1 28.59 304 ARG B CA 1
ATOM 4495 C C . ARG B 1 304 ? 19.906 -9.586 4.207 1 28.59 304 ARG B C 1
ATOM 4497 O O . ARG B 1 304 ? 20.562 -8.758 4.836 1 28.59 304 ARG B O 1
ATOM 4504 N N . PRO B 1 305 ? 20.688 -10.961 4.383 1 28.22 305 PRO B N 1
ATOM 4505 C CA . PRO B 1 305 ? 22 -11.156 4.996 1 28.22 305 PRO B CA 1
ATOM 4506 C C . PRO B 1 305 ? 23.109 -10.398 4.273 1 28.22 305 PRO B C 1
ATOM 4508 O O . PRO B 1 305 ? 23.047 -10.234 3.051 1 28.22 305 PRO B O 1
#

pLDDT: mean 80.02, std 20.17, range [26.52, 98.56]

Organism: NCBI:txid1204385

Radius of gyration: 24.04 Å; Cα contacts (8 Å, |Δi|>4): 1354; chains: 2; bounding box: 51×74×57 Å

Solvent-accessible surface area (backbone atoms only — not comparable to full-atom values): 30833 Å² total; per-residue (Å²): 86,32,26,34,32,31,17,19,16,73,67,35,40,40,21,52,50,16,26,49,47,35,36,46,75,69,68,58,72,58,62,30,35,36,13,8,17,36,13,21,53,54,40,49,45,34,18,57,71,33,91,44,69,66,49,43,54,52,49,51,54,51,56,64,62,54,51,44,62,68,81,47,61,64,36,70,62,44,35,32,48,52,31,66,71,44,73,77,49,45,53,69,67,56,54,60,48,50,52,53,52,68,60,42,58,91,86,48,54,28,42,59,59,34,72,27,55,48,33,37,30,22,25,27,47,30,72,42,39,40,31,39,32,44,84,34,40,81,34,51,40,60,62,53,41,48,20,6,47,14,41,71,51,61,31,47,63,34,80,51,95,89,38,41,19,21,19,10,34,64,72,34,28,48,48,53,44,56,39,48,61,73,58,33,33,32,38,39,34,45,41,44,46,82,33,59,43,52,46,74,82,62,67,49,50,66,38,36,45,51,33,50,52,47,24,42,38,50,49,41,35,51,53,33,51,48,53,46,66,70,33,82,75,39,47,66,42,75,36,64,34,69,56,66,84,86,56,52,74,57,55,53,88,41,35,67,60,32,20,50,51,17,21,51,40,32,43,53,37,71,75,54,75,63,81,70,66,77,50,62,63,70,19,65,45,63,71,63,70,59,77,50,85,48,40,42,79,48,69,85,73,84,58,72,131,89,35,24,34,24,25,13,19,18,73,65,34,40,42,22,52,50,18,26,48,46,36,36,47,75,69,66,58,72,58,63,30,35,36,13,8,18,36,12,22,53,53,39,48,43,34,18,55,71,33,91,41,68,67,48,43,54,51,49,53,53,50,55,65,63,55,50,44,57,71,82,49,64,53,38,68,61,45,40,32,48,50,31,65,70,45,71,78,51,48,52,68,68,56,58,61,48,50,52,53,53,70,59,42,59,91,88,50,52,27,41,58,58,33,73,28,55,48,33,36,28,23,24,26,46,29,71,43,39,40,29,38,32,44,84,35,39,81,33,53,40,60,63,52,40,47,21,7,46,14,41,70,54,62,29,47,64,34,78,53,96,90,38,41,21,21,20,10,36,65,72,35,28,48,45,53,58,58,40,47,72,72,58,34,34,31,37,40,33,45,40,44,46,84,31,60,43,52,46,73,80,62,69,48,51,66,37,36,46,52,34,48,52,49,23,42,37,51,50,42,42,50,53,40,50,48,52,45,66,68,34,84,74,41,47,66,41,73,37,65,33,71,56,67,83,87,54,52,73,56,56,53,88,42,35,68,59,33,20,50,49,17,23,50,38,31,43,54,38,71,73,53,77,62,81,69,64,77,49,62,60,70,22,70,37,66,68,66,67,58,76,50,85,49,41,43,79,50,61,80,82,51,80,81,136

Foldseek 3Di:
DEEEEEFAALLLLLLVLLLLLQCQVVVPAGQAYEAFASRLLLRQLCQAPPRHNVSSVVVLVLLLPPPLCQPQNQAQVGLLVVCVVDVPCQPPLVSVLVSSVVSHDPPQFWLLNTNHQYKYWWAFPVVRDIDIDRPDRHHTSSLRNSLQNAAPSNHFFRDDPNTGIHHNLLQPRGPVVVVVVVPHQEYEYEANHLQFADDDPQDDDVSVVVVVSSVSSLLSVLVSVVVQLPPPSHHYQYQHQHDDPPDRSSDSVCSVVSSNSSNVSSNVCVVPVDRPPSVSPVNVPVCCCPDPPPDDDDRPPPDPD/DEEEFEFAALLLLLLVLLLLLQCQVVVPAGQAYEAFASRLLLRQLCQAPPRHNVSSVVVLVLLLPPPLCQPQNQALVGLLVVCVVPVPCQPDLVSVLVVSVVSHDPPQFWLLNTNHQYKYWWAFPVVRDIDIDRPDRHHTSSLRNSLQNAAPSNHFFRDDPNTGIHHNLLQDRRPVVVVVVVPHQEYETDANHLQFADDDPQDDDVSVVVVVSSVSSLLSVLVSVVVQLPPPSHHYQYQHQHDDPPDRSSDSVCSVVSSNSSNVSSNVCVVPVDRPPSVSPVRVHVCCCPDPPPDDDARPVHDDD